Protein AF-A0A538G9D8-F1 (afdb_monomer)

Structure (mmCIF, N/CA/C/O backbone):
data_AF-A0A538G9D8-F1
#
_entry.id   AF-A0A538G9D8-F1
#
loop_
_atom_site.group_PDB
_atom_site.id
_atom_site.type_symbol
_atom_site.label_atom_id
_atom_site.label_alt_id
_atom_site.label_comp_id
_atom_site.label_asym_id
_atom_site.label_entity_id
_atom_site.label_seq_id
_atom_site.pdbx_PDB_ins_code
_atom_site.Cartn_x
_atom_site.Cartn_y
_atom_site.Cartn_z
_atom_site.occupancy
_atom_site.B_iso_or_equiv
_atom_site.auth_seq_id
_atom_site.auth_comp_id
_atom_site.auth_asym_id
_atom_site.auth_atom_id
_atom_site.pdbx_PDB_model_num
ATOM 1 N N . MET A 1 1 ? 51.512 54.554 21.033 1.00 45.31 1 MET A N 1
ATOM 2 C CA . MET A 1 1 ? 50.383 53.719 20.549 1.00 45.31 1 MET A CA 1
ATOM 3 C C . MET A 1 1 ? 49.518 54.555 19.611 1.00 45.31 1 MET A C 1
ATOM 5 O O . MET A 1 1 ? 49.400 55.746 19.863 1.00 45.31 1 MET A O 1
ATOM 9 N N . ARG A 1 2 ? 48.947 53.977 18.544 1.00 36.56 2 ARG A N 1
ATOM 10 C CA . ARG A 1 2 ? 47.953 54.646 17.672 1.00 36.56 2 ARG A CA 1
ATOM 11 C C . ARG A 1 2 ? 46.532 54.143 18.005 1.00 36.56 2 ARG A C 1
ATOM 13 O O . ARG A 1 2 ? 46.420 52.995 18.439 1.00 36.56 2 ARG A O 1
ATOM 20 N N . PRO A 1 3 ? 45.477 54.966 17.848 1.00 50.59 3 PRO A N 1
ATOM 21 C CA . PRO A 1 3 ? 44.103 54.598 18.204 1.00 50.59 3 PRO A CA 1
ATOM 22 C C . PRO A 1 3 ? 43.430 53.689 17.159 1.00 50.59 3 PRO A C 1
ATOM 24 O O . PRO A 1 3 ? 43.929 53.518 16.048 1.00 50.59 3 PRO A O 1
ATOM 27 N N . ARG A 1 4 ? 42.274 53.118 17.527 1.00 42.41 4 ARG A N 1
ATOM 28 C CA . ARG A 1 4 ? 41.370 52.376 16.628 1.00 42.41 4 ARG A CA 1
ATOM 29 C C . ARG A 1 4 ? 40.302 53.313 16.051 1.00 42.41 4 ARG A C 1
ATOM 31 O O . ARG A 1 4 ? 39.685 54.045 16.817 1.00 42.41 4 ARG A O 1
ATOM 38 N N . GLU A 1 5 ? 39.995 53.176 14.763 1.00 41.62 5 GLU A N 1
ATOM 39 C CA . GLU A 1 5 ? 38.746 53.662 14.150 1.00 41.62 5 GLU A CA 1
ATOM 40 C C . GLU A 1 5 ? 37.986 52.499 13.477 1.00 41.62 5 GLU A C 1
ATOM 42 O O . GLU A 1 5 ? 38.627 51.607 12.912 1.00 41.62 5 GLU A O 1
ATOM 47 N N . PRO A 1 6 ? 36.638 52.483 13.504 1.00 47.03 6 PRO A N 1
ATOM 48 C CA . PRO A 1 6 ? 35.815 51.520 12.772 1.00 47.03 6 PRO A CA 1
ATOM 49 C C . PRO A 1 6 ? 35.312 52.081 11.426 1.00 47.03 6 PRO A C 1
ATOM 51 O O . PRO A 1 6 ? 34.783 53.191 11.357 1.00 47.03 6 PRO A O 1
ATOM 54 N N . LEU A 1 7 ? 35.382 51.291 10.348 1.00 34.69 7 LEU A N 1
ATOM 55 C CA . LEU A 1 7 ? 34.918 51.715 9.019 1.00 34.69 7 LEU A CA 1
ATOM 56 C C . LEU A 1 7 ? 33.489 51.248 8.675 1.00 34.69 7 LEU A C 1
ATOM 58 O O . LEU A 1 7 ? 33.262 50.098 8.320 1.00 34.69 7 LEU A O 1
ATOM 62 N N . ARG A 1 8 ? 32.577 52.231 8.683 1.00 33.72 8 ARG A N 1
ATOM 63 C CA . ARG A 1 8 ? 31.441 52.467 7.757 1.00 33.72 8 ARG A CA 1
ATOM 64 C C . ARG A 1 8 ? 30.379 51.374 7.499 1.00 33.72 8 ARG A C 1
ATOM 66 O O . ARG A 1 8 ? 30.629 50.301 6.962 1.00 33.72 8 ARG A O 1
ATOM 73 N N . ARG A 1 9 ? 29.119 51.798 7.658 1.00 33.41 9 ARG A N 1
ATOM 74 C CA . ARG A 1 9 ? 27.916 51.309 6.948 1.00 33.41 9 ARG A CA 1
ATOM 75 C C . ARG A 1 9 ? 27.050 52.515 6.527 1.00 33.41 9 ARG A C 1
ATOM 77 O O . ARG A 1 9 ? 27.312 53.621 6.991 1.00 33.41 9 ARG A O 1
ATOM 84 N N . ALA A 1 10 ? 25.988 52.253 5.748 1.00 35.25 10 ALA A N 1
ATOM 85 C CA . ALA A 1 10 ? 24.960 53.204 5.266 1.00 35.25 10 ALA A CA 1
ATOM 86 C C . ALA A 1 10 ? 25.408 54.125 4.093 1.00 35.25 10 ALA A C 1
ATOM 88 O O . ALA A 1 10 ? 26.612 54.210 3.848 1.00 35.25 10 ALA A O 1
ATOM 89 N N . PRO A 1 11 ? 24.486 54.815 3.367 1.00 46.06 11 PRO A N 1
ATOM 90 C CA . PRO A 1 11 ? 23.027 54.905 3.578 1.00 46.06 11 PRO A CA 1
ATOM 91 C C . PRO A 1 11 ? 22.126 54.759 2.319 1.00 46.06 11 PRO A C 1
ATOM 93 O O . PRO A 1 11 ? 22.599 54.702 1.191 1.00 46.06 11 PRO A O 1
ATOM 96 N N . GLY A 1 12 ? 20.804 54.852 2.538 1.00 31.44 12 GLY A N 1
ATOM 97 C CA . GLY A 1 12 ? 19.857 55.469 1.586 1.00 31.44 12 GLY A CA 1
ATOM 98 C C . GLY A 1 12 ? 18.873 54.525 0.871 1.00 31.44 12 GLY A C 1
ATOM 99 O O . GLY A 1 12 ? 19.231 53.413 0.513 1.00 31.44 12 GLY A O 1
ATOM 100 N N . ALA A 1 13 ? 17.612 54.903 0.620 1.00 31.67 13 ALA A N 1
ATOM 101 C CA . ALA A 1 13 ? 16.832 56.055 1.106 1.00 31.67 13 ALA A CA 1
ATOM 102 C C . ALA A 1 13 ? 15.312 55.740 1.044 1.00 31.67 13 ALA A C 1
ATOM 104 O O . ALA A 1 13 ? 14.911 54.708 0.504 1.00 31.67 13 ALA A O 1
ATOM 105 N N . ARG A 1 14 ? 14.440 56.598 1.603 1.00 32.69 14 ARG A N 1
ATOM 106 C CA . ARG A 1 14 ? 12.975 56.380 1.626 1.00 32.69 14 ARG A CA 1
ATOM 107 C C . ARG A 1 14 ? 12.192 57.703 1.531 1.00 32.69 14 ARG A C 1
ATOM 109 O O . ARG A 1 14 ? 12.566 58.659 2.197 1.00 32.69 14 ARG A O 1
ATOM 116 N N . ARG A 1 15 ? 11.033 57.656 0.851 1.00 33.12 15 ARG A N 1
ATOM 117 C CA . ARG A 1 15 ? 9.948 58.672 0.739 1.00 33.12 15 ARG A CA 1
ATOM 118 C C . ARG A 1 15 ? 10.145 59.870 -0.211 1.00 33.12 15 ARG A C 1
ATOM 120 O O . ARG A 1 15 ? 11.063 60.662 -0.061 1.00 33.12 15 ARG A O 1
ATOM 127 N N . SER A 1 16 ? 9.101 60.102 -1.009 1.00 29.11 16 SER A N 1
ATOM 128 C CA . SER A 1 16 ? 8.501 61.419 -1.290 1.00 29.11 16 SER A CA 1
ATOM 129 C C . SER A 1 16 ? 6.960 61.289 -1.186 1.00 29.11 16 SER A C 1
ATOM 131 O O . SER A 1 16 ? 6.459 60.188 -0.926 1.00 29.11 16 SER A O 1
ATOM 133 N N . ARG A 1 17 ? 6.196 62.391 -1.264 1.00 32.38 17 ARG A N 1
ATOM 134 C CA . ARG A 1 17 ? 4.723 62.430 -1.079 1.00 32.38 17 ARG A CA 1
ATOM 135 C C . ARG A 1 17 ? 4.117 63.673 -1.766 1.00 32.38 17 ARG A C 1
ATOM 137 O O . ARG A 1 17 ? 4.859 64.616 -2.010 1.00 32.38 17 ARG A O 1
ATOM 144 N N . ALA A 1 18 ? 2.783 63.693 -1.939 1.00 33.88 18 ALA A N 1
ATOM 145 C CA . ALA A 1 18 ? 1.978 64.718 -2.649 1.00 33.88 18 ALA A CA 1
ATOM 146 C C . ALA A 1 18 ? 2.191 64.721 -4.188 1.00 33.88 18 ALA A C 1
ATOM 148 O O . ALA A 1 18 ? 3.186 64.174 -4.649 1.00 33.88 18 ALA A O 1
ATOM 149 N N . ALA A 1 19 ? 1.295 65.231 -5.048 1.00 32.25 19 ALA A N 1
ATOM 150 C CA . ALA A 1 19 ? 0.026 65.986 -4.907 1.00 32.25 19 ALA A CA 1
ATOM 151 C C . ALA A 1 19 ? -0.841 65.742 -6.196 1.00 32.25 19 ALA A C 1
ATOM 153 O O . ALA A 1 19 ? -0.331 65.081 -7.096 1.00 32.25 19 ALA A O 1
ATOM 154 N N . ASP A 1 20 ? -2.082 66.196 -6.458 1.00 33.09 20 ASP A N 1
ATOM 155 C CA . ASP A 1 20 ? -3.190 66.909 -5.769 1.00 33.09 20 ASP A CA 1
ATOM 156 C C . ASP A 1 20 ? -4.470 66.785 -6.676 1.00 33.09 20 ASP A C 1
ATOM 158 O O . ASP A 1 20 ? -4.315 66.549 -7.873 1.00 33.09 20 ASP A O 1
ATOM 162 N N . ARG A 1 21 ? -5.696 67.053 -6.165 1.00 31.17 21 ARG A N 1
ATOM 163 C CA . ARG A 1 21 ? -7.001 67.228 -6.902 1.00 31.17 21 ARG A CA 1
ATOM 164 C C . ARG A 1 21 ? -7.583 65.963 -7.579 1.00 31.17 21 ARG A C 1
ATOM 166 O O . ARG A 1 21 ? -6.846 65.085 -7.995 1.00 31.17 21 ARG A O 1
ATOM 173 N N . GLY A 1 22 ? -8.897 65.763 -7.762 1.00 27.97 22 GLY A N 1
ATOM 174 C CA . GLY A 1 22 ? -10.163 66.440 -7.388 1.00 27.97 22 GLY A CA 1
ATOM 175 C C . GLY A 1 22 ? -11.313 65.753 -8.180 1.00 27.97 22 GLY A C 1
ATOM 176 O O . GLY A 1 22 ? -11.023 65.107 -9.179 1.00 27.97 22 GLY A O 1
ATOM 177 N N . GLY A 1 23 ? -12.616 65.768 -7.864 1.00 28.59 23 GLY A N 1
ATOM 178 C CA . GLY A 1 23 ? -13.440 66.365 -6.804 1.00 28.59 23 GLY A CA 1
ATOM 179 C C . GLY A 1 23 ? -14.938 66.023 -7.055 1.00 28.59 23 GLY A C 1
ATOM 180 O O . GLY A 1 23 ? -15.235 65.203 -7.914 1.00 28.59 23 GLY A O 1
ATOM 181 N N . ALA A 1 24 ? -15.872 66.675 -6.345 1.00 30.44 24 ALA A N 1
ATOM 182 C CA . ALA A 1 24 ? -17.337 66.704 -6.587 1.00 30.44 24 ALA A CA 1
ATOM 183 C C . ALA A 1 24 ? -18.148 65.372 -6.623 1.00 30.44 24 ALA A C 1
ATOM 185 O O . ALA A 1 24 ? -18.181 64.627 -7.597 1.00 30.44 24 ALA A O 1
ATOM 186 N N . ALA A 1 25 ? -18.949 65.148 -5.574 1.00 32.97 25 ALA A N 1
ATOM 187 C CA . ALA A 1 25 ? -19.926 64.056 -5.465 1.00 32.97 25 ALA A CA 1
ATOM 188 C C . ALA A 1 25 ? -21.273 64.330 -6.175 1.00 32.97 25 ALA A C 1
ATOM 190 O O . ALA A 1 25 ? -21.631 65.486 -6.398 1.00 32.97 25 ALA A O 1
ATOM 191 N N . ARG A 1 26 ? -22.113 63.287 -6.339 1.00 30.22 26 ARG A N 1
ATOM 192 C CA . ARG A 1 26 ? -23.587 63.382 -6.174 1.00 30.22 26 ARG A CA 1
ATOM 193 C C . ARG A 1 26 ? -24.259 62.022 -5.903 1.00 30.22 26 ARG A C 1
ATOM 195 O O . ARG A 1 26 ? -23.839 60.993 -6.414 1.00 30.22 26 ARG A O 1
ATOM 202 N N . ARG A 1 27 ? -25.324 62.030 -5.086 1.00 33.66 27 ARG A N 1
ATOM 203 C CA . ARG A 1 27 ? -26.215 60.883 -4.784 1.00 33.66 27 ARG A CA 1
ATOM 204 C C . ARG A 1 27 ? -27.518 61.000 -5.591 1.00 33.66 27 ARG A C 1
ATOM 206 O O . ARG A 1 27 ? -28.063 62.099 -5.598 1.00 33.66 27 ARG A O 1
ATOM 213 N N . ALA A 1 28 ? -28.114 59.896 -6.072 1.00 32.19 28 ALA A N 1
ATOM 214 C CA . ALA A 1 28 ? -29.582 59.793 -6.229 1.00 32.19 28 ALA A CA 1
ATOM 215 C C . ALA A 1 28 ? -30.147 58.359 -6.434 1.00 32.19 28 ALA A C 1
ATOM 217 O O . ALA A 1 28 ? -29.960 57.749 -7.473 1.00 32.19 28 ALA A O 1
ATOM 218 N N . ARG A 1 29 ? -30.942 57.915 -5.446 1.00 30.47 29 ARG A N 1
ATOM 219 C CA . ARG A 1 29 ? -32.253 57.210 -5.515 1.00 30.47 29 ARG A CA 1
ATOM 220 C C . ARG A 1 29 ? -32.501 55.963 -6.408 1.00 30.47 29 ARG A C 1
ATOM 222 O O . ARG A 1 29 ? -32.349 55.952 -7.618 1.00 30.47 29 ARG A O 1
ATOM 229 N N . ARG A 1 30 ? -33.130 54.970 -5.755 1.00 35.44 30 ARG A N 1
ATOM 230 C CA . ARG A 1 30 ? -33.840 53.792 -6.307 1.00 35.44 30 ARG A CA 1
ATOM 231 C C . ARG A 1 30 ? -34.981 54.154 -7.281 1.00 35.44 30 ARG A C 1
ATOM 233 O O . ARG A 1 30 ? -35.711 55.106 -7.010 1.00 35.44 30 ARG A O 1
ATOM 240 N N . ARG A 1 31 ? -35.317 53.234 -8.200 1.00 29.59 31 ARG A N 1
ATOM 241 C CA . ARG A 1 31 ? -36.715 52.863 -8.539 1.00 29.59 31 ARG A CA 1
ATOM 242 C C . ARG A 1 31 ? -36.811 51.391 -8.987 1.00 29.59 31 ARG A C 1
ATOM 244 O O . ARG A 1 31 ? -35.816 50.808 -9.397 1.00 29.59 31 ARG A O 1
ATOM 251 N N . ARG A 1 32 ? -37.996 50.782 -8.840 1.00 33.41 32 ARG A N 1
ATOM 252 C CA . ARG A 1 32 ? -38.334 49.415 -9.298 1.00 33.41 32 ARG A CA 1
ATOM 253 C C . ARG A 1 32 ? -39.022 49.479 -10.666 1.00 33.41 32 ARG A C 1
ATOM 255 O O . ARG A 1 32 ? -39.804 50.400 -10.867 1.00 33.41 32 ARG A O 1
ATOM 262 N N . CYS A 1 33 ? -38.880 48.430 -11.479 1.00 26.56 33 CYS A N 1
ATOM 263 C CA . CYS A 1 33 ? -39.901 47.985 -12.440 1.00 26.56 33 CYS A CA 1
ATOM 264 C C . CYS A 1 33 ? -39.893 46.449 -12.560 1.00 26.56 33 CYS A C 1
ATOM 266 O O . CYS A 1 33 ? -38.889 45.807 -12.259 1.00 26.56 33 CYS A O 1
ATOM 268 N N . ARG A 1 34 ? -41.026 45.865 -12.972 1.00 33.22 34 ARG A N 1
ATOM 269 C CA . ARG A 1 34 ? -41.174 44.442 -13.338 1.00 33.22 34 ARG A CA 1
ATOM 270 C C . ARG A 1 34 ? -41.218 44.321 -14.863 1.00 33.22 34 ARG A C 1
ATOM 272 O O . ARG A 1 34 ? -41.832 45.167 -15.502 1.00 33.22 34 ARG A O 1
ATOM 279 N N . ALA A 1 35 ? -40.717 43.216 -15.407 1.00 29.14 35 ALA A N 1
ATOM 280 C CA . ALA A 1 35 ? -41.107 42.712 -16.724 1.00 29.14 35 ALA A CA 1
ATOM 281 C C . ALA A 1 35 ? -41.101 41.172 -16.710 1.00 29.14 35 ALA A C 1
ATOM 283 O O . ALA A 1 35 ? -40.313 40.564 -15.987 1.00 29.14 35 ALA A O 1
ATOM 284 N N . ARG A 1 36 ? -41.994 40.549 -17.488 1.00 30.78 36 ARG A N 1
ATOM 285 C CA . ARG A 1 36 ? -42.003 39.107 -17.784 1.00 30.78 36 ARG A CA 1
ATOM 286 C C . ARG A 1 36 ? -41.691 38.921 -19.267 1.00 30.78 36 ARG A C 1
ATOM 288 O O . ARG A 1 36 ? -42.421 39.463 -20.086 1.00 30.78 36 ARG A O 1
ATOM 295 N N . ALA A 1 37 ? -40.711 38.086 -19.583 1.00 29.19 37 ALA A N 1
ATOM 296 C CA . ALA A 1 37 ? -40.640 37.267 -20.795 1.00 29.19 37 ALA A CA 1
ATOM 297 C C . ALA A 1 37 ? -39.519 36.238 -20.587 1.00 29.19 37 ALA A C 1
ATOM 299 O O . ALA A 1 37 ? -38.619 36.472 -19.780 1.00 29.19 37 ALA A O 1
ATOM 300 N N . GLY A 1 38 ? -39.562 35.109 -21.287 1.00 26.84 38 GLY A N 1
ATOM 301 C CA . GLY A 1 38 ? -38.498 34.111 -21.228 1.00 26.84 38 GLY A CA 1
ATOM 302 C C . GLY A 1 38 ? -38.357 33.369 -22.548 1.00 26.84 38 GLY A C 1
ATOM 303 O O . GLY A 1 38 ? -39.328 33.220 -23.287 1.00 26.84 38 GLY A O 1
ATOM 304 N N . THR A 1 39 ? -37.153 32.875 -22.815 1.00 28.88 39 THR A N 1
ATOM 305 C CA . THR A 1 39 ? -36.842 31.994 -23.946 1.00 28.88 39 THR A CA 1
ATOM 306 C C . THR A 1 39 ? -35.760 30.994 -23.545 1.00 28.88 39 THR A C 1
ATOM 308 O O . THR A 1 39 ? -35.019 31.192 -22.583 1.00 28.88 39 THR A O 1
ATOM 311 N N . ARG A 1 40 ? -35.719 29.866 -24.261 1.00 30.92 40 ARG A N 1
ATOM 312 C CA . ARG A 1 40 ? -34.835 28.728 -23.979 1.00 30.92 40 ARG A CA 1
ATOM 313 C C . ARG A 1 40 ? -33.359 29.100 -24.160 1.00 30.92 40 ARG A C 1
ATOM 315 O O . ARG A 1 40 ? -32.995 29.654 -25.190 1.00 30.92 40 ARG A O 1
ATOM 322 N N . ALA A 1 41 ? -32.512 28.640 -23.243 1.00 30.41 41 ALA A N 1
ATOM 323 C CA . ALA A 1 41 ? -31.083 28.452 -23.481 1.00 30.41 41 ALA A CA 1
ATOM 324 C C . ALA A 1 41 ? -30.691 27.049 -22.991 1.00 30.41 41 ALA A C 1
ATOM 326 O O . ALA A 1 41 ? -30.616 26.796 -21.790 1.00 30.41 41 ALA A O 1
ATOM 327 N N . GLN A 1 42 ? -30.500 26.108 -23.918 1.00 30.89 42 GLN A N 1
ATOM 328 C CA . GLN A 1 42 ? -30.090 24.743 -23.585 1.00 30.89 42 GLN A CA 1
ATOM 329 C C . GLN A 1 42 ? -28.598 24.727 -23.237 1.00 30.89 42 GLN A C 1
ATOM 331 O O . GLN A 1 42 ? -27.765 25.016 -24.092 1.00 30.89 42 GLN A O 1
ATOM 336 N N . ARG A 1 43 ? -28.249 24.321 -22.014 1.00 30.34 43 ARG A N 1
ATOM 337 C CA . ARG A 1 43 ? -26.898 23.836 -21.707 1.00 30.34 43 ARG A CA 1
ATOM 338 C C . ARG A 1 43 ? -26.919 22.313 -21.730 1.00 30.34 43 ARG A C 1
ATOM 340 O O . ARG A 1 43 ? -27.518 21.699 -20.854 1.00 30.34 43 ARG A O 1
ATOM 347 N N . ARG A 1 44 ? -26.269 21.713 -22.732 1.00 28.36 44 ARG A N 1
ATOM 348 C CA . ARG A 1 44 ? -25.854 20.309 -22.649 1.00 28.36 44 ARG A CA 1
ATOM 349 C C . ARG A 1 44 ? -24.674 20.240 -21.680 1.00 28.36 44 ARG A C 1
ATOM 351 O O . ARG A 1 44 ? -23.655 20.876 -21.926 1.00 28.36 44 ARG A O 1
ATOM 358 N N . ALA A 1 45 ? -24.834 19.487 -20.602 1.00 30.39 45 ALA A N 1
ATOM 359 C CA . ALA A 1 45 ? -23.732 18.883 -19.867 1.00 30.39 45 ALA A CA 1
ATOM 360 C C . ALA A 1 45 ? -23.861 17.374 -20.093 1.00 30.39 45 ALA A C 1
ATOM 362 O O . ALA A 1 45 ? -24.975 16.856 -20.018 1.00 30.39 45 ALA A O 1
ATOM 363 N N . ASP A 1 46 ? -22.762 16.707 -20.436 1.00 29.31 46 ASP A N 1
ATOM 364 C CA . ASP A 1 46 ? -22.765 15.317 -20.902 1.00 29.31 46 ASP A CA 1
ATOM 365 C C . ASP A 1 46 ? -22.116 14.410 -19.836 1.00 29.31 46 ASP A C 1
ATOM 367 O O . ASP A 1 46 ? -20.909 14.524 -19.609 1.00 29.31 46 ASP A O 1
ATOM 371 N N . PRO A 1 47 ? -22.881 13.570 -19.110 1.00 33.12 47 PRO A N 1
ATOM 372 C CA . PRO A 1 47 ? -22.358 12.748 -18.023 1.00 33.12 47 PRO A CA 1
ATOM 373 C C . PRO A 1 47 ? -22.050 11.318 -18.499 1.00 33.12 47 PRO A C 1
ATOM 375 O O . PRO A 1 47 ? -22.778 10.368 -18.202 1.00 33.12 47 PRO A O 1
ATOM 378 N N . LEU A 1 48 ? -20.942 11.144 -19.222 1.00 30.94 48 LEU A N 1
ATOM 379 C CA . LEU A 1 48 ? -20.404 9.817 -19.534 1.00 30.94 48 LEU A CA 1
ATOM 380 C C . LEU A 1 48 ? -19.536 9.294 -18.381 1.00 30.94 48 LEU A C 1
ATOM 382 O O . LEU A 1 48 ? -18.328 9.501 -18.394 1.00 30.94 48 LEU A O 1
ATOM 386 N N . LEU A 1 49 ? -20.165 8.613 -17.413 1.00 31.64 49 LEU A N 1
ATOM 387 C CA . LEU A 1 49 ? -19.645 7.437 -16.681 1.00 31.64 49 LEU A CA 1
ATOM 388 C C . LEU A 1 49 ? -20.639 7.019 -15.579 1.00 31.64 49 LEU A C 1
ATOM 390 O O . LEU A 1 49 ? -20.560 7.467 -14.439 1.00 31.64 49 LEU A O 1
ATOM 394 N N . ALA A 1 50 ? -21.587 6.147 -15.929 1.00 30.08 50 ALA A N 1
ATOM 395 C CA . ALA A 1 50 ? -22.446 5.449 -14.971 1.00 30.08 50 ALA A CA 1
ATOM 396 C C . ALA A 1 50 ? -22.888 4.095 -15.566 1.00 30.08 50 ALA A C 1
ATOM 398 O O . ALA A 1 50 ? -23.600 4.091 -16.579 1.00 30.08 50 ALA A O 1
ATOM 399 N N . PRO A 1 51 ? -22.486 2.942 -14.996 1.00 33.19 51 PRO A N 1
ATOM 400 C CA . PRO A 1 51 ? -23.004 1.650 -15.427 1.00 33.19 51 PRO A CA 1
ATOM 401 C C . PRO A 1 51 ? -24.482 1.526 -15.030 1.00 33.19 51 PRO A C 1
ATOM 403 O O . PRO A 1 51 ? -24.879 1.838 -13.909 1.00 33.19 51 PRO A O 1
ATOM 406 N N . ARG A 1 52 ? -25.324 1.086 -15.970 1.00 29.88 52 ARG A N 1
ATOM 407 C CA . ARG A 1 52 ? -26.765 0.922 -15.735 1.00 29.88 52 ARG A CA 1
ATOM 408 C C . ARG A 1 52 ? -27.025 -0.391 -15.003 1.00 29.88 52 ARG A C 1
ATOM 410 O O . ARG A 1 52 ? -26.854 -1.453 -15.600 1.00 29.88 52 ARG A O 1
ATOM 417 N N . SER A 1 53 ? -27.520 -0.320 -13.770 1.00 28.92 53 SER A N 1
ATOM 418 C CA . SER A 1 53 ? -28.154 -1.469 -13.126 1.00 28.92 53 SER A CA 1
ATOM 419 C C . SER A 1 53 ? -29.343 -1.955 -13.969 1.00 28.92 53 SER A C 1
ATOM 421 O O . SER A 1 53 ? -30.091 -1.163 -14.548 1.00 28.92 53 SER A O 1
ATOM 423 N N . ARG A 1 54 ? -29.503 -3.278 -14.076 1.00 32.22 54 ARG A N 1
ATOM 424 C CA . ARG A 1 54 ? -30.655 -3.923 -14.719 1.00 32.22 54 ARG A CA 1
ATOM 425 C C . ARG A 1 54 ? -31.411 -4.736 -13.680 1.00 32.22 54 ARG A C 1
ATOM 427 O O . ARG A 1 54 ? -30.836 -5.628 -13.068 1.00 32.22 54 ARG A O 1
ATOM 434 N N . ASP A 1 55 ? -32.704 -4.460 -13.536 1.00 34.12 55 ASP A N 1
ATOM 435 C CA . ASP A 1 55 ? -33.622 -5.305 -12.774 1.00 34.12 55 ASP A CA 1
ATOM 436 C C . ASP A 1 55 ? -33.615 -6.743 -13.315 1.00 34.12 55 ASP A C 1
ATOM 438 O O . ASP A 1 55 ? -33.989 -6.985 -14.464 1.00 34.12 55 ASP A O 1
ATOM 442 N N . LEU A 1 56 ? -33.250 -7.707 -12.466 1.00 33.72 56 LEU A N 1
ATOM 443 C CA . LEU A 1 56 ? -33.412 -9.140 -12.725 1.00 33.72 56 LEU A CA 1
ATOM 444 C C . LEU A 1 56 ? -34.008 -9.857 -11.508 1.00 33.72 56 LEU A C 1
ATOM 446 O O . LEU A 1 56 ? -33.402 -10.726 -10.884 1.00 33.72 56 LEU A O 1
ATOM 450 N N . ARG A 1 57 ? -35.270 -9.537 -11.201 1.00 33.44 57 ARG A N 1
ATOM 451 C CA . ARG A 1 57 ? -36.093 -10.353 -10.297 1.00 33.44 57 ARG A CA 1
ATOM 452 C C . ARG A 1 57 ? -36.401 -11.720 -10.922 1.00 33.44 57 ARG A C 1
ATOM 454 O O . ARG A 1 57 ? -37.396 -11.853 -11.630 1.00 33.44 57 ARG A O 1
ATOM 461 N N . ARG A 1 58 ? -35.626 -12.759 -10.597 1.00 32.00 58 ARG A N 1
ATOM 462 C CA . ARG A 1 58 ? -36.057 -14.170 -10.683 1.00 32.00 58 ARG A CA 1
ATOM 463 C C . ARG A 1 58 ? -35.470 -14.973 -9.526 1.00 32.00 58 ARG A C 1
ATOM 465 O O . ARG A 1 58 ? -34.260 -15.083 -9.392 1.00 32.00 58 ARG A O 1
ATOM 472 N N . GLY A 1 59 ? -36.343 -15.514 -8.678 1.00 37.59 59 GLY A N 1
ATOM 473 C CA . GLY A 1 59 ? -35.935 -16.261 -7.491 1.00 37.59 59 GLY A CA 1
ATOM 474 C C . GLY A 1 59 ? -35.514 -17.694 -7.810 1.00 37.59 59 GLY A C 1
ATOM 475 O O . GLY A 1 59 ? -36.202 -18.397 -8.548 1.00 37.59 59 GLY A O 1
ATOM 476 N N . ALA A 1 60 ? -34.434 -18.145 -7.176 1.00 31.36 60 ALA A N 1
ATOM 477 C CA . ALA A 1 60 ? -34.066 -19.551 -7.068 1.00 31.36 60 ALA A CA 1
ATOM 478 C C . ALA A 1 60 ? -33.881 -19.889 -5.582 1.00 31.36 60 ALA A C 1
ATOM 480 O O . ALA A 1 60 ? -33.069 -19.267 -4.899 1.00 31.36 60 ALA A O 1
ATOM 481 N N . ARG A 1 61 ? -34.631 -20.870 -5.063 1.00 35.56 61 ARG A N 1
ATOM 482 C CA . ARG A 1 61 ? -34.451 -21.363 -3.688 1.00 35.56 61 ARG A CA 1
ATOM 483 C C . ARG A 1 61 ? -33.127 -22.137 -3.604 1.00 35.56 61 ARG A C 1
ATOM 485 O O . ARG A 1 61 ? -33.094 -23.317 -3.941 1.00 35.56 61 ARG A O 1
ATOM 492 N N . ARG A 1 62 ? -32.040 -21.489 -3.167 1.00 35.44 62 ARG A N 1
ATOM 493 C CA . ARG A 1 62 ? -30.797 -22.178 -2.775 1.00 35.44 62 ARG A CA 1
ATOM 494 C C . ARG A 1 62 ? -30.981 -22.772 -1.371 1.00 35.44 62 ARG A C 1
ATOM 496 O O . ARG A 1 62 ? -31.359 -22.064 -0.444 1.00 35.44 62 ARG A O 1
ATOM 503 N N . THR A 1 63 ? -30.728 -24.070 -1.223 1.00 32.66 63 THR A N 1
ATOM 504 C CA . THR A 1 63 ? -30.641 -24.742 0.083 1.00 32.66 63 THR A CA 1
ATOM 505 C C . THR A 1 63 ? -29.375 -24.303 0.831 1.00 32.66 63 THR A C 1
ATOM 507 O O . THR A 1 63 ? -28.354 -24.049 0.183 1.00 32.66 63 THR A O 1
ATOM 510 N N . PRO A 1 64 ? -29.392 -24.223 2.176 1.00 33.44 64 PRO A N 1
ATOM 511 C CA . PRO A 1 64 ? -28.222 -23.806 2.944 1.00 33.44 64 PRO A CA 1
ATOM 512 C C . PRO A 1 64 ? -27.114 -24.863 2.851 1.00 33.44 64 PRO A C 1
ATOM 514 O O . PRO A 1 64 ? -27.212 -25.951 3.422 1.00 33.44 64 PRO A O 1
ATOM 517 N N . ARG A 1 65 ? -26.029 -24.547 2.135 1.00 35.09 65 ARG A N 1
ATOM 518 C CA . ARG A 1 65 ? -24.810 -25.368 2.110 1.00 35.09 65 ARG A CA 1
ATOM 519 C C . ARG A 1 65 ? -23.995 -25.121 3.379 1.00 35.09 65 ARG A C 1
ATOM 521 O O . ARG A 1 65 ? -22.998 -24.408 3.354 1.00 35.09 65 ARG A O 1
ATOM 528 N N . ARG A 1 66 ? -24.416 -25.744 4.481 1.00 39.88 66 ARG A N 1
ATOM 529 C CA . ARG A 1 66 ? -23.677 -25.746 5.749 1.00 39.88 66 ARG A CA 1
ATOM 530 C C . ARG A 1 66 ? -22.370 -26.533 5.594 1.00 39.88 66 ARG A C 1
ATOM 532 O O . ARG A 1 66 ? -22.357 -27.752 5.737 1.00 39.88 66 ARG A O 1
ATOM 539 N N . ALA A 1 67 ? -21.290 -25.835 5.264 1.00 35.09 67 ALA A N 1
ATOM 540 C CA . ALA A 1 67 ? -19.938 -26.376 5.258 1.00 35.09 67 ALA A CA 1
ATOM 541 C C . ALA A 1 67 ? -18.918 -25.240 5.397 1.00 35.09 67 ALA A C 1
ATOM 543 O O . ALA A 1 67 ? -18.625 -24.562 4.411 1.00 35.09 67 ALA A O 1
ATOM 544 N N . CYS A 1 68 ? -18.324 -25.098 6.584 1.00 38.75 68 CYS A N 1
ATOM 545 C CA . CYS A 1 68 ? -17.061 -24.387 6.749 1.00 38.75 68 CYS A CA 1
ATOM 546 C C . CYS A 1 68 ? -16.016 -25.120 5.899 1.00 38.75 68 CYS A C 1
ATOM 548 O O . CYS A 1 68 ? -15.476 -26.160 6.290 1.00 38.75 68 CYS A O 1
ATOM 550 N N . ARG A 1 69 ? -15.776 -24.631 4.679 1.00 46.31 69 ARG A N 1
ATOM 551 C CA . ARG A 1 69 ? -14.699 -25.121 3.818 1.00 46.31 69 ARG A CA 1
ATOM 552 C C . ARG A 1 69 ? -13.393 -24.555 4.360 1.00 46.31 69 ARG A C 1
ATOM 554 O O . ARG A 1 69 ? -12.870 -23.601 3.796 1.00 46.31 69 ARG A O 1
ATOM 561 N N . GLY A 1 70 ? -12.910 -25.156 5.453 1.00 51.47 70 GLY A N 1
ATOM 562 C CA . GLY A 1 70 ? -11.644 -24.800 6.094 1.00 51.47 70 GLY A CA 1
ATOM 563 C C . GLY A 1 70 ? -10.566 -24.595 5.036 1.00 51.47 70 GLY A C 1
ATOM 564 O O . GLY A 1 70 ? -10.452 -25.413 4.116 1.00 51.47 70 GLY A O 1
ATOM 565 N N . ALA A 1 71 ? -9.883 -23.454 5.117 1.00 58.97 71 ALA A N 1
ATOM 566 C CA . ALA A 1 71 ? -9.168 -22.877 3.990 1.00 58.97 71 ALA A CA 1
ATOM 567 C C . ALA A 1 71 ? -8.105 -23.840 3.430 1.00 58.97 71 ALA A C 1
ATOM 569 O O . ALA A 1 71 ? -7.384 -24.507 4.175 1.00 58.97 71 ALA A O 1
ATOM 570 N N . ARG A 1 72 ? -8.048 -23.955 2.098 1.00 56.03 72 ARG A N 1
ATOM 571 C CA . ARG A 1 72 ? -7.218 -24.931 1.377 1.00 56.03 72 ARG A CA 1
ATOM 572 C C . ARG A 1 72 ? -6.358 -24.259 0.321 1.00 56.03 72 ARG A C 1
ATOM 574 O O . ARG A 1 72 ? -6.795 -23.317 -0.339 1.00 56.03 72 ARG A O 1
ATOM 581 N N . ARG A 1 73 ? -5.165 -24.815 0.118 1.00 59.94 73 ARG A N 1
ATOM 582 C CA . ARG A 1 73 ? -4.262 -24.480 -0.988 1.00 59.94 73 ARG A CA 1
ATOM 583 C C . ARG A 1 73 ? -4.880 -24.860 -2.335 1.00 59.94 73 ARG A C 1
ATOM 585 O O . ARG A 1 73 ? -5.833 -25.637 -2.404 1.00 59.94 73 ARG A O 1
ATOM 592 N N . ARG A 1 74 ? -4.294 -24.359 -3.429 1.00 57.56 74 ARG A N 1
ATOM 593 C CA . ARG A 1 74 ? -4.701 -24.711 -4.808 1.00 57.56 74 ARG A CA 1
ATOM 594 C C . ARG A 1 74 ? -4.570 -26.213 -5.112 1.00 57.56 74 ARG A C 1
ATOM 596 O O . ARG A 1 74 ? -5.311 -26.716 -5.947 1.00 57.56 74 ARG A O 1
ATOM 603 N N . ASP A 1 75 ? -3.675 -26.913 -4.417 1.00 64.19 75 ASP A N 1
ATOM 604 C CA . ASP A 1 75 ? -3.510 -28.378 -4.452 1.00 64.19 75 ASP A CA 1
ATOM 605 C C . ASP A 1 75 ? -4.552 -29.156 -3.610 1.00 64.19 75 ASP A C 1
ATOM 607 O O . ASP A 1 75 ? -4.629 -30.380 -3.688 1.00 64.19 75 ASP A O 1
ATOM 611 N N . GLY A 1 76 ? -5.385 -28.463 -2.824 1.00 63.59 76 GLY A N 1
ATOM 612 C CA . GLY A 1 76 ? -6.430 -29.054 -1.988 1.00 63.59 76 GLY A CA 1
ATOM 613 C C . GLY A 1 76 ? -6.009 -29.434 -0.563 1.00 63.59 76 GLY A C 1
ATOM 614 O O . GLY A 1 76 ? -6.887 -29.812 0.220 1.00 63.59 76 GLY A O 1
ATOM 615 N N . SER A 1 77 ? -4.733 -29.314 -0.187 1.00 69.88 77 SER A N 1
ATOM 616 C CA . SER A 1 77 ? -4.274 -29.474 1.203 1.00 69.88 77 SER A CA 1
ATOM 617 C C . SER A 1 77 ? -4.799 -28.346 2.114 1.00 69.88 77 SER A C 1
ATOM 619 O O . SER A 1 77 ? -5.064 -27.242 1.627 1.00 69.88 77 SER A O 1
ATOM 621 N N . PRO A 1 78 ? -5.012 -28.591 3.424 1.00 75.56 78 PRO A N 1
ATOM 622 C CA . PRO A 1 78 ? -5.407 -27.539 4.362 1.00 75.56 78 PRO A CA 1
ATOM 623 C C . PRO A 1 78 ? -4.288 -26.501 4.526 1.00 75.56 78 PRO A C 1
ATOM 625 O O . PRO A 1 78 ? -3.107 -26.848 4.538 1.00 75.56 78 PRO A O 1
ATOM 628 N N . LEU A 1 79 ? -4.659 -25.230 4.682 1.00 79.19 79 LEU A N 1
ATOM 629 C CA . LEU A 1 79 ? -3.726 -24.198 5.128 1.00 79.19 79 LEU A CA 1
ATOM 630 C C . LEU A 1 79 ? -3.356 -24.419 6.607 1.00 79.19 79 LEU A C 1
ATOM 632 O O . LEU A 1 79 ? -4.202 -24.876 7.381 1.00 79.19 79 LEU A O 1
ATOM 636 N N . PRO A 1 80 ? -2.109 -24.117 7.013 1.00 86.94 80 PRO A N 1
ATOM 637 C CA . PRO A 1 80 ? -1.710 -24.191 8.410 1.00 86.94 80 PRO A CA 1
ATOM 638 C C . PRO A 1 80 ? -2.443 -23.119 9.222 1.00 86.94 80 PRO A C 1
ATOM 640 O O . PRO A 1 80 ? -2.628 -21.994 8.760 1.00 86.94 80 PRO A O 1
ATOM 643 N N . VAL A 1 81 ? -2.842 -23.467 10.444 1.00 92.25 81 VAL A N 1
ATOM 644 C CA . VAL A 1 81 ? -3.465 -22.524 11.377 1.00 92.25 81 VAL A CA 1
ATOM 645 C C . VAL A 1 81 ? -2.377 -21.671 12.028 1.00 92.25 81 VAL A C 1
ATOM 647 O O . VAL A 1 81 ? -1.398 -22.202 12.554 1.00 92.25 81 VAL A O 1
ATOM 650 N N . ILE A 1 82 ? -2.546 -20.351 12.006 1.00 95.00 82 ILE A N 1
ATOM 651 C CA . ILE A 1 82 ? -1.694 -19.404 12.726 1.00 95.00 82 ILE A CA 1
ATOM 652 C C . ILE A 1 82 ? -2.286 -19.199 14.119 1.00 95.00 82 ILE A C 1
ATOM 654 O O . ILE A 1 82 ? -3.329 -18.568 14.285 1.00 95.00 82 ILE A O 1
ATOM 658 N N . ARG A 1 83 ? -1.607 -19.735 15.133 1.00 95.50 83 ARG A N 1
ATOM 659 C CA . ARG A 1 83 ? -1.917 -19.437 16.531 1.00 95.50 83 ARG A CA 1
ATOM 660 C C . ARG A 1 83 ? -1.453 -18.018 16.863 1.00 95.50 83 ARG A C 1
ATOM 662 O O . ARG A 1 83 ? -0.308 -17.676 16.585 1.00 95.50 83 ARG A O 1
ATOM 669 N N . ILE A 1 84 ? -2.327 -17.230 17.481 1.00 95.38 84 ILE A N 1
ATOM 670 C CA . ILE A 1 84 ? -2.015 -15.924 18.063 1.00 95.38 84 ILE A CA 1
ATOM 671 C C . ILE A 1 84 ? -2.115 -16.069 19.585 1.00 95.38 84 ILE A C 1
ATOM 673 O O . ILE A 1 84 ? -3.208 -16.230 20.134 1.00 95.38 84 ILE A O 1
ATOM 677 N N . ASP A 1 85 ? -0.965 -16.064 20.255 1.00 93.88 85 ASP A N 1
ATOM 678 C CA . ASP A 1 85 ? -0.822 -16.203 21.710 1.00 93.88 85 ASP A CA 1
ATOM 679 C C . ASP A 1 85 ? -0.213 -14.976 22.412 1.00 93.88 85 ASP A C 1
ATOM 681 O O . ASP A 1 85 ? -0.303 -14.889 23.636 1.00 93.88 85 ASP A O 1
ATOM 685 N N . SER A 1 86 ? 0.262 -13.981 21.654 1.00 92.69 86 SER A N 1
ATOM 686 C CA . SER A 1 86 ? 0.475 -12.603 22.119 1.00 92.69 86 SER A CA 1
ATOM 687 C C . SER A 1 86 ? -0.074 -11.581 21.116 1.00 92.69 86 SER A C 1
ATOM 689 O O . SER A 1 86 ? -0.204 -11.863 19.924 1.00 92.69 86 SER A O 1
ATOM 691 N N . HIS A 1 87 ? -0.392 -10.380 21.600 1.00 86.88 87 HIS A N 1
ATOM 692 C CA . HIS A 1 87 ? -0.927 -9.265 20.810 1.00 86.88 87 HIS A CA 1
ATOM 693 C C . HIS A 1 87 ? 0.097 -8.649 19.834 1.00 86.88 87 HIS A C 1
ATOM 695 O O . HIS A 1 87 ? -0.268 -8.227 18.738 1.00 86.88 87 HIS A O 1
ATOM 701 N N . ASP A 1 88 ? 1.379 -8.640 20.208 1.00 86.88 88 ASP A N 1
ATOM 702 C CA . ASP A 1 88 ? 2.512 -8.093 19.448 1.00 86.88 88 ASP A CA 1
ATOM 703 C C . ASP A 1 88 ? 3.140 -9.099 18.463 1.00 86.88 88 ASP A C 1
ATOM 705 O O . ASP A 1 88 ? 4.041 -8.749 17.697 1.00 86.88 88 ASP A O 1
ATOM 709 N N . ALA A 1 89 ? 2.635 -10.337 18.440 1.00 87.88 89 ALA A N 1
ATOM 710 C CA . ALA A 1 89 ? 3.164 -11.440 17.639 1.00 87.88 89 ALA A CA 1
ATOM 711 C C . ALA A 1 89 ? 3.058 -11.231 16.114 1.00 87.88 89 ALA A C 1
ATOM 713 O O . ALA A 1 89 ? 3.678 -11.975 15.356 1.00 87.88 89 ALA A O 1
ATOM 714 N N . LEU A 1 90 ? 2.277 -10.252 15.640 1.00 93.94 90 LEU A N 1
ATOM 715 C CA . LEU A 1 90 ? 2.085 -10.001 14.211 1.00 93.94 90 LEU A CA 1
ATOM 716 C C . LEU A 1 90 ? 3.301 -9.288 13.592 1.00 93.94 90 LEU A C 1
ATOM 718 O O . LEU A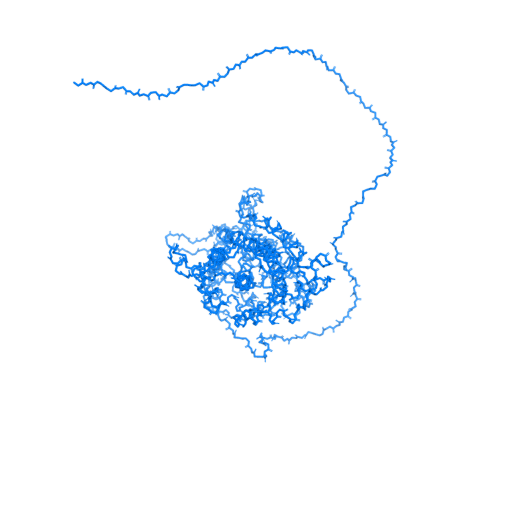 1 90 ? 3.635 -8.168 13.964 1.00 93.94 90 LEU A O 1
ATOM 722 N N . ASP A 1 91 ? 3.924 -9.908 12.593 1.00 95.31 91 ASP A N 1
ATOM 723 C CA . ASP A 1 91 ? 4.900 -9.285 11.691 1.00 95.31 91 ASP A CA 1
ATOM 724 C C . ASP A 1 91 ? 4.325 -9.160 10.265 1.00 95.31 91 ASP A C 1
ATOM 726 O O . ASP A 1 91 ? 3.210 -9.624 9.985 1.00 95.31 91 ASP 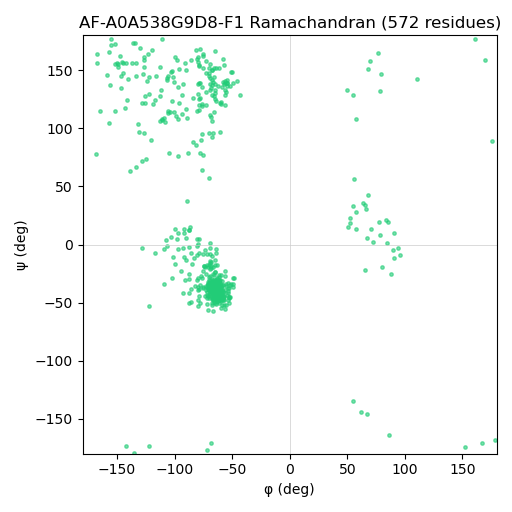A O 1
ATOM 730 N N . LEU A 1 92 ? 5.066 -8.557 9.324 1.00 96.56 92 LEU A N 1
ATOM 731 C CA . LEU A 1 92 ? 4.592 -8.488 7.936 1.00 96.56 92 LEU A CA 1
ATOM 732 C C . LEU A 1 92 ? 4.519 -9.867 7.255 1.00 96.56 92 LEU A C 1
ATOM 734 O O . LEU A 1 92 ? 3.807 -10.012 6.262 1.00 96.56 92 LEU A O 1
ATOM 738 N N . SER A 1 93 ? 5.211 -10.891 7.761 1.00 96.00 93 SER A N 1
ATOM 739 C CA . SER A 1 93 ? 5.164 -12.259 7.227 1.00 96.00 93 SER A CA 1
ATOM 740 C C . SER A 1 93 ? 3.828 -12.939 7.552 1.00 96.00 93 SER A C 1
ATOM 742 O O . SER A 1 93 ? 3.122 -13.412 6.660 1.00 96.00 93 SER A O 1
ATOM 744 N N . LEU A 1 94 ? 3.429 -12.914 8.823 1.00 96.19 94 LEU A N 1
ATOM 745 C CA . LEU A 1 94 ? 2.154 -13.403 9.334 1.00 96.19 94 LEU A CA 1
ATOM 746 C C . LEU A 1 94 ? 0.987 -12.571 8.800 1.00 96.19 94 LEU A C 1
ATOM 748 O O . LEU A 1 94 ? -0.006 -13.154 8.371 1.00 96.19 94 LEU A O 1
ATOM 752 N N . TYR A 1 95 ? 1.122 -11.241 8.716 1.00 97.56 95 TYR A N 1
ATOM 753 C CA . TYR A 1 95 ? 0.126 -10.393 8.056 1.00 97.56 95 TYR A CA 1
ATOM 754 C C . TYR A 1 95 ? -0.118 -10.854 6.609 1.00 97.56 95 TYR A C 1
ATOM 756 O O . TYR A 1 95 ? -1.260 -11.124 6.236 1.00 97.56 95 TYR A O 1
ATOM 764 N N . ARG A 1 96 ? 0.942 -11.022 5.799 1.00 97.12 96 ARG A N 1
ATOM 765 C CA . ARG A 1 96 ? 0.825 -11.504 4.408 1.00 97.12 96 ARG A CA 1
ATOM 766 C C . ARG A 1 96 ? 0.173 -12.893 4.348 1.00 97.12 96 ARG A C 1
ATOM 768 O O . ARG A 1 96 ? -0.748 -13.087 3.555 1.00 97.12 96 ARG A O 1
ATOM 775 N N . ARG A 1 97 ? 0.566 -13.828 5.219 1.00 96.50 97 ARG A N 1
ATOM 776 C CA . ARG A 1 97 ? -0.013 -15.184 5.282 1.00 96.50 97 ARG A CA 1
ATOM 777 C C . ARG A 1 97 ? -1.511 -15.183 5.614 1.00 96.50 97 ARG A C 1
ATOM 779 O O . ARG A 1 97 ? -2.289 -15.848 4.934 1.00 96.50 97 ARG A O 1
ATOM 786 N N . ILE A 1 98 ? -1.942 -14.406 6.609 1.00 96.50 98 ILE A N 1
ATOM 787 C CA . ILE A 1 98 ? -3.357 -14.330 7.013 1.00 96.50 98 ILE A CA 1
ATOM 788 C C . ILE A 1 98 ? -4.189 -13.589 5.957 1.00 96.50 98 ILE A C 1
ATOM 790 O O . ILE A 1 98 ? -5.296 -14.017 5.617 1.00 96.50 98 ILE A O 1
ATOM 794 N N . VAL A 1 99 ? -3.685 -12.463 5.440 1.00 96.88 99 VAL A N 1
ATOM 795 C CA . VAL A 1 99 ? -4.455 -11.525 4.606 1.00 96.88 99 VAL A CA 1
ATOM 796 C C . VAL A 1 99 ? -4.452 -11.910 3.127 1.00 96.88 99 VAL A C 1
ATOM 798 O O . VAL A 1 99 ? -5.525 -11.979 2.531 1.00 96.88 99 VAL A O 1
ATOM 801 N N . ARG A 1 100 ? -3.281 -12.189 2.544 1.00 93.50 100 ARG A N 1
ATOM 802 C CA . ARG A 1 100 ? -3.129 -12.528 1.119 1.00 93.50 100 ARG A CA 1
ATOM 803 C C . ARG A 1 100 ? -3.300 -14.026 0.875 1.00 93.50 100 ARG A C 1
ATOM 805 O O . ARG A 1 100 ? -4.081 -14.423 0.015 1.00 93.50 100 ARG A O 1
ATOM 812 N N . ASP A 1 101 ? -2.594 -14.858 1.642 1.00 93.69 101 ASP A N 1
ATOM 813 C CA . ASP A 1 101 ? -2.589 -16.314 1.413 1.00 93.69 101 ASP A CA 1
ATOM 814 C C . ASP A 1 101 ? -3.798 -17.023 2.056 1.00 93.69 101 ASP A C 1
ATOM 816 O O . ASP A 1 101 ? -4.095 -18.173 1.729 1.00 93.69 101 ASP A O 1
ATOM 820 N N . GLY A 1 102 ? -4.544 -16.314 2.913 1.00 94.12 102 GLY A N 1
ATOM 821 C CA . GLY A 1 102 ? -5.805 -16.771 3.499 1.00 94.12 102 GLY A CA 1
ATOM 822 C C . GLY A 1 102 ? -5.647 -17.777 4.639 1.00 94.12 102 GLY A C 1
ATOM 823 O O . GLY A 1 102 ? -6.598 -18.503 4.929 1.00 94.12 102 GLY A O 1
ATOM 824 N N . GLU A 1 103 ? -4.470 -17.853 5.268 1.00 95.81 103 GLU A N 1
ATOM 825 C CA . GLU A 1 103 ? -4.224 -18.786 6.371 1.00 95.81 103 GLU A CA 1
ATOM 826 C C . GLU A 1 103 ? -5.110 -18.440 7.591 1.00 95.81 103 GLU A C 1
ATOM 828 O O . GLU A 1 103 ? -5.200 -17.265 7.967 1.00 95.81 103 GLU A O 1
ATOM 833 N N . PRO A 1 104 ? -5.819 -19.424 8.182 1.00 96.00 104 PRO A N 1
ATOM 834 C CA . PRO A 1 104 ? -6.759 -19.181 9.272 1.00 96.00 104 PRO A CA 1
ATOM 835 C C . PRO A 1 104 ? -6.043 -18.921 10.602 1.00 96.00 104 PRO A C 1
ATOM 837 O O . PRO A 1 104 ? -4.956 -19.446 10.845 1.00 96.00 104 PRO A O 1
ATOM 840 N N . VAL A 1 105 ? -6.682 -18.155 11.485 1.00 96.56 105 VAL A N 1
ATOM 841 C CA . VAL A 1 105 ? -6.166 -17.787 12.811 1.00 96.56 105 VAL A CA 1
ATOM 842 C C . VAL A 1 105 ? -6.877 -18.532 13.945 1.00 96.56 105 VAL A C 1
ATOM 844 O O . VAL A 1 105 ? -8.091 -18.734 13.902 1.00 96.56 105 VAL A O 1
ATOM 847 N N . GLU A 1 106 ? -6.131 -18.898 14.987 1.00 97.12 106 GLU A N 1
ATOM 848 C CA . GLU A 1 106 ? -6.649 -19.408 16.265 1.00 97.12 106 GLU A CA 1
ATOM 849 C C . GLU A 1 106 ? -6.147 -18.516 17.406 1.00 97.12 106 GLU A C 1
ATOM 851 O O . GLU A 1 106 ? -4.948 -18.262 17.517 1.00 97.12 106 GLU A O 1
ATOM 856 N N . LEU A 1 107 ? -7.050 -18.054 18.270 1.00 97.69 107 LEU A N 1
ATOM 857 C CA . LEU A 1 107 ? -6.716 -17.190 19.402 1.00 97.69 107 LEU A CA 1
ATOM 858 C C . LEU A 1 107 ? -6.477 -18.028 20.662 1.00 97.69 107 LEU A C 1
ATOM 860 O O . LEU A 1 107 ? -7.320 -18.844 21.038 1.00 97.69 107 LEU A O 1
ATOM 864 N N . ALA A 1 108 ? -5.351 -17.818 21.345 1.00 97.25 108 ALA A N 1
ATOM 865 C CA . ALA A 1 108 ? -5.050 -18.547 22.571 1.00 97.25 108 ALA A CA 1
ATOM 866 C C . ALA A 1 108 ? -6.047 -18.214 23.694 1.00 97.25 108 ALA A C 1
ATOM 868 O O . ALA A 1 108 ? -6.299 -17.050 24.004 1.00 97.25 108 ALA A O 1
ATOM 869 N N . SER A 1 109 ? -6.563 -19.242 24.371 1.00 97.06 109 SER A N 1
ATOM 870 C CA . SER A 1 109 ? -7.500 -19.089 25.494 1.00 97.06 109 SER A CA 1
ATOM 871 C C . SER A 1 109 ? -6.938 -18.256 26.653 1.00 97.06 109 SER A C 1
ATOM 873 O O . SER A 1 109 ? -7.693 -17.544 27.307 1.00 97.06 109 SER A O 1
ATOM 875 N N . THR A 1 110 ? -5.622 -18.294 26.874 1.00 96.56 110 THR A N 1
ATOM 876 C CA . THR A 1 110 ? -4.908 -17.452 27.848 1.00 96.56 110 THR A CA 1
ATOM 877 C C . THR A 1 110 ? -4.967 -15.966 27.491 1.00 96.56 110 THR A C 1
ATOM 879 O O . THR A 1 110 ? -5.266 -15.146 28.354 1.00 96.56 110 THR A O 1
ATOM 882 N N . LEU A 1 111 ? -4.746 -15.626 26.218 1.00 96.88 111 LEU A N 1
ATOM 883 C CA . LEU A 1 111 ? -4.802 -14.255 25.702 1.00 96.88 111 LEU A CA 1
ATOM 884 C C . LEU A 1 111 ? -6.241 -13.714 25.738 1.00 96.88 111 LEU A C 1
ATOM 886 O O . LEU A 1 111 ? -6.481 -12.585 26.154 1.00 96.88 111 LEU A O 1
ATOM 890 N N . LEU A 1 112 ? -7.225 -14.552 25.393 1.00 98.38 112 LEU A N 1
ATOM 891 C CA . LEU A 1 112 ? -8.644 -14.209 25.523 1.00 98.38 112 LEU A CA 1
ATOM 892 C C . LEU A 1 112 ? -9.067 -13.969 26.985 1.00 98.38 112 LEU A C 1
ATOM 894 O O . LEU A 1 112 ? -9.860 -13.067 27.238 1.00 98.38 112 LEU A O 1
ATOM 898 N N . GLY A 1 113 ? -8.512 -14.721 27.943 1.00 98.00 113 GLY A N 1
ATOM 899 C CA . GLY A 1 113 ? -8.724 -14.474 29.374 1.00 98.00 113 GLY A CA 1
ATOM 900 C C . GLY A 1 113 ? -8.196 -13.107 29.822 1.00 98.00 113 GLY A C 1
ATOM 901 O O . GLY A 1 113 ? -8.906 -12.372 30.500 1.00 98.00 113 GLY A O 1
ATOM 902 N N . GLN A 1 114 ? -7.000 -12.719 29.367 1.00 97.06 114 GLN A N 1
ATOM 903 C CA . GLN A 1 114 ? -6.415 -11.400 29.655 1.00 97.06 114 GLN A CA 1
ATOM 904 C C . GLN A 1 114 ? -7.267 -10.246 29.096 1.00 97.06 114 GLN A C 1
ATOM 906 O O . GLN A 1 114 ? -7.440 -9.228 29.768 1.00 97.06 114 GLN A O 1
ATOM 911 N N . VAL A 1 115 ? -7.850 -10.410 27.901 1.00 98.38 115 VAL A N 1
ATOM 912 C CA . VAL A 1 115 ? -8.797 -9.439 27.320 1.00 98.38 115 VAL A CA 1
ATOM 913 C C . VAL A 1 115 ? -10.033 -9.267 28.212 1.00 98.38 115 VAL A C 1
ATOM 915 O O . VAL A 1 115 ? -10.414 -8.135 28.518 1.00 98.38 115 VAL A O 1
ATOM 918 N N . ASP A 1 116 ? -10.627 -10.362 28.697 1.00 98.50 116 ASP A N 1
ATOM 919 C CA . ASP A 1 116 ? -11.799 -10.289 29.580 1.00 98.50 116 ASP A CA 1
ATOM 920 C C . ASP A 1 116 ? -11.465 -9.735 30.977 1.00 98.50 116 ASP A C 1
ATOM 922 O O . ASP A 1 116 ? -12.261 -8.980 31.536 1.00 98.50 116 ASP A O 1
ATOM 926 N N . GLU A 1 117 ? -10.281 -10.022 31.529 1.00 97.81 117 GLU A N 1
ATOM 927 C CA . GLU A 1 117 ? -9.794 -9.416 32.779 1.00 97.81 117 GLU A CA 1
ATOM 928 C C . GLU A 1 117 ? -9.658 -7.887 32.656 1.00 97.81 117 GLU A C 1
ATOM 930 O O . GLU A 1 117 ? -10.136 -7.143 33.523 1.00 97.81 117 GLU A O 1
ATOM 935 N N . ARG A 1 118 ? -9.068 -7.406 31.550 1.00 97.31 118 ARG A N 1
ATOM 936 C CA . ARG A 1 118 ? -8.929 -5.971 31.236 1.00 97.31 118 ARG A CA 1
ATOM 937 C C . ARG A 1 118 ? -10.293 -5.308 31.046 1.00 97.31 118 ARG A C 1
ATOM 939 O O . ARG A 1 118 ? -10.554 -4.258 31.636 1.00 97.31 118 ARG A O 1
ATOM 946 N N . ARG A 1 119 ? -11.205 -5.948 30.306 1.00 98.19 119 ARG A N 1
ATOM 947 C CA . ARG A 1 119 ? -12.595 -5.487 30.160 1.00 98.19 119 ARG A CA 1
ATOM 948 C C . ARG A 1 119 ? -13.335 -5.450 31.494 1.00 98.19 119 ARG A C 1
ATOM 950 O O . ARG A 1 119 ? -14.065 -4.496 31.743 1.00 98.19 119 ARG A O 1
ATOM 957 N N . ALA A 1 120 ? -13.144 -6.434 32.369 1.00 98.31 120 ALA A N 1
ATOM 958 C CA . ALA A 1 120 ? -13.791 -6.460 33.677 1.00 98.31 120 ALA A CA 1
ATOM 959 C C . ALA A 1 120 ? -13.324 -5.305 34.582 1.00 98.31 120 ALA A C 1
ATOM 961 O O . ALA A 1 120 ? -14.136 -4.762 35.328 1.00 98.31 120 ALA A O 1
ATOM 962 N N . ALA A 1 121 ? -12.054 -4.891 34.507 1.00 97.81 121 ALA A N 1
ATOM 963 C CA . ALA A 1 121 ? -11.579 -3.670 35.170 1.00 97.81 121 ALA A CA 1
ATOM 964 C C . ALA A 1 121 ? -12.219 -2.407 34.566 1.00 97.81 121 ALA A C 1
ATOM 966 O O . ALA A 1 121 ? -12.842 -1.622 35.284 1.00 97.81 121 ALA A O 1
ATOM 967 N N . MET A 1 122 ? -12.186 -2.288 33.235 1.00 98.06 122 MET A N 1
ATOM 968 C CA . MET A 1 122 ? -12.785 -1.184 32.478 1.00 98.06 122 MET A CA 1
ATOM 969 C C . MET A 1 122 ? -14.276 -0.979 32.805 1.00 98.06 122 MET A C 1
ATOM 971 O O . MET A 1 122 ? -14.714 0.147 33.047 1.00 98.06 122 MET A O 1
ATOM 975 N N . LEU A 1 123 ? -15.047 -2.067 32.901 1.00 97.94 123 LEU A N 1
ATOM 976 C CA . LEU A 1 123 ? -16.461 -2.034 33.283 1.00 97.94 123 LEU A CA 1
ATOM 977 C C . LEU A 1 123 ? -16.668 -1.584 34.739 1.00 97.94 123 LEU A C 1
ATOM 979 O O . LEU A 1 123 ? -17.494 -0.703 34.971 1.00 97.94 123 LEU A O 1
ATOM 983 N N . ARG A 1 124 ? -15.876 -2.083 35.703 1.00 97.69 124 ARG A N 1
ATOM 984 C CA . ARG A 1 124 ? -15.947 -1.625 37.108 1.00 97.69 124 ARG A CA 1
ATOM 985 C C . ARG A 1 124 ? -15.670 -0.125 37.246 1.00 97.69 124 ARG A C 1
ATOM 987 O O . ARG A 1 124 ? -16.321 0.543 38.045 1.00 97.69 124 ARG A O 1
ATOM 994 N N . ALA A 1 125 ? -14.748 0.429 36.456 1.00 96.69 125 ALA A N 1
ATOM 995 C CA . ALA A 1 125 ? -14.498 1.870 36.438 1.00 96.69 125 ALA A CA 1
ATOM 996 C C . ALA A 1 125 ? -15.691 2.668 35.872 1.00 96.69 125 ALA A C 1
ATOM 998 O O . ALA A 1 125 ? -16.048 3.708 36.424 1.00 96.69 125 ALA A O 1
ATOM 999 N N . LEU A 1 126 ? -16.350 2.177 34.815 1.00 96.25 126 LEU A N 1
ATOM 1000 C CA . LEU A 1 126 ? -17.571 2.797 34.277 1.00 96.25 126 LEU A CA 1
ATOM 1001 C C . LEU A 1 126 ? -18.749 2.740 35.267 1.00 96.25 126 LEU A C 1
ATOM 1003 O O . LEU A 1 126 ? -19.533 3.688 35.334 1.00 96.25 126 LEU A O 1
ATOM 1007 N N . GLU A 1 127 ? -18.865 1.656 36.039 1.00 95.75 127 GLU A N 1
ATOM 1008 C CA . GLU A 1 127 ? -19.851 1.494 37.120 1.00 95.75 127 GLU A CA 1
ATOM 1009 C C . GLU A 1 127 ? -19.560 2.424 38.308 1.00 95.75 127 GLU A C 1
ATOM 1011 O O . GLU A 1 127 ? -20.479 3.044 38.841 1.00 95.75 127 GLU A O 1
ATOM 1016 N N . ALA A 1 128 ? -18.283 2.607 38.661 1.00 95.25 128 ALA A N 1
ATOM 1017 C CA . ALA A 1 128 ? -17.824 3.588 39.649 1.00 95.25 128 ALA A CA 1
ATOM 1018 C C . ALA A 1 128 ? -17.967 5.057 39.187 1.00 95.25 128 ALA A C 1
ATOM 1020 O O . ALA A 1 128 ? -17.690 5.976 39.957 1.00 95.25 128 ALA A O 1
ATOM 1021 N N . GLY A 1 129 ? -18.419 5.294 37.950 1.00 93.44 129 GLY A N 1
ATOM 1022 C CA . GLY A 1 129 ? -18.702 6.624 37.411 1.00 93.44 129 GLY A CA 1
ATOM 1023 C C . GLY A 1 129 ? -17.529 7.311 36.708 1.00 93.44 129 GLY A C 1
ATOM 1024 O O . GLY A 1 129 ? -17.655 8.487 36.366 1.00 93.44 129 GLY A O 1
ATOM 1025 N N . THR A 1 130 ? -16.416 6.615 36.453 1.00 94.69 130 THR A N 1
ATOM 1026 C CA . THR A 1 130 ? -15.269 7.171 35.718 1.00 94.69 130 THR A CA 1
ATOM 1027 C C . THR A 1 130 ? -15.693 7.601 34.304 1.00 94.69 130 THR A C 1
ATOM 1029 O O . THR A 1 130 ? -16.186 6.766 33.539 1.00 94.69 130 THR A O 1
ATOM 1032 N N . PRO A 1 131 ? -15.507 8.879 33.911 1.00 93.81 131 PRO A N 1
ATOM 1033 C CA . PRO A 1 131 ? -15.893 9.349 32.582 1.00 93.81 131 PRO A CA 1
ATOM 1034 C C . PRO A 1 131 ? -15.062 8.713 31.460 1.00 93.81 131 PRO A C 1
ATOM 1036 O O . PRO A 1 131 ? -13.842 8.606 31.566 1.00 93.81 131 PRO A O 1
ATOM 1039 N N . ALA A 1 132 ? -15.715 8.366 30.350 1.00 94.50 132 ALA A N 1
ATOM 1040 C CA . ALA A 1 132 ? -15.076 7.784 29.172 1.00 94.50 132 ALA A CA 1
ATOM 1041 C C . ALA A 1 132 ? -15.682 8.326 27.867 1.00 94.50 132 ALA A C 1
ATOM 1043 O O . ALA A 1 132 ? -16.889 8.214 27.619 1.00 94.50 132 ALA A O 1
ATOM 1044 N N . TYR A 1 133 ? -14.821 8.886 27.013 1.00 93.94 133 TYR A N 1
ATOM 1045 C CA . TYR A 1 133 ? -15.183 9.421 25.697 1.00 93.94 133 TYR A CA 1
ATOM 1046 C C . TYR A 1 133 ? -15.890 8.369 24.832 1.00 93.94 133 TYR A C 1
ATOM 1048 O O . TYR A 1 133 ? -15.420 7.239 24.728 1.00 93.94 133 TYR A O 1
ATOM 1056 N N . GLY A 1 134 ? -17.031 8.726 24.232 1.00 92.75 134 GLY A N 1
ATOM 1057 C CA . GLY A 1 134 ? -17.836 7.826 23.395 1.00 92.75 134 GLY A CA 1
ATOM 1058 C C . GLY A 1 134 ? -18.502 6.646 24.123 1.00 92.75 134 GLY A C 1
ATOM 1059 O O . GLY A 1 134 ? -19.116 5.802 23.466 1.00 92.75 134 GLY A O 1
ATOM 1060 N N . VAL A 1 135 ? -18.407 6.576 25.458 1.00 94.50 135 VAL A N 1
ATOM 1061 C CA . VAL A 1 135 ? -19.045 5.533 26.286 1.00 94.50 135 VAL A CA 1
ATOM 1062 C C . VAL A 1 135 ? -19.972 6.148 27.331 1.00 94.50 135 VAL A C 1
ATOM 1064 O O . VAL A 1 135 ? -21.148 5.799 27.382 1.00 94.50 135 VAL A O 1
ATOM 1067 N N . THR A 1 136 ? -19.475 7.093 28.136 1.00 95.69 136 THR A N 1
ATOM 1068 C CA . THR A 1 136 ? -20.293 7.909 29.053 1.00 95.69 136 THR A CA 1
ATOM 1069 C C . THR A 1 136 ? -20.565 9.307 28.505 1.00 95.69 136 THR A C 1
ATOM 1071 O O . THR A 1 136 ? -21.391 10.021 29.073 1.00 95.69 136 THR A O 1
ATOM 1074 N N . THR A 1 137 ? -19.887 9.709 27.426 1.00 95.12 137 THR A N 1
ATOM 1075 C CA . THR A 1 137 ? -20.092 10.988 26.734 1.00 95.12 137 THR A CA 1
ATOM 1076 C C . THR A 1 137 ? -20.255 10.808 25.221 1.00 95.12 137 THR A C 1
ATOM 1078 O O . THR A 1 137 ? -20.049 9.721 24.679 1.00 95.12 137 THR A O 1
ATOM 1081 N N . GLY A 1 138 ? -20.661 11.878 24.533 1.00 91.94 138 GLY A N 1
ATOM 1082 C CA . GLY A 1 138 ? -20.730 11.942 23.074 1.00 91.94 138 GLY A CA 1
ATOM 1083 C C . GLY A 1 138 ? -19.357 11.924 22.386 1.00 91.94 138 GLY A C 1
ATOM 1084 O O . GLY A 1 138 ? -18.320 11.692 23.002 1.00 91.94 138 GLY A O 1
ATOM 1085 N N . LEU A 1 139 ? -19.355 12.174 21.072 1.00 89.31 139 LEU A N 1
ATOM 1086 C CA . LEU A 1 139 ? -18.167 12.078 20.212 1.00 89.31 139 LEU A CA 1
ATOM 1087 C C . LEU A 1 139 ? -17.933 13.363 19.407 1.00 89.31 139 LEU A C 1
ATOM 1089 O O . LEU A 1 139 ? -18.864 14.147 19.195 1.00 89.31 139 LEU A O 1
ATOM 1093 N N . GLY A 1 140 ? -16.695 13.568 18.944 1.00 87.31 140 GLY A N 1
ATOM 1094 C CA . GLY A 1 140 ? -16.278 14.793 18.256 1.00 87.31 140 GLY A CA 1
ATOM 1095 C C . GLY A 1 140 ? -16.586 16.021 19.115 1.00 87.31 140 GLY A C 1
ATOM 1096 O O . GLY A 1 140 ? -16.382 15.996 20.327 1.00 87.31 140 GLY A O 1
ATOM 1097 N N . TYR A 1 141 ? -17.160 17.068 18.519 1.00 86.25 141 TYR A N 1
ATOM 1098 C CA . TYR A 1 141 ? -17.625 18.271 19.230 1.00 86.25 141 TYR A CA 1
ATOM 1099 C C . TYR A 1 141 ? -18.500 17.986 20.473 1.00 86.25 141 TYR A C 1
ATOM 1101 O O . TYR A 1 141 ? -18.512 18.762 21.428 1.00 86.25 141 TYR A O 1
ATOM 1109 N N . MET A 1 142 ? -19.233 16.864 20.491 1.00 90.50 142 MET A N 1
ATOM 1110 C CA . MET A 1 142 ? -20.096 16.469 21.612 1.00 90.50 142 MET A CA 1
ATOM 1111 C C . MET A 1 142 ? -19.364 15.650 22.695 1.00 90.50 142 MET A C 1
ATOM 1113 O O . MET A 1 142 ? -20.021 15.123 23.590 1.00 90.50 142 MET A O 1
ATOM 1117 N N . SER A 1 143 ? -18.027 15.585 22.663 1.00 86.69 143 SER A N 1
ATOM 1118 C CA . SER A 1 143 ? -17.150 14.924 23.653 1.00 86.69 143 SER A CA 1
ATOM 1119 C C . SER A 1 143 ? -17.456 15.277 25.114 1.00 86.69 143 SER A C 1
ATOM 1121 O O . SER A 1 143 ? -17.240 14.460 26.007 1.00 86.69 143 SER A O 1
ATOM 1123 N N . LYS A 1 144 ? -17.983 16.486 25.351 1.00 89.50 144 LYS A N 1
ATOM 1124 C CA . LYS A 1 144 ? -18.324 17.050 26.669 1.00 89.50 144 LYS A CA 1
ATOM 1125 C C . LYS A 1 144 ? -19.807 16.922 27.049 1.00 89.50 144 LYS A C 1
ATOM 1127 O O . LYS A 1 144 ? -20.213 17.478 28.065 1.00 89.50 144 LYS A O 1
ATOM 1132 N N . ARG A 1 145 ? -20.640 16.251 26.243 1.00 93.31 145 ARG A N 1
ATOM 1133 C CA . ARG A 1 145 ? -22.037 15.951 26.604 1.00 93.31 145 ARG A CA 1
ATOM 1134 C C . ARG A 1 145 ? -22.133 14.551 27.184 1.00 93.31 145 ARG A C 1
ATOM 1136 O O . ARG A 1 145 ? -21.786 13.594 26.502 1.00 93.31 145 ARG A O 1
ATOM 1143 N N . GLU A 1 146 ? -22.625 14.445 28.410 1.00 95.94 146 GLU A N 1
ATOM 1144 C CA . GLU A 1 146 ? -22.898 13.168 29.069 1.00 95.94 146 GLU A CA 1
ATOM 1145 C C . GLU A 1 146 ? -24.018 12.382 28.373 1.00 95.94 146 GLU A C 1
ATOM 1147 O O . GLU A 1 146 ? -24.916 12.956 27.751 1.00 95.94 146 GLU A O 1
ATOM 1152 N N . ILE A 1 147 ? -23.954 11.057 28.501 1.00 96.38 147 ILE A N 1
ATOM 1153 C CA . ILE A 1 147 ? -24.914 10.096 27.957 1.00 96.38 147 ILE A CA 1
ATOM 1154 C C . ILE A 1 147 ? -25.532 9.318 29.135 1.00 96.38 147 ILE A C 1
ATOM 1156 O O . ILE A 1 147 ? -24.786 8.665 29.888 1.00 96.38 147 ILE A O 1
ATOM 1160 N N . PRO A 1 148 ? -26.870 9.370 29.319 1.00 94.75 148 PRO A N 1
ATOM 1161 C CA . PRO A 1 148 ? -27.567 8.641 30.378 1.00 94.75 148 PRO A CA 1
ATOM 1162 C C . PRO A 1 148 ? -27.245 7.140 30.342 1.00 94.75 148 PRO A C 1
ATOM 1164 O O . PRO A 1 148 ? -27.154 6.585 29.248 1.00 94.75 148 PRO A O 1
ATOM 1167 N N . PRO A 1 149 ? -27.093 6.448 31.491 1.00 93.69 149 PRO A N 1
ATOM 1168 C CA . PRO A 1 149 ? -26.744 5.023 31.527 1.00 93.69 149 PRO A CA 1
ATOM 1169 C C . PRO A 1 149 ? -27.632 4.116 30.660 1.00 93.69 149 PRO A C 1
ATOM 1171 O O . PRO A 1 149 ? -27.123 3.179 30.051 1.00 93.69 149 PRO A O 1
ATOM 1174 N N . THR A 1 150 ? -28.925 4.436 30.549 1.00 95.25 150 THR A N 1
ATOM 1175 C CA . THR A 1 150 ? -29.914 3.758 29.689 1.00 95.25 150 THR A CA 1
ATOM 1176 C C . THR A 1 150 ? -29.572 3.801 28.200 1.00 95.25 150 THR A C 1
ATOM 1178 O O . THR A 1 150 ? -29.907 2.879 27.461 1.00 95.25 150 THR A O 1
ATOM 1181 N N . ASP A 1 151 ? -28.887 4.855 27.763 1.00 96.06 151 ASP A N 1
ATOM 1182 C CA . ASP A 1 151 ? -28.703 5.192 26.352 1.00 96.06 151 ASP A CA 1
ATOM 1183 C C . ASP A 1 151 ? -27.325 4.727 25.846 1.00 96.06 151 ASP A C 1
ATOM 1185 O O . ASP A 1 151 ? -27.099 4.613 24.639 1.00 96.06 151 ASP A O 1
ATOM 1189 N N . ARG A 1 152 ? -26.395 4.421 26.766 1.00 94.62 152 ARG A N 1
ATOM 1190 C CA . ARG A 1 152 ? -25.013 4.010 26.460 1.00 94.62 152 ARG A CA 1
ATOM 1191 C C . ARG A 1 152 ? -24.917 2.752 25.584 1.00 94.62 152 ARG A C 1
ATOM 1193 O O . ARG A 1 152 ? -24.061 2.768 24.702 1.00 94.62 152 ARG A O 1
ATOM 1200 N N . PRO A 1 153 ? -25.759 1.703 25.733 1.00 93.19 153 PRO A N 1
ATOM 1201 C CA . PRO A 1 153 ? -25.749 0.561 24.813 1.00 93.19 153 PRO A CA 1
ATOM 1202 C C . PRO A 1 153 ? -26.217 0.951 23.403 1.00 93.19 153 PRO A C 1
ATOM 1204 O O . PRO A 1 153 ? -25.537 0.675 22.418 1.00 93.19 153 PRO A O 1
ATOM 1207 N N . ALA A 1 154 ? -27.328 1.691 23.300 1.00 95.00 154 ALA A N 1
ATOM 1208 C CA . ALA A 1 154 ? -27.863 2.161 22.020 1.00 95.00 154 ALA A CA 1
ATOM 1209 C C . ALA A 1 154 ? -26.882 3.096 21.284 1.00 95.00 154 ALA A C 1
ATOM 1211 O O . ALA A 1 154 ? -26.799 3.068 20.053 1.00 95.00 154 ALA A O 1
ATOM 1212 N N . LEU A 1 155 ? -26.087 3.876 22.027 1.00 95.94 155 LEU A N 1
ATOM 1213 C CA . LEU A 1 155 ? -24.982 4.659 21.480 1.00 95.94 155 LEU A CA 1
ATOM 1214 C C . LEU A 1 155 ? -23.948 3.776 20.765 1.00 95.94 155 LEU A C 1
ATOM 1216 O O . LEU A 1 155 ? -23.492 4.173 19.699 1.00 95.94 155 LEU A O 1
ATOM 1220 N N . GLN A 1 156 ? -23.599 2.591 21.279 1.00 96.62 156 GLN A N 1
ATOM 1221 C CA . GLN A 1 156 ? -22.573 1.743 20.654 1.00 96.62 156 GLN A CA 1
ATOM 1222 C C . GLN A 1 156 ? -23.014 1.230 19.276 1.00 96.62 156 GLN A C 1
ATOM 1224 O O . GLN A 1 156 ? -22.260 1.376 18.314 1.00 96.62 156 GLN A O 1
ATOM 1229 N N . ARG A 1 157 ? -24.263 0.758 19.128 1.00 96.38 157 ARG A N 1
ATOM 1230 C CA . ARG A 1 157 ? -24.839 0.449 17.802 1.00 96.38 157 ARG A CA 1
ATOM 1231 C C . ARG A 1 157 ? -24.911 1.707 16.923 1.00 96.38 157 ARG A C 1
ATOM 1233 O O . ARG A 1 157 ? -24.495 1.681 15.768 1.00 96.38 157 ARG A O 1
ATOM 1240 N N . SER A 1 158 ? -25.374 2.832 17.472 1.00 95.88 158 SER A N 1
ATOM 1241 C CA . SER A 1 158 ? -25.487 4.114 16.754 1.00 95.88 158 SER A CA 1
ATOM 1242 C C . SER A 1 158 ? -24.140 4.662 16.253 1.00 95.88 158 SER A C 1
ATOM 1244 O O . SER A 1 158 ? -24.090 5.297 15.196 1.00 95.88 158 SER A O 1
ATOM 1246 N N . ILE A 1 159 ? -23.029 4.381 16.949 1.00 95.88 159 ILE A N 1
ATOM 1247 C CA . ILE A 1 159 ? -21.689 4.812 16.534 1.00 95.88 159 ILE A CA 1
ATOM 1248 C C . ILE A 1 159 ? -21.327 4.249 15.155 1.00 95.88 159 ILE A C 1
ATOM 1250 O O . ILE A 1 159 ? -20.856 5.021 14.312 1.00 95.88 159 ILE A O 1
ATOM 1254 N N . LEU A 1 160 ? -21.610 2.959 14.932 1.00 95.81 160 LEU A N 1
ATOM 1255 C CA . LEU A 1 160 ? -21.338 2.238 13.684 1.00 95.81 160 LEU A CA 1
ATOM 1256 C C . LEU A 1 160 ? -22.225 2.710 12.526 1.00 95.81 160 LEU A C 1
ATOM 1258 O O . LEU A 1 160 ? -21.790 2.728 11.382 1.00 95.81 160 LEU A O 1
ATOM 1262 N N . LEU A 1 161 ? -23.477 3.086 12.803 1.00 96.56 161 LEU A N 1
ATOM 1263 C CA . LEU A 1 161 ? -24.449 3.424 11.755 1.00 96.56 161 LEU A CA 1
ATOM 1264 C C . LEU A 1 161 ? -24.382 4.900 11.350 1.00 96.56 161 LEU A C 1
ATOM 1266 O O . LEU A 1 161 ? -24.409 5.223 10.164 1.00 96.56 161 LEU A O 1
ATOM 1270 N N . GLY A 1 162 ? -24.234 5.810 12.317 1.00 93.44 162 GLY A N 1
ATOM 1271 C CA . GLY A 1 162 ? -24.259 7.261 12.089 1.00 93.44 162 GLY A CA 1
ATOM 1272 C C . GLY A 1 162 ? -23.062 7.836 11.316 1.00 93.44 162 GLY A C 1
ATOM 1273 O O . GLY A 1 162 ? -22.988 9.050 11.139 1.00 93.44 162 GLY A O 1
ATOM 1274 N N . ARG A 1 163 ? -22.112 6.992 10.891 1.00 93.00 163 ARG A N 1
ATOM 1275 C CA . ARG A 1 163 ? -20.858 7.373 10.209 1.00 93.00 163 ARG A CA 1
ATOM 1276 C C . ARG A 1 163 ? -20.606 6.630 8.896 1.00 93.00 163 ARG A C 1
ATOM 1278 O O . ARG A 1 163 ? -19.648 6.957 8.197 1.00 93.00 163 ARG A O 1
ATOM 1285 N N . SER A 1 164 ? -21.478 5.696 8.519 1.00 94.56 164 SER A N 1
ATOM 1286 C CA . SER A 1 164 ? -21.421 4.956 7.251 1.00 94.56 164 SER A CA 1
ATOM 1287 C C . SER A 1 164 ? -21.892 5.811 6.065 1.00 94.56 164 SER A C 1
ATOM 1289 O O . SER A 1 164 ? -22.922 5.544 5.447 1.00 94.56 164 SER A O 1
ATOM 1291 N N . VAL A 1 165 ? -21.142 6.881 5.781 1.00 95.06 165 VAL A N 1
ATOM 1292 C CA . VAL A 1 165 ? -21.450 7.908 4.763 1.00 95.06 165 VAL A CA 1
ATOM 1293 C C . VAL A 1 165 ? -20.555 7.845 3.515 1.00 95.06 165 VAL A C 1
ATOM 1295 O O . VAL A 1 165 ? -20.658 8.698 2.634 1.00 95.06 165 VAL A O 1
ATOM 1298 N N . GLY A 1 166 ? -19.665 6.855 3.437 1.00 94.75 166 GLY A N 1
ATOM 1299 C CA . GLY A 1 166 ? -18.828 6.585 2.270 1.00 94.75 166 GLY A CA 1
ATOM 1300 C C . GLY A 1 166 ? -19.633 6.066 1.071 1.00 94.75 166 GLY A C 1
ATOM 1301 O O . GLY A 1 166 ? -20.710 5.484 1.200 1.00 94.75 166 GLY A O 1
ATOM 1302 N N . VAL A 1 167 ? -19.091 6.281 -0.125 1.00 95.25 167 VAL A N 1
ATOM 1303 C CA . VAL A 1 167 ? -19.675 5.940 -1.428 1.00 95.25 167 VAL A CA 1
ATOM 1304 C C . VAL A 1 167 ? -18.588 5.439 -2.400 1.00 95.25 167 VAL A C 1
ATOM 1306 O O . VAL A 1 167 ? -17.436 5.233 -2.024 1.00 95.25 167 VAL A O 1
ATOM 1309 N N . GLY A 1 168 ? -18.949 5.217 -3.665 1.00 94.38 168 GLY A N 1
ATOM 1310 C CA . GLY A 1 168 ? -18.031 4.689 -4.678 1.00 94.38 168 GLY A CA 1
ATOM 1311 C C . GLY A 1 168 ? -17.962 3.162 -4.689 1.00 94.38 168 GLY A C 1
ATOM 1312 O O . GLY A 1 168 ? -18.855 2.490 -4.174 1.00 94.38 168 GLY A O 1
ATOM 1313 N N . GLU A 1 169 ? -16.920 2.643 -5.335 1.00 94.88 169 GLU A N 1
ATOM 1314 C CA . GLU A 1 169 ? -16.657 1.210 -5.516 1.00 94.88 169 GLU A CA 1
ATOM 1315 C C . GLU A 1 169 ? -16.127 0.557 -4.226 1.00 94.88 169 GLU A C 1
ATOM 1317 O O . GLU A 1 169 ? -15.680 1.273 -3.327 1.00 94.88 169 GLU A O 1
ATOM 1322 N N . PRO A 1 170 ? -16.173 -0.783 -4.078 1.00 96.31 170 PRO A N 1
ATOM 1323 C CA . PRO A 1 170 ? -15.613 -1.428 -2.896 1.00 96.31 170 PRO A CA 1
ATOM 1324 C C . PRO A 1 170 ? -14.081 -1.341 -2.869 1.00 96.31 170 PRO A C 1
ATOM 1326 O O . PRO A 1 170 ? -13.417 -1.496 -3.897 1.00 96.31 170 PRO A O 1
ATOM 1329 N N . LEU A 1 171 ? -13.515 -1.175 -1.673 1.00 96.25 171 LEU A N 1
ATOM 1330 C CA . LEU A 1 171 ? -12.090 -1.390 -1.433 1.00 96.25 171 LEU A CA 1
ATOM 1331 C C . LEU A 1 171 ? -11.692 -2.852 -1.730 1.00 96.25 171 LEU A C 1
ATOM 1333 O O . LEU A 1 171 ? -12.517 -3.759 -1.571 1.00 96.25 171 LEU A O 1
ATOM 1337 N N . PRO A 1 172 ? -10.429 -3.117 -2.123 1.00 95.44 172 PRO A N 1
ATOM 1338 C CA . PRO A 1 172 ? -9.949 -4.480 -2.327 1.00 95.44 172 PRO A CA 1
ATOM 1339 C C . PRO A 1 172 ? -10.125 -5.332 -1.066 1.00 95.44 172 PRO A C 1
ATOM 1341 O O . PRO A 1 172 ? -9.845 -4.880 0.045 1.00 95.44 172 PRO A O 1
ATOM 1344 N N . HIS A 1 173 ? -10.541 -6.588 -1.241 1.00 95.44 173 HIS A N 1
ATOM 1345 C CA . HIS A 1 173 ? -10.807 -7.514 -0.134 1.00 95.44 173 HIS A CA 1
ATOM 1346 C C . HIS A 1 173 ? -9.622 -7.649 0.837 1.00 95.44 173 HIS A C 1
ATOM 1348 O O . HIS A 1 173 ? -9.835 -7.704 2.042 1.00 95.44 173 HIS A O 1
ATOM 1354 N N . GLU A 1 174 ? -8.384 -7.634 0.337 1.00 96.50 174 GLU A N 1
ATOM 1355 C CA . GLU A 1 174 ? -7.169 -7.685 1.164 1.00 96.50 174 GLU A CA 1
ATOM 1356 C C . GLU A 1 174 ? -6.997 -6.439 2.053 1.00 96.50 174 GLU A C 1
ATOM 1358 O O . GLU A 1 174 ? -6.545 -6.565 3.185 1.00 96.50 174 GLU A O 1
ATOM 1363 N N . VAL A 1 175 ? -7.431 -5.248 1.614 1.00 97.56 175 VAL A N 1
ATOM 1364 C CA . VAL A 1 175 ? -7.429 -4.028 2.451 1.00 97.56 175 VAL A CA 1
ATOM 1365 C C . VAL A 1 175 ? -8.444 -4.162 3.590 1.00 97.56 175 VAL A C 1
ATOM 1367 O O . VAL A 1 175 ? -8.129 -3.882 4.744 1.00 97.56 175 VAL A O 1
ATOM 1370 N N . VAL A 1 176 ? -9.654 -4.638 3.280 1.00 97.88 176 VAL A N 1
ATOM 1371 C CA . VAL A 1 176 ? -10.740 -4.827 4.260 1.00 97.88 176 VAL A CA 1
ATOM 1372 C C . VAL A 1 176 ? -10.385 -5.920 5.276 1.00 97.88 176 VAL A C 1
ATOM 1374 O O . VAL A 1 176 ? -10.513 -5.717 6.483 1.00 97.88 176 VAL A O 1
ATOM 1377 N N . ARG A 1 177 ? -9.874 -7.058 4.795 1.00 98.19 177 ARG A N 1
ATOM 1378 C CA . ARG A 1 177 ? -9.393 -8.185 5.606 1.00 98.19 177 ARG A CA 1
ATOM 1379 C C . ARG A 1 177 ? -8.188 -7.801 6.465 1.00 98.19 177 ARG A C 1
ATOM 1381 O O . ARG A 1 177 ? -8.132 -8.178 7.632 1.00 98.19 177 ARG A O 1
ATOM 1388 N N . GLY A 1 178 ? -7.258 -7.024 5.912 1.00 98.12 178 GLY A N 1
ATOM 1389 C CA . GLY A 1 178 ? -6.133 -6.460 6.649 1.00 98.12 178 GLY A CA 1
ATOM 1390 C C . GLY A 1 178 ? -6.591 -5.558 7.790 1.00 98.12 178 GLY A C 1
ATOM 1391 O O . GLY A 1 178 ? -6.154 -5.739 8.921 1.00 98.12 178 GLY A O 1
ATOM 1392 N N . ALA A 1 179 ? -7.549 -4.662 7.541 1.00 97.88 179 ALA A N 1
ATOM 1393 C CA . ALA A 1 179 ? -8.098 -3.810 8.591 1.00 97.88 179 ALA A CA 1
ATOM 1394 C C . ALA A 1 179 ? -8.858 -4.587 9.683 1.00 97.88 179 ALA A C 1
ATOM 1396 O O . ALA A 1 179 ? -8.741 -4.242 10.859 1.00 97.88 179 ALA A O 1
ATOM 1397 N N . MET A 1 180 ? -9.576 -5.661 9.326 1.00 98.19 180 MET A N 1
ATOM 1398 C CA . MET A 1 180 ? -10.158 -6.589 10.308 1.00 98.19 180 MET A CA 1
ATOM 1399 C C . MET A 1 180 ? -9.082 -7.232 11.192 1.00 98.19 180 MET A C 1
ATOM 1401 O O . MET A 1 180 ? -9.232 -7.243 12.413 1.00 98.19 180 MET A O 1
ATOM 1405 N N . LEU A 1 181 ? -7.991 -7.725 10.594 1.00 98.12 181 LEU A N 1
ATOM 1406 C CA . LEU A 1 181 ? -6.878 -8.330 11.331 1.00 98.12 181 LEU A CA 1
ATOM 1407 C C . LEU A 1 181 ? -6.189 -7.325 12.263 1.00 98.12 181 LEU A C 1
ATOM 1409 O O . LEU A 1 181 ? -5.968 -7.646 13.424 1.00 98.12 181 LEU A O 1
ATOM 1413 N N . LEU A 1 182 ? -5.891 -6.113 11.789 1.00 97.75 182 LEU A N 1
ATOM 1414 C CA . LEU A 1 182 ? -5.182 -5.102 12.583 1.00 97.75 182 LEU A CA 1
ATOM 1415 C C . LEU A 1 182 ? -6.028 -4.524 13.728 1.00 97.75 182 LEU A C 1
ATOM 1417 O O . LEU A 1 182 ? -5.480 -4.148 14.763 1.00 97.75 182 LEU A O 1
ATOM 1421 N N . ARG A 1 183 ? -7.365 -4.488 13.602 1.00 97.44 183 ARG A N 1
ATOM 1422 C CA . ARG A 1 183 ? -8.225 -4.223 14.769 1.00 97.44 183 ARG A CA 1
ATOM 1423 C C . ARG A 1 183 ? -8.263 -5.408 15.724 1.00 97.44 183 ARG A C 1
ATOM 1425 O O . ARG A 1 183 ? -8.161 -5.183 16.922 1.00 97.44 183 ARG A O 1
ATOM 1432 N N . LEU A 1 184 ? -8.332 -6.644 15.224 1.00 97.81 184 LEU A N 1
ATOM 1433 C CA . LEU A 1 184 ? -8.277 -7.836 16.073 1.00 97.81 184 LEU A CA 1
ATOM 1434 C C . LEU A 1 184 ? -6.971 -7.909 16.886 1.00 97.81 184 LEU A C 1
ATOM 1436 O O . LEU A 1 184 ? -7.040 -8.085 18.096 1.00 97.81 184 LEU A O 1
ATOM 1440 N N . THR A 1 185 ? -5.794 -7.718 16.284 1.00 96.25 185 THR A N 1
ATOM 1441 C CA . THR A 1 185 ? -4.526 -7.736 17.040 1.00 96.25 185 THR A CA 1
ATOM 1442 C C . THR A 1 185 ? -4.415 -6.568 18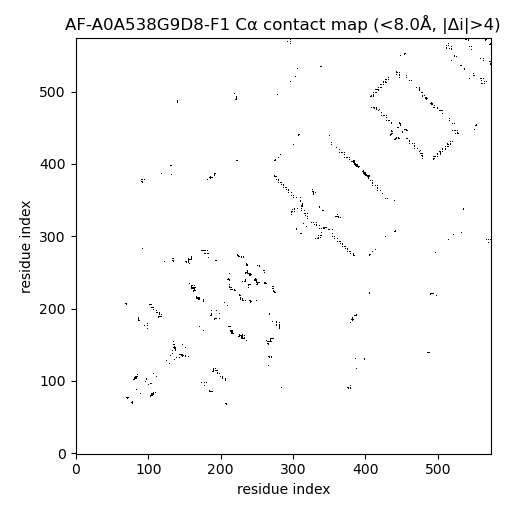.017 1.00 96.25 185 THR A C 1
ATOM 1444 O O . THR A 1 185 ? -4.049 -6.785 19.170 1.00 96.25 185 THR A O 1
ATOM 1447 N N . GLY A 1 186 ? -4.845 -5.363 17.624 1.00 96.00 186 GLY A N 1
ATOM 1448 C CA . GLY A 1 186 ? -4.942 -4.217 18.535 1.00 96.00 186 GLY A CA 1
ATOM 1449 C C . GLY A 1 186 ? -5.918 -4.422 19.705 1.00 96.00 186 GLY A C 1
ATOM 1450 O O . GLY A 1 186 ? -5.715 -3.862 20.777 1.00 96.00 186 GLY A O 1
ATOM 1451 N N . PHE A 1 187 ? -6.958 -5.244 19.538 1.00 97.81 187 PHE A N 1
ATOM 1452 C CA . PHE A 1 187 ? -7.878 -5.627 20.613 1.00 97.81 187 PHE A CA 1
ATOM 1453 C C . PHE A 1 187 ? -7.294 -6.667 21.574 1.00 97.81 187 PHE A C 1
ATOM 1455 O O . PHE A 1 187 ? -7.657 -6.675 22.750 1.00 97.81 187 PHE A O 1
ATOM 1462 N N . LEU A 1 188 ? -6.378 -7.520 21.106 1.00 97.81 188 LEU A N 1
ATOM 1463 C CA . LEU A 1 188 ? -5.787 -8.592 21.911 1.00 97.81 188 LEU A CA 1
ATOM 1464 C C . LEU A 1 188 ? -4.804 -8.104 22.989 1.00 97.81 188 LEU A C 1
ATOM 1466 O O . LEU A 1 188 ? -4.436 -8.904 23.842 1.00 97.81 188 LEU A O 1
ATOM 1470 N N . SER A 1 189 ? -4.427 -6.817 23.024 1.00 95.94 189 SER A N 1
ATOM 1471 C CA . SER A 1 189 ? -3.742 -6.247 24.202 1.00 95.94 189 SER A CA 1
ATOM 1472 C C . SER A 1 189 ? -4.683 -6.105 25.412 1.00 95.94 189 SER A C 1
ATOM 1474 O O . SER A 1 189 ? -4.235 -5.982 26.549 1.00 95.94 189 SER A O 1
ATOM 1476 N N . GLY A 1 190 ? -6.002 -6.113 25.180 1.00 97.06 190 GLY A N 1
ATOM 1477 C CA . GLY A 1 190 ? -7.039 -5.904 26.191 1.00 97.06 190 GLY A CA 1
ATOM 1478 C C . GLY A 1 190 ? -7.284 -4.436 26.560 1.00 97.06 190 GLY A C 1
ATOM 1479 O O . GLY A 1 190 ? -8.374 -4.108 27.024 1.00 97.06 190 GLY A O 1
ATOM 1480 N N . ASP A 1 191 ? -6.349 -3.522 26.284 1.00 96.88 191 ASP A N 1
ATOM 1481 C CA . ASP A 1 191 ? -6.458 -2.096 26.653 1.00 96.88 191 ASP A CA 1
ATOM 1482 C C . ASP A 1 191 ? -7.528 -1.344 25.836 1.00 96.88 191 ASP A C 1
ATOM 1484 O O . ASP A 1 191 ? -8.027 -0.293 26.241 1.00 96.88 191 ASP A O 1
ATOM 1488 N N . ALA A 1 192 ? -7.962 -1.910 24.705 1.00 96.69 192 ALA A N 1
ATOM 1489 C CA . ALA A 1 192 ? -9.151 -1.452 23.989 1.00 96.69 192 ALA A CA 1
ATOM 1490 C C . ALA A 1 192 ? -10.467 -1.738 24.754 1.00 96.69 192 ALA A C 1
ATOM 1492 O O . ALA A 1 192 ? -11.497 -1.145 24.430 1.00 96.69 192 ALA A O 1
ATOM 1493 N N . GLY A 1 193 ? -10.460 -2.612 25.769 1.00 96.62 193 GLY A N 1
ATOM 1494 C CA . GLY A 1 193 ? -11.607 -2.922 26.635 1.00 96.62 193 GLY A CA 1
ATOM 1495 C C . GLY A 1 193 ? -12.747 -3.713 25.975 1.00 96.62 193 GLY A C 1
ATOM 1496 O O . GLY A 1 193 ? -13.852 -3.777 26.524 1.00 96.62 193 GLY A O 1
ATOM 1497 N N . VAL A 1 194 ? -12.518 -4.290 24.794 1.00 98.19 194 VAL A N 1
ATOM 1498 C CA . VAL A 1 194 ? -13.500 -5.135 24.091 1.00 98.19 194 VAL A CA 1
ATOM 1499 C C . VAL A 1 194 ? -13.607 -6.527 24.721 1.00 98.19 194 VAL A C 1
ATOM 1501 O O . VAL A 1 194 ? -12.764 -6.908 25.527 1.00 98.19 194 VAL A O 1
ATOM 1504 N N . SER A 1 195 ? -14.663 -7.276 24.407 1.00 98.38 195 SER A N 1
ATOM 1505 C CA . SER A 1 195 ? -14.854 -8.648 24.894 1.00 98.38 195 SER A CA 1
ATOM 1506 C C . SER A 1 195 ? -14.016 -9.664 24.123 1.00 98.38 195 SER A C 1
ATOM 1508 O O . SER A 1 195 ? -13.752 -9.501 22.927 1.00 98.38 195 SER A O 1
ATOM 1510 N N . SER A 1 196 ? -13.676 -10.778 24.775 1.00 98.44 196 SER A N 1
ATOM 1511 C CA . SER A 1 196 ? -13.105 -11.928 24.075 1.00 98.44 196 SER A CA 1
ATOM 1512 C C . SER A 1 196 ? -14.060 -12.517 23.027 1.00 98.44 196 SER A C 1
ATOM 1514 O O . SER A 1 196 ? -13.590 -13.058 22.029 1.00 98.44 196 SER A O 1
ATOM 1516 N N . ASP A 1 197 ? -15.380 -12.360 23.189 1.00 98.25 197 ASP A N 1
ATOM 1517 C CA . ASP A 1 197 ? -16.386 -12.772 22.200 1.00 98.25 197 ASP A CA 1
ATOM 1518 C C . ASP A 1 197 ? -16.330 -11.944 20.910 1.00 98.25 197 ASP A C 1
ATOM 1520 O O . ASP A 1 197 ? -16.421 -12.516 19.823 1.00 98.25 197 ASP A O 1
ATOM 1524 N N . LEU A 1 198 ? -16.094 -10.627 20.989 1.00 98.44 198 LEU A N 1
ATOM 1525 C CA . LEU A 1 198 ? -15.840 -9.821 19.790 1.00 98.44 198 LEU A CA 1
ATOM 1526 C C . LEU A 1 198 ? -14.562 -10.288 19.078 1.00 98.44 198 LEU A C 1
ATOM 1528 O O . LEU A 1 198 ? -14.543 -10.407 17.853 1.00 98.44 198 LEU A O 1
ATOM 1532 N N . CYS A 1 199 ? -13.507 -10.605 19.835 1.00 98.56 199 CYS A N 1
ATOM 1533 C CA . CYS A 1 199 ? -12.266 -11.139 19.275 1.00 98.56 199 CYS A CA 1
ATOM 1534 C C . CYS A 1 199 ? -12.474 -12.511 18.602 1.00 98.56 199 CYS A C 1
ATOM 1536 O O . CYS A 1 199 ? -11.980 -12.717 17.491 1.00 98.56 199 CYS A O 1
ATOM 1538 N N . ARG A 1 200 ? -13.249 -13.421 19.217 1.00 98.12 200 ARG A N 1
ATOM 1539 C CA . ARG A 1 200 ? -13.657 -14.707 18.614 1.00 98.12 200 ARG A CA 1
ATOM 1540 C C . ARG A 1 200 ? -14.423 -14.489 17.311 1.00 98.12 200 ARG A C 1
ATOM 1542 O O . ARG A 1 200 ? -14.009 -15.016 16.284 1.00 98.12 200 ARG A O 1
ATOM 1549 N N . LEU A 1 201 ? -15.464 -13.652 17.323 1.00 97.88 201 LEU A N 1
ATOM 1550 C CA . LEU A 1 201 ? -16.279 -13.354 16.142 1.00 97.88 201 LEU A CA 1
ATOM 1551 C C . LEU A 1 201 ? -15.440 -12.777 14.990 1.00 97.88 201 LEU A C 1
ATOM 1553 O O . LEU A 1 201 ? -15.623 -13.160 13.837 1.00 97.88 201 LEU A O 1
ATOM 1557 N N . LEU A 1 202 ? -14.492 -11.881 15.278 1.00 98.00 202 LEU A N 1
ATOM 1558 C CA . LEU A 1 202 ? -13.600 -11.334 14.254 1.00 98.00 202 LEU A CA 1
ATOM 1559 C C . LEU A 1 202 ? -12.639 -12.390 13.688 1.00 98.00 202 LEU A C 1
ATOM 1561 O O . LEU A 1 202 ? -12.421 -12.403 12.476 1.00 98.00 202 LEU A O 1
ATOM 1565 N N . ALA A 1 203 ? -12.113 -13.298 14.514 1.00 97.69 203 ALA A N 1
ATOM 1566 C CA . ALA A 1 203 ? -11.314 -14.432 14.046 1.00 97.69 203 ALA A CA 1
ATOM 1567 C C . ALA A 1 203 ? -12.141 -15.417 13.198 1.00 97.69 203 ALA A C 1
ATOM 1569 O O . ALA A 1 203 ? -11.691 -15.841 12.136 1.00 97.69 203 ALA A O 1
ATOM 1570 N N . GLU A 1 204 ? -13.370 -15.733 13.607 1.00 96.50 204 GLU A N 1
ATOM 1571 C CA . GLU A 1 204 ? -14.293 -16.592 12.856 1.00 96.50 204 GLU A CA 1
ATOM 1572 C C . GLU A 1 204 ? -14.656 -15.982 11.495 1.00 96.50 204 GLU A C 1
ATOM 1574 O O . GLU A 1 204 ? -14.526 -16.648 10.469 1.00 96.50 204 GLU A O 1
ATOM 1579 N N . LEU A 1 205 ? -15.010 -14.694 11.448 1.00 96.06 205 LEU A N 1
ATOM 1580 C CA . LEU A 1 205 ? -15.313 -13.988 10.198 1.00 96.06 205 LEU A CA 1
ATOM 1581 C C . LEU A 1 205 ? -14.077 -13.820 9.294 1.00 96.06 205 LEU A C 1
ATOM 1583 O O . LEU A 1 205 ? -14.207 -13.859 8.068 1.00 96.06 205 LEU A O 1
ATOM 1587 N N . LEU A 1 206 ? -12.871 -13.688 9.861 1.00 95.81 206 LEU A N 1
ATOM 1588 C CA . LEU A 1 206 ? -11.621 -13.789 9.099 1.00 95.81 206 LEU A CA 1
ATOM 1589 C C . LEU A 1 206 ? -11.433 -15.204 8.523 1.00 95.81 206 LEU A C 1
ATOM 1591 O O . LEU A 1 206 ? -11.067 -15.338 7.355 1.00 95.81 206 LEU A O 1
ATOM 1595 N N . ASN A 1 207 ? -11.710 -16.257 9.286 1.00 95.81 207 ASN A N 1
ATOM 1596 C CA . ASN A 1 207 ? -11.529 -17.643 8.843 1.00 95.81 207 ASN A CA 1
ATOM 1597 C C . ASN A 1 207 ? -12.546 -18.065 7.766 1.00 95.81 207 ASN A C 1
ATOM 1599 O O . ASN A 1 207 ? -12.165 -18.705 6.786 1.00 95.81 207 ASN A O 1
ATOM 1603 N N . ASP A 1 208 ? -13.805 -17.636 7.886 1.00 91.69 208 ASP A N 1
ATOM 1604 C CA . ASP A 1 208 ? -14.875 -17.868 6.901 1.00 91.69 208 ASP A CA 1
ATOM 1605 C C . ASP A 1 208 ? -14.823 -16.907 5.690 1.00 91.69 208 ASP A C 1
ATOM 1607 O O . ASP A 1 208 ? -15.650 -16.993 4.775 1.00 91.69 208 ASP A O 1
ATOM 1611 N N . GLY A 1 209 ? -13.844 -15.994 5.647 1.00 90.88 209 GLY A N 1
ATOM 1612 C CA . GLY A 1 209 ? -13.606 -15.105 4.506 1.00 90.88 209 GLY A CA 1
ATOM 1613 C C . GLY A 1 209 ? -14.708 -14.064 4.288 1.00 90.88 209 GLY A C 1
ATOM 1614 O O . GLY A 1 209 ? -15.117 -13.843 3.147 1.00 90.88 209 GLY A O 1
ATOM 1615 N N . TRP A 1 210 ? -15.197 -13.451 5.371 1.00 95.31 210 TRP A N 1
ATOM 1616 C CA . TRP A 1 210 ? -16.190 -12.370 5.374 1.00 95.31 210 TRP A CA 1
ATOM 1617 C C . TRP A 1 210 ? -15.730 -11.161 4.546 1.00 95.31 210 TRP A C 1
ATOM 1619 O O . TRP A 1 210 ? -14.571 -10.753 4.619 1.00 95.31 210 TRP A O 1
ATOM 1629 N N . LYS A 1 211 ? -16.641 -10.568 3.758 1.00 96.94 211 LYS A N 1
ATOM 1630 C CA . LYS A 1 211 ? -16.305 -9.522 2.768 1.00 96.94 211 LYS A CA 1
ATOM 1631 C C . LYS A 1 211 ? -17.173 -8.266 2.912 1.00 96.94 211 LYS A C 1
ATOM 1633 O O . LYS A 1 211 ? -18.031 -8.043 2.057 1.00 96.94 211 LYS A O 1
ATOM 1638 N N . PRO A 1 212 ? -16.994 -7.445 3.963 1.00 98.06 212 PRO A N 1
ATOM 1639 C CA . PRO A 1 212 ? -17.715 -6.182 4.110 1.00 98.06 212 PRO A CA 1
ATOM 1640 C C . PRO A 1 212 ? -17.616 -5.292 2.867 1.00 98.06 212 PRO A C 1
ATOM 1642 O O . PRO A 1 212 ? -16.538 -5.115 2.297 1.00 98.06 212 PRO A O 1
ATOM 1645 N N . TYR A 1 213 ? -18.736 -4.690 2.462 1.00 98.19 213 TYR A N 1
ATOM 1646 C CA . TYR A 1 213 ? -18.742 -3.656 1.432 1.00 98.19 213 TYR A CA 1
ATOM 1647 C C . TYR A 1 213 ? -18.250 -2.336 2.037 1.00 98.19 213 TYR A C 1
ATOM 1649 O O . TYR A 1 213 ? -19.042 -1.539 2.545 1.00 98.19 213 TYR A O 1
ATOM 1657 N N . VAL A 1 214 ? -16.937 -2.110 1.989 1.00 97.88 214 VAL A N 1
ATOM 1658 C CA . VAL A 1 214 ? -16.320 -0.841 2.398 1.00 97.88 214 VAL A CA 1
ATOM 1659 C C . VAL A 1 214 ? -16.162 0.053 1.162 1.00 97.88 214 VAL A C 1
ATOM 1661 O O . VAL A 1 214 ? -15.378 -0.306 0.285 1.00 97.88 214 VAL A O 1
ATOM 1664 N N . PRO A 1 215 ? -16.892 1.178 1.041 1.00 96.38 215 PRO A N 1
ATOM 1665 C CA . PRO A 1 215 ? -16.803 2.057 -0.126 1.00 96.38 215 PRO A CA 1
ATOM 1666 C C . PRO A 1 215 ? -15.492 2.857 -0.145 1.00 96.38 215 PRO A C 1
ATOM 1668 O O . PRO A 1 215 ? -14.994 3.241 0.911 1.00 96.38 215 PRO A O 1
ATOM 1671 N N . SER A 1 216 ? -14.963 3.156 -1.333 1.00 92.25 216 SER A N 1
ATOM 1672 C CA . SER A 1 216 ? -13.623 3.732 -1.529 1.00 92.25 216 SER A CA 1
ATOM 1673 C C . SER A 1 216 ? -13.476 5.244 -1.287 1.00 92.25 216 SER A C 1
ATOM 1675 O O . SER A 1 216 ? -12.417 5.799 -1.584 1.00 92.25 216 SER A O 1
ATOM 1677 N N . GLY A 1 217 ? -14.514 5.954 -0.833 1.00 88.44 217 GLY A N 1
ATOM 1678 C CA . GLY A 1 217 ? -14.383 7.358 -0.422 1.00 88.44 217 GLY A CA 1
ATOM 1679 C C . GLY A 1 217 ? -15.695 8.150 -0.357 1.00 88.44 217 GLY A C 1
ATOM 1680 O O . GLY A 1 217 ? -16.748 7.640 -0.717 1.00 88.44 217 GLY A O 1
ATOM 1681 N N . PRO A 1 218 ? -15.672 9.423 0.071 1.00 85.75 218 PRO A N 1
ATOM 1682 C CA . PRO A 1 218 ? -14.518 10.130 0.611 1.00 85.75 218 PRO A CA 1
ATOM 1683 C C . PRO A 1 218 ? -14.155 9.647 2.023 1.00 85.75 218 PRO A C 1
ATOM 1685 O O . PRO A 1 218 ? -14.987 9.123 2.765 1.00 85.75 218 PRO A O 1
ATOM 1688 N N . HIS A 1 219 ? -12.900 9.870 2.402 1.00 80.69 219 HIS A N 1
ATOM 1689 C CA . HIS A 1 219 ? -12.383 9.630 3.746 1.00 80.69 219 HIS A CA 1
ATOM 1690 C C . HIS A 1 219 ? -11.683 10.915 4.205 1.00 80.69 219 HIS A C 1
ATOM 1692 O O . HIS A 1 219 ? -10.802 11.416 3.507 1.00 80.69 219 HIS A O 1
ATOM 1698 N N . GLY A 1 220 ? -12.124 11.486 5.326 1.00 71.38 220 GLY A N 1
ATOM 1699 C CA . GLY A 1 220 ? -11.705 12.815 5.779 1.00 71.38 220 GLY A CA 1
ATOM 1700 C C . GLY A 1 220 ? -12.142 13.071 7.217 1.00 71.38 220 GLY A C 1
ATOM 1701 O O . GLY A 1 220 ? -13.155 13.723 7.449 1.00 71.38 220 GLY A O 1
ATOM 1702 N N . ALA A 1 221 ? -11.396 12.486 8.148 1.00 76.31 221 ALA A N 1
ATOM 1703 C CA . ALA A 1 221 ? -11.514 12.605 9.600 1.00 76.31 221 ALA A CA 1
ATOM 1704 C C . ALA A 1 221 ? -10.113 12.368 10.204 1.00 76.31 221 ALA A C 1
ATOM 1706 O O . ALA A 1 221 ? -9.192 11.998 9.466 1.00 76.31 221 ALA A O 1
ATOM 1707 N N . ALA A 1 222 ? -9.925 12.580 11.510 1.00 79.44 222 ALA A N 1
ATOM 1708 C CA . ALA A 1 222 ? -8.613 12.394 12.150 1.00 79.44 222 ALA A CA 1
ATOM 1709 C C . ALA A 1 222 ? -8.137 10.925 12.147 1.00 79.44 222 ALA A C 1
ATOM 1711 O O . ALA A 1 222 ? -6.945 10.664 11.994 1.00 79.44 222 ALA A O 1
ATOM 1712 N N . GLY A 1 223 ? -9.078 9.981 12.249 1.00 86.81 223 GLY A N 1
ATOM 1713 C CA . GLY A 1 223 ? -8.880 8.547 12.012 1.00 86.81 223 GLY A CA 1
ATOM 1714 C C . GLY A 1 223 ? -9.811 8.017 10.914 1.00 86.81 223 GLY A C 1
ATOM 1715 O O . GLY A 1 223 ? -10.566 8.760 10.286 1.00 86.81 223 GLY A O 1
ATOM 1716 N N . GLU A 1 224 ? -9.822 6.707 10.690 1.00 93.62 224 GLU A N 1
ATOM 1717 C CA . GLU A 1 224 ? -10.514 6.075 9.553 1.00 93.62 224 GLU A CA 1
ATOM 1718 C C . GLU A 1 224 ? -11.982 5.708 9.846 1.00 93.62 224 GLU A C 1
ATOM 1720 O O . GLU A 1 224 ? -12.517 4.696 9.390 1.00 93.62 224 GLU A O 1
ATOM 1725 N N . VAL A 1 225 ? -12.671 6.563 10.601 1.00 94.19 225 VAL A N 1
ATOM 1726 C CA . VAL A 1 225 ? -13.967 6.242 11.217 1.00 94.19 225 VAL A CA 1
ATOM 1727 C C . VAL A 1 225 ? -15.077 5.918 10.204 1.00 94.19 225 VAL A C 1
ATOM 1729 O O . VAL A 1 225 ? -15.911 5.056 10.466 1.00 94.19 225 VAL A O 1
ATOM 1732 N N . ILE A 1 226 ? -15.084 6.565 9.030 1.00 95.25 226 ILE A N 1
ATOM 1733 C CA . ILE A 1 226 ? -16.092 6.373 7.967 1.00 95.25 226 ILE A CA 1
ATOM 1734 C C . ILE A 1 226 ? -16.007 4.963 7.341 1.00 95.25 226 ILE A C 1
ATOM 1736 O O . ILE A 1 226 ? -17.011 4.245 7.368 1.00 95.25 226 ILE A O 1
ATOM 1740 N N . PRO A 1 227 ? -14.863 4.518 6.780 1.00 96.25 227 PRO A N 1
ATOM 1741 C CA . PRO A 1 227 ? -14.761 3.172 6.223 1.00 96.25 227 PRO A CA 1
ATOM 1742 C C . PRO A 1 227 ? -14.821 2.078 7.300 1.00 96.25 227 PRO A C 1
ATOM 1744 O O . PRO A 1 227 ? -15.424 1.039 7.039 1.00 96.25 227 PRO A O 1
ATOM 1747 N N . LEU A 1 228 ? -14.309 2.304 8.519 1.00 97.31 228 LEU A N 1
ATOM 1748 C CA . LEU A 1 228 ? -14.463 1.337 9.617 1.00 97.31 228 LEU A CA 1
ATOM 1749 C C . LEU A 1 228 ? -15.924 1.171 10.056 1.00 97.31 228 LEU A C 1
ATOM 1751 O O . LEU A 1 228 ? -16.349 0.060 10.362 1.00 97.31 228 LEU A O 1
ATOM 1755 N N . SER A 1 229 ? -16.719 2.241 10.009 1.00 97.31 229 SER A N 1
ATOM 1756 C CA . SER A 1 229 ? -18.168 2.176 10.238 1.00 97.31 229 SER A CA 1
ATOM 1757 C C . SER A 1 229 ? -18.860 1.328 9.165 1.00 97.31 229 SER A C 1
ATOM 1759 O O . SER A 1 229 ? -19.605 0.407 9.498 1.00 97.31 229 SER A O 1
ATOM 1761 N N . HIS A 1 230 ? -18.520 1.526 7.883 1.00 98.00 230 HIS A N 1
ATOM 1762 C CA . HIS A 1 230 ? -19.014 0.668 6.797 1.00 98.00 230 HIS A CA 1
ATOM 1763 C C . HIS A 1 230 ? -18.610 -0.801 6.931 1.00 98.00 230 HIS A C 1
ATOM 1765 O O . HIS A 1 230 ? -19.380 -1.680 6.539 1.00 98.00 230 HIS A O 1
ATOM 1771 N N . LEU A 1 231 ? -17.416 -1.054 7.464 1.00 98.12 231 LEU A N 1
ATOM 1772 C CA . LEU A 1 231 ? -16.872 -2.384 7.694 1.00 98.12 231 LEU A CA 1
ATOM 1773 C C . LEU A 1 231 ? -17.626 -3.081 8.839 1.00 98.12 231 LEU A C 1
ATOM 1775 O O . LEU A 1 231 ? -18.202 -4.152 8.638 1.00 98.12 231 LEU A O 1
ATOM 1779 N N . PHE A 1 232 ? -17.678 -2.470 10.024 1.00 98.38 232 PHE A N 1
ATOM 1780 C CA . PHE A 1 232 ? -18.160 -3.129 11.241 1.00 98.38 232 PHE A CA 1
ATOM 1781 C C . PHE A 1 232 ? -19.664 -3.001 11.509 1.00 98.38 232 PHE A C 1
ATOM 1783 O O . PHE A 1 232 ? -20.198 -3.815 12.260 1.00 98.38 232 PHE A O 1
ATOM 1790 N N . GLN A 1 233 ? -20.398 -2.113 10.825 1.00 98.19 233 GLN A N 1
ATOM 1791 C CA . GLN A 1 233 ? -21.871 -2.190 10.808 1.00 98.19 233 GLN A CA 1
ATOM 1792 C C . GLN A 1 233 ? -22.382 -3.556 10.303 1.00 98.19 233 GLN A C 1
ATOM 1794 O O . GLN A 1 233 ? -23.488 -3.971 10.646 1.00 98.19 233 GLN A O 1
ATOM 1799 N N . THR A 1 234 ? -21.564 -4.284 9.528 1.00 98.38 234 THR A N 1
ATOM 1800 C CA . THR A 1 234 ? -21.915 -5.624 9.041 1.00 98.38 234 THR A CA 1
ATOM 1801 C C . THR A 1 234 ? -22.037 -6.653 10.166 1.00 98.38 234 THR A C 1
ATOM 1803 O O . THR A 1 234 ? -22.828 -7.584 10.028 1.00 98.38 234 THR A O 1
ATOM 1806 N N . LEU A 1 235 ? -21.350 -6.453 11.302 1.00 97.94 235 LEU A N 1
ATOM 1807 C CA . LEU A 1 235 ? -21.496 -7.290 12.501 1.00 97.94 235 LEU A CA 1
ATOM 1808 C C . LEU A 1 235 ? -22.896 -7.155 13.112 1.00 97.94 235 LEU A C 1
ATOM 1810 O O . LEU A 1 235 ? -23.485 -8.143 13.540 1.00 97.94 235 LEU A O 1
ATOM 1814 N N . VAL A 1 236 ? -23.454 -5.940 13.095 1.00 97.81 236 VAL A N 1
ATOM 1815 C CA . VAL A 1 236 ? -24.774 -5.624 13.674 1.00 97.81 236 VAL A CA 1
ATOM 1816 C C . VAL A 1 236 ? -25.927 -5.855 12.680 1.00 97.81 236 VAL A C 1
ATOM 1818 O O . VAL A 1 236 ? -27.068 -5.441 12.908 1.00 97.81 236 VAL A O 1
ATOM 1821 N N . GLY A 1 237 ? -25.630 -6.540 11.567 1.00 97.62 237 GLY A N 1
ATOM 1822 C CA . GLY A 1 237 ? -26.568 -6.923 10.511 1.00 97.62 237 GLY A CA 1
ATOM 1823 C C . GLY A 1 237 ? -26.827 -5.855 9.440 1.00 97.62 237 GLY A C 1
ATOM 1824 O O . GLY A 1 237 ? -27.606 -6.103 8.519 1.00 97.62 237 GLY A O 1
ATOM 1825 N N . GLU A 1 238 ? -26.184 -4.691 9.519 1.00 98.19 238 GLU A N 1
ATOM 1826 C CA . GLU A 1 238 ? -26.476 -3.531 8.667 1.00 98.19 238 GLU A CA 1
ATOM 1827 C C . GLU A 1 238 ? -25.494 -3.383 7.497 1.00 98.19 238 GLU A C 1
ATOM 1829 O O . GLU A 1 238 ? -24.393 -3.933 7.481 1.00 98.19 238 GLU A O 1
ATOM 1834 N N . GLY A 1 239 ? -25.893 -2.615 6.483 1.00 97.62 239 GLY A N 1
ATOM 1835 C CA . GLY A 1 239 ? -25.100 -2.454 5.266 1.00 97.62 239 GLY A CA 1
ATOM 1836 C C . GLY A 1 239 ? -25.010 -3.744 4.442 1.00 97.62 239 GLY A C 1
ATOM 1837 O O . GLY A 1 239 ? -25.969 -4.516 4.354 1.00 97.62 239 GLY A O 1
ATOM 1838 N N . PHE A 1 240 ? -2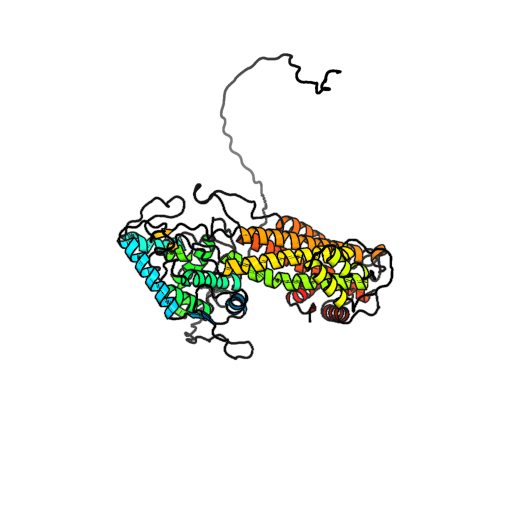3.865 -3.953 3.786 1.00 98.38 240 PHE A N 1
ATOM 1839 C CA . PHE A 1 240 ? -23.697 -4.997 2.773 1.00 98.38 240 PHE A CA 1
ATOM 1840 C C . PHE A 1 240 ? -22.374 -5.755 2.909 1.00 98.38 240 PHE A C 1
ATOM 1842 O O . PHE A 1 240 ? -21.377 -5.214 3.384 1.00 98.38 240 PHE A O 1
ATOM 1849 N N . VAL A 1 241 ? -22.360 -6.978 2.385 1.00 98.25 241 VAL A N 1
ATOM 1850 C CA . VAL A 1 241 ? -21.163 -7.762 2.055 1.00 98.25 241 VAL A CA 1
ATOM 1851 C C . VAL A 1 241 ? -21.132 -8.085 0.557 1.00 98.25 241 VAL A C 1
ATOM 1853 O O . VAL A 1 241 ? -22.135 -7.912 -0.138 1.00 98.25 241 VAL A O 1
ATOM 1856 N N . LEU A 1 242 ? -19.990 -8.559 0.059 1.00 97.19 242 LEU A N 1
ATOM 1857 C CA . LEU A 1 242 ? -19.809 -9.034 -1.315 1.00 97.19 242 LEU A CA 1
ATOM 1858 C C . LEU A 1 242 ? -19.846 -10.567 -1.388 1.00 97.19 242 LEU A C 1
ATOM 1860 O O . LEU A 1 242 ? -18.931 -11.236 -0.910 1.00 97.19 242 LEU A O 1
ATOM 1864 N N . GLU A 1 243 ? -20.868 -11.114 -2.045 1.00 91.50 243 GLU A N 1
ATOM 1865 C CA . GLU A 1 243 ? -21.081 -12.556 -2.245 1.00 91.50 243 GLU A CA 1
ATOM 1866 C C . GLU A 1 243 ? -21.252 -12.817 -3.754 1.00 91.50 243 GLU A C 1
ATOM 1868 O O . GLU A 1 243 ? -21.999 -12.106 -4.424 1.00 91.50 243 GLU A O 1
ATOM 1873 N N . ASP A 1 244 ? -20.484 -13.751 -4.330 1.00 87.12 244 ASP A N 1
ATOM 1874 C CA . ASP A 1 244 ? -20.310 -13.927 -5.794 1.00 87.12 244 ASP A CA 1
ATOM 1875 C C . ASP A 1 244 ? -19.940 -12.622 -6.576 1.00 87.12 244 ASP A C 1
ATOM 1877 O O . ASP A 1 244 ? -19.993 -12.585 -7.804 1.00 87.12 244 ASP A O 1
ATOM 1881 N N . GLY A 1 245 ? -19.509 -11.558 -5.878 1.00 88.56 245 GLY A N 1
ATOM 1882 C CA . GLY A 1 245 ? -19.183 -10.230 -6.432 1.00 88.56 245 GLY A CA 1
ATOM 1883 C C . GLY A 1 245 ? -20.320 -9.198 -6.355 1.00 88.56 245 GLY A C 1
ATOM 1884 O O . GLY A 1 245 ? -20.081 -8.015 -6.583 1.00 88.56 245 GLY A O 1
ATOM 1885 N N . GLU A 1 246 ? -21.526 -9.621 -5.980 1.00 93.00 246 GLU A N 1
ATOM 1886 C CA . GLU A 1 246 ? -22.714 -8.774 -5.832 1.00 93.00 246 GLU A CA 1
ATOM 1887 C C . GLU A 1 246 ? -22.942 -8.357 -4.371 1.00 93.00 246 GLU A C 1
ATOM 1889 O O . GLU A 1 246 ? -22.468 -9.006 -3.434 1.00 93.00 246 GLU A O 1
ATOM 1894 N N . ARG A 1 247 ? -23.691 -7.266 -4.151 1.00 96.25 247 ARG A N 1
ATOM 1895 C CA . ARG A 1 247 ? -24.016 -6.793 -2.792 1.00 96.25 247 ARG A CA 1
ATOM 1896 C C . ARG A 1 247 ? -25.142 -7.621 -2.165 1.00 96.25 247 ARG A C 1
ATOM 1898 O O . ARG A 1 247 ? -26.291 -7.539 -2.597 1.00 96.25 247 ARG A O 1
ATOM 1905 N N . MET A 1 248 ? -24.836 -8.326 -1.080 1.00 97.50 248 MET A N 1
ATOM 1906 C CA . MET A 1 248 ? -25.801 -9.004 -0.206 1.00 97.50 248 MET A CA 1
ATOM 1907 C C . MET A 1 248 ? -25.962 -8.219 1.103 1.00 97.50 248 MET A C 1
ATOM 1909 O O . MET A 1 248 ? -24.997 -7.630 1.582 1.00 97.50 248 MET A O 1
ATOM 1913 N N . LEU A 1 249 ? -27.161 -8.180 1.695 1.00 98.44 249 LEU A N 1
ATOM 1914 C CA . LEU A 1 249 ? -27.375 -7.524 2.995 1.00 98.44 249 LEU A CA 1
ATOM 1915 C C . LEU A 1 249 ? -26.645 -8.286 4.108 1.00 98.44 249 LEU A C 1
ATOM 1917 O O . LEU A 1 249 ? -26.709 -9.515 4.154 1.00 98.44 249 LEU A O 1
ATOM 1921 N N . ALA A 1 250 ? -25.981 -7.568 5.018 1.00 98.00 250 ALA A N 1
ATOM 1922 C CA . ALA A 1 250 ? -25.116 -8.198 6.017 1.00 98.00 250 ALA A CA 1
ATOM 1923 C C . ALA A 1 250 ? -25.874 -9.174 6.937 1.00 98.00 250 ALA A C 1
ATOM 1925 O O . ALA A 1 250 ? -25.450 -10.318 7.075 1.00 98.00 250 ALA A O 1
ATOM 1926 N N . ARG A 1 251 ? -27.043 -8.789 7.473 1.00 97.88 251 ARG A N 1
ATOM 1927 C CA . ARG A 1 251 ? -27.918 -9.688 8.256 1.00 97.88 251 ARG A CA 1
ATOM 1928 C C . ARG A 1 251 ? -28.287 -10.987 7.528 1.00 97.88 251 ARG A C 1
ATOM 1930 O O . ARG A 1 251 ? -28.277 -12.052 8.135 1.00 97.88 251 ARG A O 1
ATOM 1937 N N . ASP A 1 252 ? -28.565 -10.918 6.227 1.00 97.62 252 ASP A N 1
ATOM 1938 C CA . ASP A 1 252 ? -28.964 -12.079 5.432 1.00 97.62 252 ASP A CA 1
ATOM 1939 C C . ASP A 1 252 ? -27.746 -13.010 5.233 1.00 97.62 252 ASP A C 1
ATOM 1941 O O . ASP A 1 252 ? -27.884 -14.233 5.184 1.00 97.62 252 ASP A O 1
ATOM 1945 N N . ALA A 1 253 ? -26.540 -12.434 5.150 1.00 96.62 253 ALA A N 1
ATOM 1946 C CA . ALA A 1 253 ? -25.272 -13.148 5.011 1.00 96.62 253 ALA A CA 1
ATOM 1947 C C . ALA A 1 253 ? -24.735 -13.736 6.333 1.00 96.62 253 ALA A C 1
ATOM 1949 O O . ALA A 1 253 ? -24.066 -14.774 6.287 1.00 96.62 253 ALA A O 1
ATOM 1950 N N . LEU A 1 254 ? -25.047 -13.120 7.483 1.00 95.75 254 LEU A N 1
ATOM 1951 C CA . LEU A 1 254 ? -24.850 -13.689 8.825 1.00 95.75 254 LEU A CA 1
ATOM 1952 C C . LEU A 1 254 ? -25.789 -14.887 9.033 1.00 95.75 254 LEU A C 1
ATOM 1954 O O . LEU A 1 254 ? -25.323 -15.999 9.286 1.00 95.75 254 LEU A O 1
ATOM 1958 N N . ALA A 1 255 ? -27.091 -14.706 8.787 1.00 95.94 255 ALA A N 1
ATOM 1959 C CA . ALA A 1 255 ? -28.087 -15.771 8.911 1.00 95.94 255 ALA A CA 1
ATOM 1960 C C . ALA A 1 255 ? -27.786 -16.969 7.986 1.00 95.94 255 ALA A C 1
ATOM 1962 O O . ALA A 1 255 ? -27.953 -18.123 8.381 1.00 95.94 255 ALA A O 1
ATOM 1963 N N . ALA A 1 256 ? -27.259 -16.726 6.778 1.00 93.44 256 ALA A N 1
ATOM 1964 C CA . ALA A 1 256 ? -26.803 -17.781 5.867 1.00 93.44 256 ALA A CA 1
ATOM 1965 C C . ALA A 1 256 ? -25.603 -18.599 6.396 1.00 93.44 256 ALA A C 1
ATOM 1967 O O . ALA A 1 256 ? -25.419 -19.745 5.977 1.00 93.44 256 ALA A O 1
ATOM 1968 N N . ARG A 1 257 ? -24.807 -18.032 7.313 1.00 91.12 257 ARG A N 1
ATOM 1969 C CA . ARG A 1 257 ? -23.697 -18.694 8.025 1.00 91.12 257 ARG A CA 1
ATOM 1970 C C . ARG A 1 257 ? -24.143 -19.313 9.361 1.00 91.12 257 ARG A C 1
ATOM 1972 O O . ARG A 1 257 ? -23.424 -20.134 9.920 1.00 91.12 257 ARG A O 1
ATOM 1979 N N . GLY A 1 258 ? -25.360 -19.009 9.820 1.00 94.25 258 GLY A N 1
ATOM 1980 C CA . GLY A 1 258 ? -25.889 -19.440 11.118 1.00 94.25 258 GLY A CA 1
ATOM 1981 C C . GLY A 1 258 ? -25.456 -18.547 12.282 1.00 94.25 258 GLY A C 1
ATOM 1982 O O . GLY A 1 258 ? -25.473 -19.004 13.421 1.00 94.25 258 GLY A O 1
ATOM 1983 N N . LEU A 1 259 ? -25.057 -17.307 11.986 1.00 93.62 259 LEU A N 1
ATOM 1984 C CA . LEU A 1 259 ? -24.728 -16.271 12.960 1.00 93.62 259 LEU A CA 1
ATOM 1985 C C . LEU A 1 259 ? -25.909 -15.303 13.102 1.00 93.62 259 LEU A C 1
ATOM 1987 O O . LEU A 1 259 ? -26.515 -14.911 12.102 1.00 93.62 259 LEU A O 1
ATOM 1991 N N . GLU A 1 260 ? -26.196 -14.887 14.331 1.00 95.38 260 GLU A N 1
ATOM 1992 C CA . GLU A 1 260 ? -27.094 -13.761 14.606 1.00 95.38 260 GLU A CA 1
ATOM 1993 C C . GLU A 1 260 ? -26.317 -12.429 14.557 1.00 95.38 260 GLU A C 1
ATOM 1995 O O . GLU A 1 260 ? -25.091 -12.429 14.716 1.00 95.38 260 GLU A O 1
ATOM 2000 N N . PRO A 1 261 ? -26.988 -11.280 14.351 1.00 97.12 261 PRO A N 1
ATOM 2001 C CA . PRO A 1 261 ? -26.371 -9.966 14.507 1.00 97.12 261 PRO A CA 1
ATOM 2002 C C . PRO A 1 261 ? -25.762 -9.778 15.902 1.00 97.12 261 PRO A C 1
ATOM 2004 O O . PRO A 1 261 ? -26.431 -9.973 16.916 1.00 97.12 261 PRO A O 1
ATOM 2007 N N . TYR A 1 262 ? -24.499 -9.359 15.952 1.00 97.38 262 TYR A N 1
ATOM 2008 C CA . TYR A 1 262 ? -23.813 -9.021 17.197 1.00 97.38 262 TYR A CA 1
ATOM 2009 C C . TYR A 1 262 ? -24.286 -7.653 17.704 1.00 97.38 262 TYR A C 1
ATOM 2011 O O . TYR A 1 262 ? -24.366 -6.704 16.924 1.00 97.38 262 TYR A O 1
ATOM 2019 N N . GLU A 1 263 ? -24.562 -7.522 19.002 1.00 96.25 263 GLU A N 1
ATOM 2020 C CA . GLU A 1 263 ? -24.870 -6.233 19.638 1.00 96.25 263 GLU A CA 1
ATOM 2021 C C . GLU A 1 263 ? -23.665 -5.763 20.471 1.00 96.25 263 GLU A C 1
ATOM 2023 O O . GLU A 1 263 ? -23.339 -6.407 21.471 1.00 96.25 263 GLU A O 1
ATOM 2028 N N . PRO A 1 264 ? -22.981 -4.663 20.090 1.00 97.31 264 PRO A N 1
ATOM 2029 C CA . PRO A 1 264 ? -21.792 -4.198 20.797 1.00 97.31 264 PRO A CA 1
ATOM 2030 C C . PRO A 1 264 ? -22.101 -3.752 22.230 1.00 97.31 264 PRO A C 1
ATOM 2032 O O . PRO A 1 264 ? -22.918 -2.854 22.456 1.00 97.31 264 PRO A O 1
ATOM 2035 N N . GLY A 1 265 ? -21.392 -4.329 23.199 1.00 96.44 265 GLY A N 1
ATOM 2036 C CA . GLY A 1 265 ? -21.397 -3.866 24.579 1.00 96.44 265 GLY A CA 1
ATOM 2037 C C . GLY A 1 265 ? -20.640 -2.547 24.750 1.00 96.44 265 GLY A C 1
ATOM 2038 O O . GLY A 1 265 ? -20.153 -1.935 23.795 1.00 96.44 265 GLY A O 1
ATOM 2039 N N . LEU A 1 266 ? -20.533 -2.080 25.999 1.00 96.38 266 LEU A N 1
ATOM 2040 C CA . LEU A 1 266 ? -19.883 -0.803 26.305 1.00 96.38 266 LEU A CA 1
ATOM 2041 C C . LEU A 1 266 ? -18.453 -0.744 25.733 1.00 96.38 266 LEU A C 1
ATOM 2043 O O . LEU A 1 266 ? -17.708 -1.726 25.769 1.00 96.38 266 LEU A O 1
ATOM 2047 N N . LYS A 1 267 ? -18.112 0.432 25.192 1.00 96.38 267 LYS A N 1
ATOM 2048 C CA . LYS A 1 267 ? -16.891 0.766 24.437 1.00 96.38 267 LYS A CA 1
ATOM 2049 C C . LYS A 1 267 ? -16.704 0.063 23.085 1.00 96.38 267 LYS A C 1
ATOM 2051 O O . LYS A 1 267 ? -16.000 0.613 22.245 1.00 96.38 267 LYS A O 1
ATOM 2056 N N . GLU A 1 268 ? -17.333 -1.077 22.813 1.00 98.12 268 GLU A N 1
ATOM 2057 C CA . GLU A 1 268 ? -17.055 -1.860 21.595 1.00 98.12 268 GLU A CA 1
ATOM 2058 C C . GLU A 1 268 ? -17.495 -1.156 20.307 1.00 98.12 268 GLU A C 1
ATOM 2060 O O . GLU A 1 268 ? -16.780 -1.211 19.310 1.00 98.12 268 GLU A O 1
ATOM 2065 N N . GLY A 1 269 ? -18.609 -0.417 20.334 1.00 97.25 269 GLY A N 1
ATOM 2066 C CA . GLY A 1 269 ? -19.047 0.389 19.190 1.00 97.25 269 GLY A CA 1
ATOM 2067 C C . GLY A 1 269 ? -18.045 1.486 18.818 1.00 97.25 269 GLY A C 1
ATOM 2068 O O . GLY A 1 269 ? -17.779 1.696 17.637 1.00 97.25 269 GLY A O 1
ATOM 2069 N N . LEU A 1 270 ? -17.439 2.145 19.814 1.00 96.44 270 LEU A N 1
ATOM 2070 C CA . LEU A 1 270 ? -16.321 3.073 19.601 1.00 96.44 270 LEU A CA 1
ATOM 2071 C C . LEU A 1 270 ? -15.058 2.343 19.126 1.00 96.44 270 LEU A C 1
ATOM 2073 O O . LEU A 1 270 ? -14.458 2.748 18.132 1.00 96.44 270 LEU A O 1
ATOM 2077 N N . ALA A 1 271 ? -14.662 1.277 19.823 1.00 97.19 271 ALA A N 1
ATOM 2078 C CA . ALA A 1 271 ? -13.414 0.564 19.574 1.00 97.19 271 ALA A CA 1
ATOM 2079 C C . ALA A 1 271 ? -13.373 -0.084 18.179 1.00 97.19 271 ALA A C 1
ATOM 2081 O O . ALA A 1 271 ? -12.311 -0.199 17.576 1.00 97.19 271 ALA A O 1
ATOM 2082 N N . LEU A 1 272 ? -14.515 -0.463 17.606 1.00 97.75 272 LEU A N 1
ATOM 2083 C CA . LEU A 1 272 ? -14.577 -0.933 16.221 1.00 97.75 272 LEU A CA 1
ATOM 2084 C C . LEU A 1 272 ? -14.210 0.166 15.207 1.00 97.75 272 LEU A C 1
ATOM 2086 O O . LEU A 1 272 ? -13.603 -0.136 14.184 1.00 97.75 272 LEU A O 1
ATOM 2090 N N . VAL A 1 273 ? -14.514 1.440 15.479 1.00 95.31 273 VAL A N 1
ATOM 2091 C CA . VAL A 1 273 ? -14.362 2.528 14.491 1.00 95.31 273 VAL A CA 1
ATOM 2092 C C . VAL A 1 273 ? -13.230 3.516 14.772 1.00 95.31 273 VAL A C 1
ATOM 2094 O O . VAL A 1 273 ? -13.010 4.402 13.948 1.00 95.31 273 VAL A O 1
ATOM 2097 N N . ASN A 1 274 ? -12.508 3.396 15.891 1.00 91.56 274 ASN A N 1
ATOM 2098 C CA . ASN A 1 274 ? -11.433 4.330 16.238 1.00 91.56 274 ASN A CA 1
ATOM 2099 C C . ASN A 1 274 ? -10.030 3.744 16.008 1.00 91.56 274 ASN A C 1
ATOM 2101 O O . ASN A 1 274 ? -9.626 2.796 16.675 1.00 91.56 274 ASN A O 1
ATOM 2105 N N . GLY A 1 275 ? -9.285 4.314 15.062 1.00 92.31 275 GLY A N 1
ATOM 2106 C CA . GLY A 1 275 ? -7.967 3.843 14.629 1.00 92.31 275 GLY A CA 1
ATOM 2107 C C . GLY A 1 275 ? -7.685 4.218 13.173 1.00 92.31 275 GLY A C 1
ATOM 2108 O O . GLY A 1 275 ? -8.496 4.897 12.537 1.00 92.31 275 GLY A O 1
ATOM 2109 N N . ALA A 1 276 ? -6.559 3.743 12.636 1.00 92.31 276 ALA A N 1
ATOM 2110 C CA . ALA A 1 276 ? -6.222 3.871 11.213 1.00 92.31 276 ALA A CA 1
ATOM 2111 C C . ALA A 1 276 ? -5.580 2.593 10.615 1.00 92.31 276 ALA A C 1
ATOM 2113 O O . ALA A 1 276 ? -4.415 2.615 10.227 1.00 92.31 276 ALA A O 1
ATOM 2114 N N . PRO A 1 277 ? -6.289 1.446 10.572 1.00 96.19 277 PRO A N 1
ATOM 2115 C CA . PRO A 1 277 ? -5.740 0.175 10.095 1.00 96.19 277 PRO A CA 1
ATOM 2116 C C . PRO A 1 277 ? -5.797 -0.033 8.563 1.00 96.19 277 PRO A C 1
ATOM 2118 O O . PRO A 1 277 ? -5.111 -0.912 8.047 1.00 96.19 277 PRO A O 1
ATOM 2121 N N . LEU A 1 278 ? -6.599 0.722 7.806 1.00 96.25 278 LEU A N 1
ATOM 2122 C CA . LEU A 1 278 ? -6.719 0.596 6.346 1.00 96.25 278 LEU A CA 1
ATOM 2123 C C . LEU A 1 278 ? -5.508 1.208 5.633 1.00 96.25 278 LEU A C 1
ATOM 2125 O O . LEU A 1 278 ? -5.064 0.652 4.629 1.00 96.25 278 LEU A O 1
ATOM 2129 N N . ALA A 1 279 ? -4.950 2.314 6.140 1.00 95.56 279 ALA A N 1
ATOM 2130 C CA . ALA A 1 279 ? -3.725 2.917 5.617 1.00 95.56 279 ALA A CA 1
ATOM 2131 C C . ALA A 1 279 ? -2.537 1.932 5.600 1.00 95.56 279 ALA A C 1
ATOM 2133 O O . ALA A 1 279 ? -2.007 1.707 4.507 1.00 95.56 279 ALA A O 1
ATOM 2134 N N . PRO A 1 280 ? -2.140 1.283 6.717 1.00 97.38 280 PRO A N 1
ATOM 2135 C CA . PRO A 1 280 ? -1.128 0.232 6.686 1.00 97.38 280 PRO A CA 1
ATOM 2136 C C . PRO A 1 280 ? -1.591 -0.991 5.885 1.00 97.38 280 PRO A C 1
ATOM 2138 O O . PRO A 1 280 ? -0.809 -1.506 5.087 1.00 97.38 280 PRO A O 1
ATOM 2141 N N . ALA A 1 281 ? -2.856 -1.422 5.992 1.00 97.88 281 ALA A N 1
ATOM 2142 C CA . ALA A 1 281 ? -3.333 -2.605 5.269 1.00 97.88 281 ALA A CA 1
ATOM 2143 C C . ALA A 1 281 ? -3.247 -2.477 3.735 1.00 97.88 281 ALA A C 1
ATOM 2145 O O . ALA A 1 281 ? -2.905 -3.445 3.045 1.00 97.88 281 ALA A O 1
ATOM 2146 N N . LEU A 1 282 ? -3.525 -1.284 3.198 1.00 97.88 282 LEU A N 1
ATOM 2147 C CA . LEU A 1 282 ? -3.306 -0.936 1.794 1.00 97.88 282 LEU A CA 1
ATOM 2148 C C . LEU A 1 282 ? -1.814 -0.737 1.498 1.00 97.88 282 LEU A C 1
ATOM 2150 O O . LEU A 1 282 ? -1.319 -1.255 0.500 1.00 97.88 282 LEU A O 1
ATOM 2154 N N . ALA A 1 283 ? -1.075 -0.037 2.358 1.00 98.25 283 ALA A N 1
ATOM 2155 C CA . ALA A 1 283 ? 0.346 0.225 2.153 1.00 98.25 283 ALA A CA 1
ATOM 2156 C C . ALA A 1 283 ? 1.197 -1.055 2.043 1.00 98.25 283 ALA A C 1
ATOM 2158 O O . ALA A 1 283 ? 2.090 -1.087 1.198 1.00 98.25 283 ALA A O 1
ATOM 2159 N N . VAL A 1 284 ? 0.887 -2.131 2.782 1.00 98.31 284 VAL A N 1
ATOM 2160 C CA . VAL A 1 284 ? 1.561 -3.437 2.610 1.00 98.31 284 VAL A CA 1
ATOM 2161 C C . VAL A 1 284 ? 1.379 -3.976 1.186 1.00 98.31 284 VAL A C 1
ATOM 2163 O O . VAL A 1 284 ? 2.363 -4.319 0.538 1.00 98.31 284 VAL A O 1
ATOM 2166 N N . GLN A 1 285 ? 0.157 -3.962 0.638 1.00 97.25 285 GLN A N 1
ATOM 2167 C CA . GLN A 1 285 ? -0.098 -4.374 -0.756 1.00 97.25 285 GLN A CA 1
ATOM 2168 C C . GLN A 1 285 ? 0.643 -3.484 -1.772 1.00 97.25 285 GLN A C 1
ATOM 2170 O O . GLN A 1 285 ? 1.045 -3.944 -2.844 1.00 97.25 285 GLN A O 1
ATOM 2175 N N . LEU A 1 286 ? 0.839 -2.200 -1.455 1.00 98.31 286 LEU A N 1
ATOM 2176 C CA . LEU A 1 286 ? 1.579 -1.273 -2.311 1.00 98.31 286 LEU A CA 1
ATOM 2177 C C . LEU A 1 286 ? 3.091 -1.507 -2.257 1.00 98.31 286 LEU A C 1
ATOM 2179 O O . LEU A 1 286 ? 3.723 -1.429 -3.307 1.00 98.31 286 LEU A O 1
ATOM 2183 N N . VAL A 1 287 ? 3.657 -1.846 -1.096 1.00 97.88 287 VAL A N 1
ATOM 2184 C CA . VAL A 1 287 ? 5.069 -2.243 -0.940 1.00 97.88 287 VAL A CA 1
ATOM 2185 C C . VAL A 1 287 ? 5.340 -3.585 -1.631 1.00 97.88 287 VAL A C 1
ATOM 2187 O O . VAL A 1 287 ? 6.268 -3.669 -2.440 1.00 97.88 287 VAL A O 1
ATOM 2190 N N . ASP A 1 288 ? 4.477 -4.585 -1.419 1.00 95.31 288 ASP A N 1
ATOM 2191 C CA . ASP A 1 288 ? 4.547 -5.905 -2.068 1.00 95.31 288 ASP A CA 1
ATOM 2192 C C . ASP A 1 288 ? 4.501 -5.800 -3.600 1.00 95.31 288 ASP A C 1
ATOM 2194 O O . ASP A 1 288 ? 5.185 -6.555 -4.292 1.00 95.31 288 ASP A O 1
ATOM 2198 N N . ARG A 1 289 ? 3.749 -4.833 -4.147 1.00 95.81 289 ARG A N 1
ATOM 2199 C CA . ARG A 1 289 ? 3.735 -4.529 -5.588 1.00 95.81 289 ARG A CA 1
ATOM 2200 C C . ARG A 1 289 ? 4.925 -3.675 -6.038 1.00 95.81 289 ARG A C 1
ATOM 2202 O O . ARG A 1 289 ? 5.431 -3.866 -7.143 1.00 95.81 289 ARG A O 1
ATOM 2209 N N . ALA A 1 290 ? 5.376 -2.727 -5.220 1.00 98.12 290 ALA A N 1
ATOM 2210 C CA . ALA A 1 290 ? 6.450 -1.798 -5.567 1.00 98.12 290 ALA A CA 1
ATOM 2211 C C . ALA A 1 290 ? 7.815 -2.491 -5.710 1.00 98.12 290 ALA A C 1
ATOM 2213 O O . ALA A 1 290 ? 8.562 -2.163 -6.633 1.00 98.12 290 ALA A O 1
ATOM 2214 N N . ARG A 1 291 ? 8.135 -3.473 -4.855 1.00 97.00 291 ARG A N 1
ATOM 2215 C CA . ARG A 1 291 ? 9.429 -4.183 -4.890 1.00 97.00 291 ARG A CA 1
ATOM 2216 C C . ARG A 1 291 ? 9.702 -4.914 -6.225 1.00 97.00 291 ARG A C 1
ATOM 2218 O O . ARG A 1 291 ? 10.711 -4.596 -6.856 1.00 97.00 291 ARG A O 1
ATOM 2225 N N . PRO A 1 292 ? 8.826 -5.804 -6.741 1.00 97.25 292 PRO A N 1
ATOM 2226 C CA . PRO A 1 292 ? 9.024 -6.427 -8.055 1.00 97.25 292 PRO A CA 1
ATOM 2227 C C . PRO A 1 292 ? 8.866 -5.443 -9.227 1.00 97.25 292 PRO A C 1
ATOM 2229 O O . PRO A 1 292 ? 9.389 -5.694 -10.313 1.00 97.25 292 PRO A O 1
ATOM 2232 N N . LEU A 1 293 ? 8.177 -4.309 -9.045 1.00 98.31 293 LEU A N 1
ATOM 2233 C CA . LEU A 1 293 ? 8.084 -3.263 -10.070 1.00 98.31 293 LEU A CA 1
ATOM 2234 C C . LEU A 1 293 ? 9.405 -2.482 -10.215 1.00 98.31 293 LEU A C 1
ATOM 2236 O O . LEU A 1 293 ? 9.792 -2.131 -11.330 1.00 98.31 293 LEU A O 1
ATOM 2240 N N . LEU A 1 294 ? 10.128 -2.260 -9.111 1.00 98.75 294 LEU A N 1
ATOM 2241 C CA . LEU A 1 294 ? 11.473 -1.673 -9.107 1.00 98.75 294 LEU A CA 1
ATOM 2242 C C . LEU A 1 294 ? 12.508 -2.604 -9.759 1.00 98.75 294 LEU A C 1
ATOM 2244 O O . LEU A 1 294 ? 13.321 -2.146 -10.565 1.00 98.75 294 LEU A O 1
ATOM 2248 N N . GLU A 1 295 ? 12.445 -3.907 -9.481 1.00 98.38 295 GLU A N 1
ATOM 2249 C CA . GLU A 1 295 ? 13.287 -4.906 -10.154 1.00 98.38 295 GLU A CA 1
ATOM 2250 C C . GLU A 1 295 ? 13.042 -4.934 -11.670 1.00 98.38 295 GLU A C 1
ATOM 2252 O O . GLU A 1 295 ? 13.988 -4.875 -12.455 1.00 98.38 295 GLU A O 1
ATOM 2257 N N . GLN A 1 296 ? 11.781 -4.914 -12.111 1.00 98.12 296 GLN A N 1
ATOM 2258 C CA . GLN A 1 296 ? 11.455 -4.876 -13.542 1.00 98.12 296 GLN A CA 1
ATOM 2259 C C . GLN A 1 296 ? 11.848 -3.556 -14.213 1.00 98.12 296 GLN A C 1
ATOM 2261 O O . GLN A 1 296 ? 12.267 -3.557 -15.371 1.00 98.12 296 GLN A O 1
ATOM 2266 N N . ALA A 1 297 ? 11.802 -2.430 -13.496 1.00 98.69 297 ALA A N 1
ATOM 2267 C CA . ALA A 1 297 ? 12.365 -1.176 -13.988 1.00 98.69 297 ALA A CA 1
ATOM 2268 C C . ALA A 1 297 ? 13.888 -1.275 -14.184 1.00 98.69 297 ALA A C 1
ATOM 2270 O O . ALA A 1 297 ? 14.420 -0.731 -15.154 1.00 98.69 297 ALA A O 1
ATOM 2271 N N . THR A 1 298 ? 14.591 -1.959 -13.277 1.00 98.75 298 THR A N 1
ATOM 2272 C CA . THR A 1 298 ? 16.039 -2.215 -13.356 1.00 98.75 298 THR A CA 1
ATOM 2273 C C . THR A 1 298 ? 16.377 -3.160 -14.514 1.00 98.75 298 THR A C 1
ATOM 2275 O O . THR A 1 298 ? 17.309 -2.878 -15.266 1.00 98.75 298 THR A O 1
ATOM 2278 N N . LEU A 1 299 ? 15.571 -4.199 -14.749 1.00 98.50 299 LEU A N 1
ATO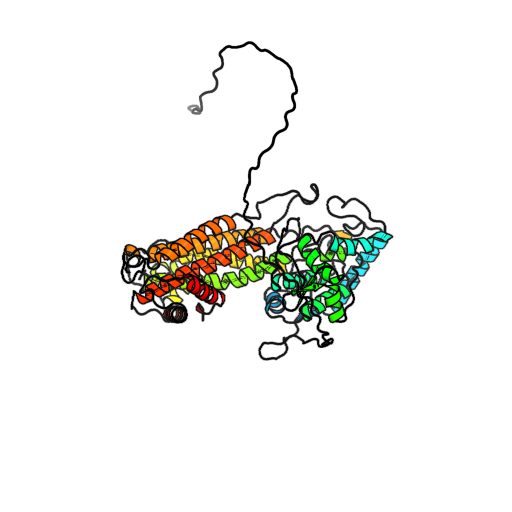M 2279 C CA . LEU A 1 299 ? 15.685 -5.077 -15.919 1.00 98.50 299 LEU A CA 1
ATOM 2280 C C . LEU A 1 299 ? 15.428 -4.336 -17.239 1.00 98.50 299 LEU A C 1
ATOM 2282 O O . LEU A 1 299 ? 16.227 -4.453 -18.167 1.00 98.50 299 LEU A O 1
ATOM 2286 N N . SER A 1 300 ? 14.389 -3.497 -17.304 1.00 98.50 300 SER A N 1
ATOM 2287 C CA . SER A 1 300 ? 14.130 -2.613 -18.451 1.00 98.50 300 SER A CA 1
ATOM 2288 C C . SER A 1 300 ? 15.327 -1.689 -18.731 1.00 98.50 300 SER A C 1
ATOM 2290 O O . SER A 1 300 ? 15.753 -1.523 -19.874 1.00 98.50 300 SER A O 1
ATOM 2292 N N . ALA A 1 301 ? 15.953 -1.146 -17.681 1.00 98.31 301 ALA A N 1
ATOM 2293 C CA . ALA A 1 301 ? 17.139 -0.301 -17.797 1.00 98.31 301 ALA A CA 1
ATOM 2294 C C . ALA A 1 301 ? 18.408 -1.061 -18.240 1.00 98.31 301 ALA A C 1
ATOM 2296 O O . ALA A 1 301 ? 19.208 -0.516 -19.008 1.00 98.31 301 ALA A O 1
ATOM 2297 N N . ALA A 1 302 ? 18.595 -2.307 -17.796 1.00 97.44 302 ALA A N 1
ATOM 2298 C CA . ALA A 1 302 ? 19.666 -3.183 -18.271 1.00 97.44 302 ALA A CA 1
ATOM 2299 C C . ALA A 1 302 ? 19.473 -3.529 -19.757 1.00 97.44 302 ALA A C 1
ATOM 2301 O O . ALA A 1 302 ? 20.396 -3.345 -20.553 1.00 97.44 302 ALA A O 1
ATOM 2302 N N . LEU A 1 303 ? 18.254 -3.910 -20.155 1.00 97.06 303 LEU A N 1
ATOM 2303 C CA . LEU A 1 303 ? 17.901 -4.177 -21.550 1.00 97.06 303 LEU A CA 1
ATOM 2304 C C . LEU A 1 303 ? 18.107 -2.938 -22.439 1.00 97.06 303 LEU A C 1
ATOM 2306 O O . LEU A 1 303 ? 18.712 -3.039 -23.504 1.00 97.06 303 LEU A O 1
ATOM 2310 N N . ALA A 1 304 ? 17.698 -1.754 -21.974 1.00 96.62 304 ALA A N 1
ATOM 2311 C CA . ALA A 1 304 ? 17.955 -0.485 -22.655 1.00 96.62 304 ALA A CA 1
ATOM 2312 C C . ALA A 1 304 ? 19.454 -0.167 -22.779 1.00 96.62 304 ALA A C 1
ATOM 2314 O O . ALA A 1 304 ? 19.885 0.358 -23.802 1.00 96.62 304 ALA A O 1
ATOM 2315 N N . THR A 1 305 ? 20.264 -0.502 -21.769 1.00 95.00 305 THR A N 1
ATOM 2316 C CA . THR A 1 305 ? 21.725 -0.326 -21.821 1.00 95.00 305 THR A CA 1
ATOM 2317 C C . THR A 1 305 ? 22.339 -1.224 -22.897 1.00 95.00 305 THR A C 1
ATOM 2319 O O . THR A 1 305 ? 23.075 -0.727 -23.751 1.00 95.00 305 THR A O 1
ATOM 2322 N N . ALA A 1 306 ? 22.002 -2.519 -22.890 1.00 93.94 306 ALA A N 1
ATOM 2323 C CA . ALA A 1 306 ? 22.520 -3.501 -23.841 1.00 93.94 306 ALA A CA 1
ATOM 2324 C C . ALA A 1 306 ? 22.095 -3.187 -25.286 1.00 93.94 306 ALA A C 1
ATOM 2326 O O . ALA A 1 306 ? 22.940 -3.092 -26.173 1.00 93.94 306 ALA A O 1
ATOM 2327 N N . LEU A 1 307 ? 20.804 -2.920 -25.520 1.00 93.94 307 LEU A N 1
ATOM 2328 C CA . LEU A 1 307 ? 20.280 -2.611 -26.857 1.00 93.94 307 LEU A CA 1
ATOM 2329 C C . LEU A 1 307 ? 20.755 -1.265 -27.417 1.00 93.94 307 LEU A C 1
ATOM 2331 O O . LEU A 1 307 ? 20.714 -1.080 -28.630 1.00 93.94 307 LEU A O 1
ATOM 2335 N N . VAL A 1 308 ? 21.247 -0.350 -26.577 1.00 91.88 308 VAL A N 1
ATOM 2336 C CA . VAL A 1 308 ? 21.945 0.873 -27.011 1.00 91.88 308 VAL A CA 1
ATOM 2337 C C . VAL A 1 308 ? 23.455 0.636 -27.202 1.00 91.88 308 VAL A C 1
ATOM 2339 O O . VAL A 1 308 ? 24.069 1.302 -28.032 1.00 91.88 308 VAL A O 1
ATOM 2342 N N . GLY A 1 309 ? 24.055 -0.344 -26.517 1.00 89.44 309 GLY A N 1
ATOM 2343 C CA . GLY A 1 309 ? 25.502 -0.620 -26.529 1.00 89.44 309 GLY A CA 1
ATOM 2344 C C . GLY A 1 309 ? 26.308 0.212 -25.517 1.00 89.44 309 GLY A C 1
ATOM 2345 O O . GLY A 1 309 ? 27.524 0.380 -25.657 1.00 89.44 309 GLY A O 1
ATOM 2346 N N . ALA A 1 310 ? 25.637 0.771 -24.506 1.00 89.81 310 ALA A N 1
ATOM 2347 C CA . ALA A 1 310 ? 26.243 1.650 -23.507 1.00 89.81 310 ALA A CA 1
ATOM 2348 C C . ALA A 1 310 ? 27.203 0.892 -22.563 1.00 89.81 310 ALA A C 1
ATOM 2350 O O . ALA A 1 310 ? 26.897 -0.203 -22.101 1.00 89.81 310 ALA A O 1
ATOM 2351 N N . SER A 1 311 ? 28.360 1.489 -22.242 1.00 88.62 311 SER A N 1
ATOM 2352 C CA . SER A 1 311 ? 29.389 0.834 -21.413 1.00 88.62 311 SER A CA 1
ATOM 2353 C C . SER A 1 311 ? 28.916 0.578 -19.976 1.00 88.62 311 SER A C 1
ATOM 2355 O O . SER A 1 311 ? 28.526 1.503 -19.254 1.00 88.62 311 SER A O 1
ATOM 2357 N N . ALA A 1 312 ? 29.054 -0.674 -19.529 1.00 89.38 312 ALA A N 1
ATOM 2358 C CA . ALA A 1 312 ? 28.702 -1.116 -18.181 1.00 89.38 312 ALA A CA 1
ATOM 2359 C C . ALA A 1 312 ? 29.607 -0.519 -17.083 1.00 89.38 312 ALA A C 1
ATOM 2361 O O . ALA A 1 312 ? 29.271 -0.588 -15.900 1.00 89.38 312 ALA A O 1
ATOM 2362 N N . ARG A 1 313 ? 30.718 0.149 -17.445 1.00 91.06 313 ARG A N 1
ATOM 2363 C CA . ARG A 1 313 ? 31.636 0.831 -16.508 1.00 91.06 313 ARG A CA 1
ATOM 2364 C C . ARG A 1 313 ? 30.925 1.751 -15.509 1.00 91.06 313 ARG A C 1
ATOM 2366 O O . ARG A 1 313 ? 31.330 1.819 -14.348 1.00 91.06 313 ARG A O 1
ATOM 2373 N N . THR A 1 314 ? 29.854 2.435 -15.926 1.00 90.62 314 THR A N 1
ATOM 2374 C CA . THR A 1 314 ? 29.075 3.339 -15.052 1.00 90.62 314 THR A CA 1
ATOM 2375 C C . THR A 1 314 ? 28.296 2.605 -13.949 1.00 90.62 314 THR A C 1
ATOM 2377 O O . THR A 1 314 ? 27.887 3.222 -12.963 1.00 90.62 314 THR A O 1
ATOM 2380 N N . PHE A 1 315 ? 28.134 1.286 -14.068 1.00 94.88 315 PHE A N 1
ATOM 2381 C CA . PHE A 1 315 ? 27.520 0.416 -13.067 1.00 94.88 315 PHE A CA 1
ATOM 2382 C C . PHE A 1 315 ? 28.552 -0.278 -12.169 1.00 94.88 315 PHE A C 1
ATOM 2384 O O . PHE A 1 315 ? 28.180 -1.126 -11.372 1.00 94.88 315 PHE A O 1
ATOM 2391 N N . SER A 1 316 ? 29.839 0.097 -12.219 1.00 94.88 316 SER A N 1
ATOM 2392 C CA . SER A 1 316 ? 30.840 -0.467 -11.305 1.00 94.88 316 SER A CA 1
ATOM 2393 C C . SER A 1 316 ? 30.480 -0.192 -9.832 1.00 94.88 316 SER A C 1
ATOM 2395 O O . SER A 1 316 ? 30.456 0.980 -9.437 1.00 94.88 316 SER A O 1
ATOM 2397 N N . PRO A 1 317 ? 30.306 -1.221 -8.976 1.00 96.06 317 PRO A N 1
ATOM 2398 C CA . PRO A 1 317 ? 29.923 -1.061 -7.567 1.00 96.06 317 PRO A CA 1
ATOM 2399 C C . PRO A 1 317 ? 30.960 -0.296 -6.733 1.00 96.06 317 PRO A C 1
ATOM 2401 O O . PRO A 1 317 ? 30.663 0.253 -5.672 1.00 96.06 317 PRO A O 1
ATOM 2404 N N . ARG A 1 318 ? 32.194 -0.186 -7.247 1.00 96.00 318 ARG A N 1
ATOM 2405 C CA . ARG A 1 318 ? 33.242 0.702 -6.722 1.00 96.00 318 ARG A CA 1
ATOM 2406 C C . ARG A 1 318 ? 32.774 2.164 -6.654 1.00 96.00 318 ARG A C 1
ATOM 2408 O O . ARG A 1 318 ? 33.161 2.870 -5.731 1.00 96.00 318 ARG A O 1
ATOM 2415 N N . ILE A 1 319 ? 31.931 2.608 -7.589 1.00 94.44 319 ILE A N 1
ATOM 2416 C CA . ILE A 1 319 ? 31.401 3.980 -7.651 1.00 94.44 319 ILE A CA 1
ATOM 2417 C C . ILE A 1 319 ? 30.377 4.215 -6.525 1.00 94.44 319 ILE A C 1
ATOM 2419 O O . ILE A 1 319 ? 30.451 5.233 -5.838 1.00 94.44 319 ILE A O 1
ATOM 2423 N N . GLY A 1 320 ? 29.466 3.269 -6.271 1.00 95.00 320 GLY A N 1
ATOM 2424 C CA . GLY A 1 320 ? 28.544 3.323 -5.131 1.00 95.00 320 GLY A CA 1
ATOM 2425 C C . GLY A 1 320 ? 29.263 3.257 -3.786 1.00 95.00 320 GLY A C 1
ATOM 2426 O O . GLY A 1 320 ? 28.970 4.053 -2.894 1.00 95.00 320 GLY A O 1
ATOM 2427 N N . ARG A 1 321 ? 30.298 2.413 -3.670 1.00 97.75 321 ARG A N 1
ATOM 2428 C CA . ARG A 1 321 ? 31.148 2.349 -2.469 1.00 97.75 321 ARG A CA 1
ATOM 2429 C C . ARG A 1 321 ? 31.899 3.659 -2.186 1.00 97.75 321 ARG A C 1
ATOM 2431 O O . ARG A 1 321 ? 32.037 4.017 -1.021 1.00 97.75 321 ARG A O 1
ATOM 2438 N N . LEU A 1 322 ? 32.302 4.423 -3.209 1.00 97.81 322 LEU A N 1
ATOM 2439 C CA . LEU A 1 322 ? 32.866 5.773 -3.027 1.00 97.81 322 LEU A CA 1
ATOM 2440 C C . LEU A 1 322 ? 31.833 6.786 -2.497 1.00 97.81 322 LEU A C 1
ATOM 2442 O O . LEU A 1 322 ? 32.183 7.629 -1.673 1.00 97.81 322 LEU A O 1
ATOM 2446 N N . LYS A 1 323 ? 30.566 6.683 -2.922 1.00 96.25 323 LYS A N 1
ATOM 2447 C CA . LYS A 1 323 ? 29.443 7.486 -2.394 1.00 96.25 323 LYS A CA 1
ATOM 2448 C C . LYS A 1 323 ? 28.983 7.027 -0.997 1.00 96.25 323 LYS A C 1
ATOM 2450 O O . LYS A 1 323 ? 28.358 7.807 -0.288 1.00 96.25 323 LYS A O 1
ATOM 2455 N N . ARG A 1 324 ? 29.330 5.795 -0.594 1.00 96.94 324 ARG A N 1
ATOM 2456 C CA . ARG A 1 324 ? 28.887 5.101 0.637 1.00 96.94 324 ARG A CA 1
ATOM 2457 C C . ARG A 1 324 ? 27.379 4.825 0.676 1.00 96.94 324 ARG A C 1
ATOM 2459 O O . ARG A 1 324 ? 26.760 4.875 1.732 1.00 96.94 324 ARG A O 1
ATOM 2466 N N . ASP A 1 325 ? 26.806 4.531 -0.486 1.00 97.31 325 ASP A N 1
ATOM 2467 C CA . ASP A 1 325 ? 25.372 4.303 -0.675 1.00 97.31 325 ASP A CA 1
ATOM 2468 C C . ASP A 1 325 ? 25.108 2.806 -0.946 1.00 97.31 325 ASP A C 1
ATOM 2470 O O . ASP A 1 325 ? 25.440 2.330 -2.038 1.00 97.31 325 ASP A O 1
ATOM 2474 N N . PRO A 1 326 ? 24.578 2.038 0.029 1.00 98.12 326 PRO A N 1
ATOM 2475 C CA . PRO A 1 326 ? 24.409 0.592 -0.110 1.00 98.12 326 PRO A CA 1
ATOM 2476 C C . PRO A 1 326 ? 23.296 0.222 -1.097 1.00 98.12 326 PRO A C 1
ATOM 2478 O O . PRO A 1 326 ? 23.448 -0.740 -1.845 1.00 98.12 326 PRO A O 1
ATOM 2481 N N . HIS A 1 327 ? 22.219 1.006 -1.168 1.00 98.62 327 HIS A N 1
ATOM 2482 C CA . HIS A 1 327 ? 21.102 0.749 -2.077 1.00 98.62 327 HIS A CA 1
ATOM 2483 C C . HIS A 1 327 ? 21.498 1.037 -3.536 1.00 98.62 327 HIS A C 1
ATOM 2485 O O . HIS A 1 327 ? 21.156 0.274 -4.440 1.00 98.62 327 HIS A O 1
ATOM 2491 N N . GLN A 1 328 ? 22.318 2.068 -3.778 1.00 98.31 328 GLN A N 1
ATOM 2492 C CA . GLN A 1 328 ? 22.966 2.267 -5.078 1.00 98.31 328 GLN A CA 1
ATOM 2493 C C . GLN A 1 328 ? 23.913 1.105 -5.423 1.00 98.31 328 GLN A C 1
ATOM 2495 O O . GLN A 1 328 ? 23.940 0.684 -6.577 1.00 98.31 328 GLN A O 1
ATOM 2500 N N . VAL A 1 329 ? 24.693 0.589 -4.461 1.00 98.62 329 VAL A N 1
ATOM 2501 C CA . VAL A 1 329 ? 25.581 -0.571 -4.681 1.00 98.62 329 VAL A CA 1
ATOM 2502 C C . VAL A 1 329 ? 24.780 -1.815 -5.072 1.00 98.62 329 VAL A C 1
ATOM 2504 O O . VAL A 1 329 ? 25.135 -2.445 -6.064 1.00 98.62 329 VAL A O 1
ATOM 2507 N N . ALA A 1 330 ? 23.671 -2.109 -4.387 1.00 98.62 330 ALA A N 1
ATOM 2508 C CA . ALA A 1 330 ? 22.799 -3.236 -4.719 1.00 98.62 330 ALA A CA 1
ATOM 2509 C C . ALA A 1 330 ? 22.274 -3.155 -6.165 1.00 98.62 330 ALA A C 1
ATOM 2511 O O . ALA A 1 330 ? 22.392 -4.119 -6.920 1.00 98.62 330 ALA A O 1
ATOM 2512 N N . VAL A 1 331 ? 21.786 -1.986 -6.604 1.00 98.62 331 VAL A N 1
ATOM 2513 C CA . VAL A 1 331 ? 21.339 -1.809 -7.999 1.00 98.62 331 VAL A CA 1
ATOM 2514 C C . VAL A 1 331 ? 22.508 -1.867 -8.993 1.00 98.62 331 VAL A C 1
ATOM 2516 O O . VAL A 1 331 ? 22.344 -2.381 -10.096 1.00 98.62 331 VAL A O 1
ATOM 2519 N N . GLN A 1 332 ? 23.700 -1.381 -8.633 1.00 98.19 332 GLN A N 1
ATOM 2520 C CA . GLN A 1 332 ? 24.897 -1.530 -9.471 1.00 98.19 332 GLN A CA 1
ATOM 2521 C C . GLN A 1 332 ? 25.283 -3.002 -9.673 1.00 98.19 332 GLN A C 1
ATOM 2523 O O . GLN A 1 332 ? 25.598 -3.405 -10.791 1.00 98.19 332 GLN A O 1
ATOM 2528 N N . GLU A 1 333 ? 25.218 -3.808 -8.615 1.00 97.75 333 GLU A N 1
ATOM 2529 C CA . GLU A 1 333 ? 25.529 -5.240 -8.654 1.00 97.75 333 GLU A CA 1
ATOM 2530 C C . GLU A 1 333 ? 24.451 -6.007 -9.447 1.00 97.75 333 GLU A C 1
ATOM 2532 O O . GLU A 1 333 ? 24.796 -6.766 -10.355 1.00 97.75 333 GLU A O 1
ATOM 2537 N N . ARG A 1 334 ? 23.164 -5.688 -9.247 1.00 97.94 334 ARG A N 1
ATOM 2538 C CA . ARG A 1 334 ? 22.031 -6.242 -10.014 1.00 97.94 334 ARG A CA 1
ATOM 2539 C C . ARG A 1 334 ? 22.070 -5.901 -11.509 1.00 97.94 334 ARG A C 1
ATOM 2541 O O . ARG A 1 334 ? 21.807 -6.758 -12.348 1.00 97.94 334 ARG A O 1
ATOM 2548 N N . LEU A 1 335 ? 22.431 -4.667 -11.875 1.00 97.81 335 LEU A N 1
ATOM 2549 C CA . LEU A 1 335 ? 22.589 -4.275 -13.282 1.00 97.81 335 LEU A CA 1
ATOM 2550 C C . LEU A 1 335 ? 23.739 -5.026 -13.962 1.00 97.81 335 LEU A C 1
ATOM 2552 O O . LEU A 1 335 ? 23.604 -5.399 -15.124 1.00 97.81 335 LEU A O 1
ATOM 2556 N N . LEU A 1 336 ? 24.855 -5.263 -13.264 1.00 96.81 336 LEU A N 1
ATOM 2557 C CA . LEU A 1 336 ? 25.967 -6.043 -13.817 1.00 96.81 336 LEU A CA 1
ATOM 2558 C C . LEU A 1 336 ? 25.633 -7.529 -13.952 1.00 96.81 336 LEU A C 1
ATOM 2560 O O . LEU A 1 336 ? 26.027 -8.128 -14.946 1.00 96.81 336 LEU A O 1
ATOM 2564 N N . GLU A 1 337 ? 24.891 -8.111 -13.008 1.00 96.38 337 GLU A N 1
ATOM 2565 C CA . GLU A 1 337 ? 24.375 -9.483 -13.106 1.00 96.38 337 GLU A CA 1
ATOM 2566 C C . GLU A 1 337 ? 23.522 -9.660 -14.376 1.00 96.38 337 GLU A C 1
ATOM 2568 O O . GLU A 1 337 ? 23.811 -10.515 -15.214 1.00 96.38 337 GLU A O 1
ATOM 2573 N N . LEU A 1 338 ? 22.535 -8.777 -14.572 1.00 96.75 338 LEU A N 1
ATOM 2574 C CA . LEU A 1 338 ? 21.679 -8.749 -15.763 1.00 96.75 338 LEU A CA 1
ATOM 2575 C C . LEU A 1 338 ? 22.479 -8.516 -17.057 1.00 96.75 338 LEU A C 1
ATOM 2577 O O . LEU A 1 338 ? 22.139 -9.069 -18.098 1.00 96.75 338 LEU A O 1
ATOM 2581 N N . LEU A 1 339 ? 23.564 -7.738 -16.993 1.00 94.81 339 LEU A N 1
ATOM 2582 C CA . LEU A 1 339 ? 24.488 -7.489 -18.106 1.00 94.81 339 LEU A CA 1
ATOM 2583 C C . LEU A 1 339 ? 25.606 -8.548 -18.238 1.00 94.81 339 LEU A C 1
ATOM 2585 O O . LEU A 1 339 ? 26.594 -8.304 -18.930 1.00 94.81 339 LEU A O 1
ATOM 2589 N N . GLY A 1 340 ? 25.488 -9.715 -17.592 1.00 91.94 340 GLY A N 1
ATOM 2590 C CA . GLY A 1 340 ? 26.429 -10.833 -17.751 1.00 91.94 340 GLY A CA 1
ATOM 2591 C C . GLY A 1 340 ? 27.844 -10.558 -17.222 1.00 91.94 340 GLY A C 1
ATOM 2592 O O . GLY A 1 340 ? 28.820 -11.047 -17.782 1.00 91.94 340 GLY A O 1
ATOM 2593 N N . GLY A 1 341 ? 27.972 -9.727 -16.186 1.00 83.19 341 GLY A N 1
ATOM 2594 C CA . GLY A 1 341 ? 29.244 -9.208 -15.668 1.00 83.19 341 GLY A CA 1
ATOM 2595 C C . GLY A 1 341 ? 29.692 -7.888 -16.311 1.00 83.19 341 GLY A C 1
ATOM 2596 O O . GLY A 1 341 ? 30.571 -7.217 -15.764 1.00 83.19 341 GLY A O 1
ATOM 2597 N N . GLY A 1 342 ? 29.048 -7.480 -17.410 1.00 73.75 342 GLY A N 1
ATOM 2598 C CA . GLY A 1 342 ? 29.238 -6.202 -18.092 1.00 73.75 342 GLY A CA 1
ATOM 2599 C C . GLY A 1 342 ? 30.471 -6.127 -19.000 1.00 73.75 342 GLY A C 1
ATOM 2600 O O . GLY A 1 342 ? 31.532 -6.675 -18.709 1.00 73.75 342 GLY A O 1
ATOM 2601 N N . GLU A 1 343 ? 30.352 -5.378 -20.098 1.00 73.31 343 GLU A N 1
ATOM 2602 C CA . GLU A 1 343 ? 31.489 -5.045 -20.960 1.00 73.31 343 GLU A CA 1
ATOM 2603 C C . GLU A 1 343 ? 32.319 -3.904 -20.348 1.00 73.31 343 GLU A C 1
ATOM 2605 O O . GLU A 1 343 ? 31.833 -2.786 -20.146 1.00 73.31 343 GLU A O 1
ATOM 2610 N N . TRP A 1 344 ? 33.599 -4.178 -20.078 1.00 82.19 344 TRP A N 1
ATOM 2611 C CA . TRP A 1 344 ? 34.535 -3.240 -19.439 1.00 82.19 344 TRP A CA 1
ATOM 2612 C C . TRP A 1 344 ? 35.337 -2.388 -20.436 1.00 82.19 344 TRP A C 1
ATOM 2614 O O . TRP A 1 344 ? 36.298 -1.713 -20.053 1.00 82.19 344 TRP A O 1
ATOM 2624 N N . GLU A 1 345 ? 34.930 -2.367 -21.704 1.00 80.44 345 GLU A N 1
ATOM 2625 C CA . GLU A 1 345 ? 35.499 -1.498 -22.736 1.00 80.44 345 GLU A CA 1
ATOM 2626 C C . GLU A 1 345 ? 35.271 -0.009 -22.448 1.00 80.44 345 GLU A C 1
ATOM 2628 O O . GLU A 1 345 ? 34.293 0.387 -21.800 1.00 80.44 345 GLU A O 1
ATOM 2633 N N . ASP A 1 346 ? 36.183 0.826 -22.953 1.00 78.25 346 ASP A N 1
ATOM 2634 C CA . ASP A 1 346 ? 36.019 2.277 -22.932 1.00 78.25 346 ASP A CA 1
ATOM 2635 C C . ASP A 1 346 ? 35.176 2.724 -24.126 1.00 78.25 346 ASP A C 1
ATOM 2637 O O . ASP A 1 346 ? 35.481 2.393 -25.270 1.00 78.25 346 ASP A O 1
ATOM 2641 N N . ARG A 1 347 ? 34.104 3.472 -23.862 1.00 81.44 347 ARG A N 1
ATOM 2642 C CA . ARG A 1 347 ? 33.179 3.976 -24.886 1.00 81.44 347 ARG A CA 1
ATOM 2643 C C . ARG A 1 347 ? 32.726 5.394 -24.511 1.00 81.44 347 ARG A C 1
ATOM 2645 O O . ARG A 1 347 ? 32.749 5.738 -23.325 1.00 81.44 347 ARG A O 1
ATOM 2652 N N . PRO A 1 348 ? 32.295 6.228 -25.479 1.00 82.75 348 PRO A N 1
ATOM 2653 C CA . PRO A 1 348 ? 31.741 7.551 -25.199 1.00 82.75 348 PRO A CA 1
ATOM 2654 C C . PRO A 1 348 ? 30.637 7.523 -24.134 1.00 82.75 348 PRO A C 1
ATOM 2656 O O . PRO A 1 348 ? 29.891 6.552 -23.999 1.00 82.75 348 PRO A O 1
ATOM 2659 N N . GLN A 1 349 ? 30.526 8.605 -23.360 1.00 85.50 349 GLN A N 1
ATOM 2660 C CA . GLN A 1 349 ? 29.607 8.656 -22.225 1.00 85.50 349 GLN A CA 1
ATOM 2661 C C . GLN A 1 349 ? 28.145 8.582 -22.695 1.00 85.50 349 GLN A C 1
ATOM 2663 O O . GLN A 1 349 ? 27.639 9.508 -23.325 1.00 85.50 349 GLN A O 1
ATOM 2668 N N . ALA A 1 350 ? 27.464 7.490 -22.339 1.00 89.56 350 ALA A N 1
ATOM 2669 C CA . ALA A 1 350 ? 26.045 7.286 -22.618 1.00 89.56 350 ALA A CA 1
ATOM 2670 C C . ALA A 1 350 ? 25.161 8.405 -22.017 1.00 89.56 350 ALA A C 1
ATOM 2672 O O . ALA A 1 350 ? 25.579 9.074 -21.065 1.00 89.56 350 ALA A O 1
ATOM 2673 N N . PRO A 1 351 ? 23.921 8.603 -22.508 1.00 93.81 351 PRO A N 1
ATOM 2674 C CA . PRO A 1 351 ? 22.987 9.571 -21.942 1.00 93.81 351 PRO A CA 1
ATOM 2675 C C . PRO A 1 351 ? 22.795 9.440 -20.427 1.00 93.81 351 PRO A C 1
ATOM 2677 O O . PRO A 1 351 ? 22.818 8.345 -19.858 1.00 93.81 351 PRO A O 1
ATOM 2680 N N . VAL A 1 352 ? 22.529 10.576 -19.775 1.00 96.31 352 VAL A N 1
ATOM 2681 C CA . VAL A 1 352 ? 22.307 10.653 -18.321 1.00 96.31 352 VAL A CA 1
ATOM 2682 C C . VAL A 1 352 ? 21.232 9.660 -17.863 1.00 96.31 352 VAL A C 1
ATOM 2684 O O . VAL A 1 352 ? 21.426 9.018 -16.837 1.00 96.31 352 VAL A O 1
ATOM 2687 N N . SER A 1 353 ? 20.168 9.453 -18.649 1.00 96.69 353 SER A N 1
ATOM 2688 C CA . SER A 1 353 ? 19.065 8.533 -18.329 1.00 96.69 353 SER A CA 1
ATOM 2689 C C . SER A 1 353 ? 19.440 7.046 -18.251 1.00 96.69 353 SER A C 1
ATOM 2691 O O . SER A 1 353 ? 18.701 6.287 -17.632 1.00 96.69 353 SER A O 1
ATOM 2693 N N . LEU A 1 354 ? 20.583 6.631 -18.811 1.00 95.94 354 LEU A N 1
ATOM 2694 C CA . LEU A 1 354 ? 21.160 5.296 -18.591 1.00 95.94 354 LEU A CA 1
ATOM 2695 C C . LEU A 1 354 ? 22.160 5.308 -17.424 1.00 95.94 354 LEU A C 1
ATOM 2697 O O . LEU A 1 354 ? 22.144 4.428 -16.570 1.00 95.94 354 LEU A O 1
ATOM 2701 N N . ARG A 1 355 ? 22.999 6.347 -17.335 1.00 96.12 355 ARG A N 1
ATOM 2702 C CA . ARG A 1 355 ? 24.045 6.466 -16.301 1.00 96.12 355 ARG A CA 1
ATOM 2703 C C . ARG A 1 355 ? 23.518 6.559 -14.872 1.00 96.12 355 ARG A C 1
ATOM 2705 O O . ARG A 1 355 ? 24.167 6.029 -13.978 1.00 96.12 355 ARG A O 1
ATOM 2712 N N . VAL A 1 356 ? 22.410 7.275 -14.652 1.00 97.56 356 VAL A N 1
ATOM 2713 C CA . VAL A 1 356 ? 21.892 7.563 -13.296 1.00 97.56 356 VAL A CA 1
ATOM 2714 C C . VAL A 1 356 ? 20.915 6.511 -12.770 1.00 97.56 356 VAL A C 1
ATOM 2716 O O . VAL A 1 356 ? 20.339 6.698 -11.700 1.00 97.56 356 VAL A O 1
ATOM 2719 N N . VAL A 1 357 ? 20.721 5.407 -13.501 1.00 98.50 357 VAL A N 1
ATOM 2720 C CA . VAL A 1 357 ? 19.825 4.311 -13.102 1.00 98.50 357 VAL A CA 1
ATOM 2721 C C . VAL A 1 357 ? 20.131 3.811 -11.684 1.00 98.50 357 VAL A C 1
ATOM 2723 O O . VAL A 1 357 ? 19.198 3.823 -10.884 1.00 98.50 357 VAL A O 1
ATOM 2726 N N . PRO A 1 358 ? 21.382 3.485 -11.290 1.00 98.44 358 PRO A N 1
ATOM 2727 C CA . PRO A 1 358 ? 21.644 3.037 -9.924 1.00 98.44 358 PRO A CA 1
ATOM 2728 C C . PRO A 1 358 ? 21.373 4.112 -8.867 1.00 98.44 358 PRO A C 1
ATOM 2730 O O . PRO A 1 358 ? 20.898 3.798 -7.782 1.00 98.44 358 PRO A O 1
ATOM 2733 N N . GLN A 1 359 ? 21.662 5.382 -9.167 1.00 98.38 359 GLN A N 1
ATOM 2734 C CA . GLN A 1 359 ? 21.453 6.506 -8.250 1.00 98.38 359 GLN A CA 1
ATOM 2735 C C . GLN A 1 359 ? 19.962 6.748 -7.988 1.00 98.38 359 GLN A C 1
ATOM 2737 O O . GLN A 1 359 ? 19.588 7.053 -6.860 1.00 98.38 359 GLN A O 1
ATOM 2742 N N . VAL A 1 360 ? 19.123 6.635 -9.022 1.00 98.69 360 VAL A N 1
ATOM 2743 C CA . VAL A 1 360 ? 17.673 6.838 -8.911 1.00 98.69 360 VAL A CA 1
ATOM 2744 C C . VAL A 1 360 ? 17.003 5.596 -8.336 1.00 98.69 360 VAL A C 1
ATOM 2746 O O . VAL A 1 360 ? 16.308 5.704 -7.336 1.00 98.69 360 VAL A O 1
ATOM 2749 N N . HIS A 1 361 ? 17.233 4.415 -8.911 1.00 98.81 361 HIS A N 1
ATOM 2750 C CA . HIS A 1 361 ? 16.594 3.177 -8.456 1.00 98.81 361 HIS A CA 1
ATOM 2751 C C . HIS A 1 361 ? 17.062 2.791 -7.040 1.00 98.81 361 HIS A C 1
ATOM 2753 O O . HIS A 1 361 ? 16.247 2.340 -6.243 1.00 98.81 361 HIS A O 1
ATOM 2759 N N . GLY A 1 362 ? 18.327 3.050 -6.681 1.00 98.69 362 GLY A N 1
ATOM 2760 C CA . GLY A 1 362 ? 18.826 2.879 -5.312 1.00 98.69 362 GLY A CA 1
ATOM 2761 C C . GLY A 1 362 ? 18.161 3.830 -4.310 1.00 98.69 362 GLY A C 1
ATOM 2762 O O . GLY A 1 362 ? 17.842 3.420 -3.201 1.00 98.69 362 GLY A O 1
ATOM 2763 N N . ALA A 1 363 ? 17.854 5.070 -4.709 1.00 98.69 363 ALA A N 1
ATOM 2764 C CA . ALA A 1 363 ? 17.070 5.984 -3.875 1.00 98.69 363 ALA A CA 1
ATOM 2765 C C . ALA A 1 363 ? 15.589 5.564 -3.758 1.00 98.69 363 ALA A C 1
ATOM 2767 O O . ALA A 1 363 ? 14.974 5.793 -2.722 1.00 98.69 363 ALA A O 1
ATOM 2768 N N . VAL A 1 364 ? 15.012 4.919 -4.783 1.00 98.88 364 VAL A N 1
ATOM 2769 C CA . VAL A 1 364 ? 13.675 4.299 -4.674 1.00 98.88 364 VAL A CA 1
ATOM 2770 C C . VAL A 1 364 ? 13.709 3.112 -3.706 1.00 98.88 364 VAL A C 1
ATOM 2772 O O . VAL A 1 364 ? 12.794 2.980 -2.899 1.00 98.88 364 VAL A O 1
ATOM 2775 N N . LEU A 1 365 ? 14.764 2.290 -3.748 1.00 98.81 365 LEU A N 1
ATOM 2776 C CA . LEU A 1 365 ? 14.962 1.158 -2.838 1.00 98.81 365 LEU A CA 1
ATOM 2777 C C . LEU A 1 365 ? 15.094 1.614 -1.374 1.00 98.81 365 LEU A C 1
ATOM 2779 O O . LEU A 1 365 ? 14.394 1.086 -0.522 1.00 98.81 365 LEU A O 1
ATOM 2783 N N . ASP A 1 366 ? 15.903 2.641 -1.093 1.00 98.69 366 ASP A N 1
ATOM 2784 C CA . ASP A 1 366 ? 16.067 3.211 0.258 1.00 98.69 366 ASP A CA 1
ATOM 2785 C C . ASP A 1 366 ? 14.733 3.691 0.862 1.00 98.69 366 ASP A C 1
ATOM 2787 O O . ASP A 1 366 ? 14.395 3.375 2.005 1.00 98.69 366 ASP A O 1
ATOM 2791 N N . VAL A 1 367 ? 13.927 4.406 0.064 1.00 98.69 367 VAL A N 1
ATOM 2792 C CA . VAL A 1 367 ? 12.596 4.880 0.478 1.00 98.69 367 VAL A CA 1
ATOM 2793 C C . VAL A 1 367 ? 11.617 3.713 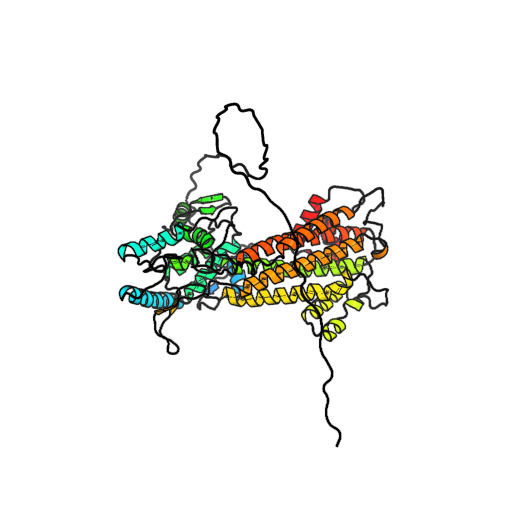0.651 1.00 98.69 367 VAL A C 1
ATOM 2795 O O . VAL A 1 367 ? 10.857 3.706 1.616 1.00 98.69 367 VAL A O 1
ATOM 2798 N N . LEU A 1 368 ? 11.646 2.712 -0.234 1.00 98.56 368 LEU A N 1
ATOM 2799 C CA . LEU A 1 368 ? 10.800 1.517 -0.147 1.00 98.56 368 LEU A CA 1
ATOM 2800 C C . LEU A 1 368 ? 11.106 0.693 1.113 1.00 98.56 368 LEU A C 1
ATOM 2802 O O . LEU A 1 368 ? 10.195 0.373 1.874 1.00 98.56 368 LEU A O 1
ATOM 2806 N N . ASP A 1 369 ? 12.385 0.415 1.368 1.00 98.31 369 ASP A N 1
ATOM 2807 C CA . ASP A 1 369 ? 12.856 -0.274 2.571 1.00 98.31 369 ASP A CA 1
ATOM 2808 C C . ASP A 1 369 ? 12.565 0.564 3.832 1.00 98.31 369 ASP A C 1
ATOM 2810 O O . ASP A 1 369 ? 12.308 0.019 4.906 1.00 98.31 369 ASP A O 1
ATOM 2814 N N . GLY A 1 370 ? 12.559 1.896 3.711 1.00 98.12 370 GLY A N 1
ATOM 2815 C CA . GLY A 1 370 ? 12.104 2.828 4.743 1.00 98.12 370 GLY A CA 1
ATOM 2816 C C . GLY A 1 370 ? 10.629 2.663 5.106 1.00 98.12 370 GLY A C 1
ATOM 2817 O O . GLY A 1 370 ? 10.313 2.551 6.290 1.00 98.12 370 GLY A O 1
ATOM 2818 N N . VAL A 1 371 ? 9.740 2.596 4.111 1.00 98.31 371 VAL A N 1
ATOM 2819 C CA . VAL A 1 371 ? 8.300 2.371 4.327 1.00 98.31 371 VAL A CA 1
ATOM 2820 C C . VAL A 1 371 ? 8.035 0.967 4.874 1.00 98.31 371 VAL A C 1
ATOM 2822 O O . VAL A 1 371 ? 7.221 0.821 5.780 1.00 98.31 371 VAL A O 1
ATOM 2825 N N . GLU A 1 372 ? 8.747 -0.064 4.413 1.00 97.50 372 GLU A N 1
ATOM 2826 C CA . GLU A 1 372 ? 8.576 -1.424 4.948 1.00 97.50 372 GLU A CA 1
ATOM 2827 C C . GLU A 1 372 ? 8.957 -1.505 6.442 1.00 97.50 372 GLU A C 1
ATOM 2829 O O . GLU A 1 372 ? 8.220 -2.094 7.234 1.00 97.50 372 GLU A O 1
ATOM 2834 N N . ARG A 1 373 ? 10.015 -0.796 6.873 1.00 96.44 373 ARG A N 1
ATOM 2835 C CA . ARG A 1 373 ? 10.363 -0.642 8.303 1.00 96.44 373 ARG A CA 1
ATOM 2836 C C . ARG A 1 373 ? 9.315 0.125 9.120 1.00 96.44 373 ARG A C 1
ATOM 2838 O O . ARG A 1 373 ? 9.180 -0.144 10.311 1.00 96.44 373 ARG A O 1
ATOM 2845 N N . GLN A 1 374 ? 8.587 1.070 8.520 1.00 96.38 374 GLN A N 1
ATOM 2846 C CA . GLN A 1 374 ? 7.460 1.745 9.183 1.00 96.38 374 GLN A CA 1
ATOM 2847 C C . GLN A 1 374 ? 6.248 0.815 9.308 1.00 96.38 374 GLN A C 1
ATOM 2849 O O . GLN A 1 374 ? 5.590 0.797 10.345 1.00 96.38 374 GLN A O 1
ATOM 2854 N N . LEU A 1 375 ? 5.970 0.004 8.285 1.00 97.44 375 LEU A N 1
ATOM 2855 C CA . LEU A 1 375 ? 4.831 -0.915 8.287 1.00 97.44 375 LEU A CA 1
ATOM 2856 C C . LEU A 1 375 ? 4.971 -2.033 9.321 1.00 97.44 375 LEU A C 1
ATOM 2858 O O . LEU A 1 375 ? 3.976 -2.367 9.953 1.00 97.44 375 LEU A O 1
ATOM 2862 N N . GLU A 1 376 ? 6.182 -2.535 9.578 1.00 95.12 376 GLU A N 1
ATOM 2863 C CA . GLU A 1 376 ? 6.454 -3.418 10.727 1.00 95.12 376 GLU A CA 1
ATOM 2864 C C . GLU A 1 376 ? 6.000 -2.799 12.070 1.00 95.12 376 GLU A C 1
ATOM 2866 O O . GLU A 1 376 ? 5.552 -3.517 12.962 1.00 95.12 376 GLU A O 1
ATOM 2871 N N . GLN A 1 377 ? 6.070 -1.474 12.234 1.00 93.50 377 GLN A N 1
ATOM 2872 C CA . GLN A 1 377 ? 5.590 -0.799 13.447 1.00 93.50 377 GLN A CA 1
ATOM 2873 C C . GLN A 1 377 ? 4.064 -0.629 13.423 1.00 93.50 377 GLN A C 1
ATOM 2875 O O . GLN A 1 377 ? 3.390 -0.980 14.388 1.00 93.50 377 GLN A O 1
ATOM 2880 N N . GLU A 1 378 ? 3.508 -0.149 12.306 1.00 94.75 378 GLU A N 1
ATOM 2881 C CA . GLU A 1 378 ? 2.068 0.116 12.161 1.00 94.75 378 GLU A CA 1
ATOM 2882 C C . GLU A 1 378 ? 1.215 -1.169 12.268 1.00 94.75 378 GLU A C 1
ATOM 2884 O O . GLU A 1 378 ? 0.127 -1.116 12.836 1.00 94.75 378 GLU A O 1
ATOM 2889 N N . VAL A 1 379 ? 1.693 -2.344 11.816 1.00 95.06 379 VAL A N 1
ATOM 2890 C CA . VAL A 1 379 ? 0.933 -3.610 11.978 1.00 95.06 379 VAL A CA 1
ATOM 2891 C C . VAL A 1 379 ? 0.896 -4.144 13.417 1.00 95.06 379 VAL A C 1
ATOM 2893 O O . VAL A 1 379 ? 0.029 -4.954 13.740 1.00 95.06 379 VAL A O 1
ATOM 2896 N N . ARG A 1 380 ? 1.793 -3.675 14.293 1.00 93.00 380 ARG A N 1
ATOM 2897 C CA . ARG A 1 380 ? 1.804 -3.996 15.734 1.00 93.00 380 ARG A CA 1
ATOM 2898 C C . ARG A 1 380 ? 1.124 -2.924 16.594 1.00 93.00 380 ARG A C 1
ATOM 2900 O O . ARG A 1 380 ? 1.039 -3.076 17.809 1.00 93.00 380 ARG A O 1
ATOM 2907 N N . ALA A 1 381 ? 0.674 -1.818 16.000 1.00 92.62 381 ALA A N 1
ATOM 2908 C CA . ALA A 1 381 ? 0.249 -0.642 16.747 1.00 92.62 381 ALA A CA 1
ATOM 2909 C C . ALA A 1 381 ? -1.162 -0.784 17.350 1.00 92.62 381 ALA A C 1
ATOM 2911 O O . ALA A 1 381 ? -2.158 -0.951 16.642 1.00 92.62 381 ALA A O 1
ATOM 2912 N N . VAL A 1 382 ? -1.274 -0.593 18.669 1.00 94.69 382 VAL A N 1
ATOM 2913 C CA . VAL A 1 382 ? -2.568 -0.403 19.343 1.00 94.69 382 VAL A CA 1
ATOM 2914 C C . VAL A 1 382 ? -3.057 1.026 19.067 1.00 94.69 382 VAL A C 1
ATOM 2916 O O . VAL A 1 382 ? -2.666 1.986 19.733 1.00 94.69 382 VAL A O 1
ATOM 2919 N N . THR A 1 383 ? -3.898 1.167 18.039 1.00 94.44 383 THR A N 1
ATOM 2920 C CA . THR A 1 383 ? -4.366 2.460 17.493 1.00 94.44 383 THR A CA 1
ATOM 2921 C C . THR A 1 383 ? -5.680 2.981 18.100 1.00 94.44 383 THR A C 1
ATOM 2923 O O . THR A 1 383 ? -6.268 3.927 17.583 1.00 94.44 383 THR A O 1
ATOM 2926 N N . ASP A 1 384 ? -6.181 2.361 19.174 1.00 94.00 384 ASP A N 1
ATOM 2927 C CA . ASP A 1 384 ? -7.464 2.709 19.806 1.00 94.00 384 ASP A CA 1
ATOM 2928 C C . ASP A 1 384 ? -7.394 3.938 20.739 1.00 94.00 384 ASP A C 1
ATOM 2930 O O . ASP A 1 384 ? -6.327 4.288 21.250 1.00 94.00 384 ASP A O 1
ATOM 2934 N N . SER A 1 385 ? -8.533 4.605 20.974 1.00 93.50 385 SER A N 1
ATOM 2935 C CA . SER A 1 385 ? -8.628 5.745 21.900 1.00 93.50 385 SER A CA 1
ATOM 2936 C C . SER A 1 385 ? -10.060 5.951 22.450 1.00 93.50 385 SER A C 1
ATOM 2938 O O . SER A 1 385 ? -11.020 5.887 21.676 1.00 93.50 385 SER A O 1
ATOM 2940 N N . PRO A 1 386 ? -10.246 6.241 23.756 1.00 95.56 386 PRO A N 1
ATOM 2941 C CA . PRO A 1 386 ? -9.239 6.136 24.806 1.00 95.56 386 PRO A CA 1
ATOM 2942 C C . PRO A 1 386 ? -8.873 4.668 25.058 1.00 95.56 386 PRO A C 1
ATOM 2944 O O . PRO A 1 386 ? -9.713 3.779 24.917 1.00 95.56 386 PRO A O 1
ATOM 2947 N N . LEU A 1 387 ? -7.635 4.423 25.470 1.00 97.00 387 LEU A N 1
ATOM 2948 C CA . LEU A 1 387 ? -7.223 3.140 26.037 1.00 97.00 387 LEU A CA 1
ATOM 2949 C C . LEU A 1 387 ? -7.679 3.067 27.497 1.00 97.00 387 LEU A C 1
ATOM 2951 O O . LEU A 1 387 ? -7.853 4.100 28.144 1.00 97.00 387 LEU A O 1
ATOM 2955 N N . TYR A 1 388 ? -7.881 1.865 28.021 1.00 97.50 388 TYR A N 1
ATOM 2956 C CA . TYR A 1 388 ? -8.059 1.631 29.448 1.00 97.50 388 TYR A CA 1
ATOM 2957 C C . TYR A 1 388 ? -6.818 0.922 29.986 1.00 97.50 388 TYR A C 1
ATOM 2959 O O . TYR A 1 388 ? -6.575 -0.237 29.656 1.00 97.50 388 TYR A O 1
ATOM 2967 N N . LEU A 1 389 ? -6.024 1.643 30.775 1.00 97.19 389 LEU A N 1
ATOM 2968 C CA . LEU A 1 389 ? -4.743 1.175 31.298 1.00 97.19 389 LEU A CA 1
ATOM 2969 C C . LEU A 1 389 ? -4.875 0.863 32.790 1.00 97.19 389 LEU A C 1
ATOM 2971 O O . LEU A 1 389 ? -5.556 1.586 33.519 1.00 97.19 389 LEU A O 1
ATOM 2975 N N . LEU A 1 390 ? -4.217 -0.207 33.238 1.00 95.94 390 LEU A N 1
ATOM 2976 C CA . LEU A 1 390 ? -4.048 -0.509 34.663 1.00 95.94 390 LEU A CA 1
ATOM 2977 C C . LEU A 1 390 ? -2.894 0.321 35.244 1.00 95.94 390 LEU A C 1
ATOM 2979 O O . LEU A 1 390 ? -2.018 0.761 34.501 1.00 95.94 390 LEU A O 1
ATOM 2983 N N . ALA A 1 391 ? -2.868 0.495 36.567 1.00 96.50 391 ALA A N 1
ATOM 2984 C CA . ALA A 1 391 ? -1.821 1.264 37.238 1.00 96.50 391 ALA A CA 1
ATOM 2985 C C . ALA A 1 391 ? -0.419 0.662 36.998 1.00 96.50 391 ALA A C 1
ATOM 2987 O O . ALA A 1 391 ? -0.160 -0.493 37.345 1.00 96.50 391 ALA A O 1
ATOM 2988 N N . ALA A 1 392 ? 0.483 1.458 36.423 1.00 96.06 392 ALA A N 1
ATOM 2989 C CA . ALA A 1 392 ? 1.844 1.077 36.039 1.00 96.06 392 ALA A CA 1
ATOM 2990 C C . ALA A 1 392 ? 2.768 2.306 36.078 1.00 96.06 392 ALA A C 1
ATOM 2992 O O . ALA A 1 392 ? 2.294 3.431 35.983 1.00 96.06 392 ALA A O 1
ATOM 2993 N N . ASP A 1 393 ? 4.078 2.110 36.257 1.00 95.50 393 ASP A N 1
ATOM 2994 C CA . ASP A 1 393 ? 5.120 3.158 36.193 1.00 95.50 393 ASP A CA 1
ATOM 2995 C C . ASP A 1 393 ? 4.911 4.416 37.076 1.00 95.50 393 ASP A C 1
ATOM 2997 O O . ASP A 1 393 ? 5.567 5.442 36.901 1.00 95.50 393 ASP A O 1
ATOM 3001 N N . GLY A 1 394 ? 4.043 4.318 38.091 1.00 95.25 394 GLY A N 1
ATOM 3002 C CA . GLY A 1 394 ? 3.652 5.422 38.980 1.00 95.25 394 GLY A CA 1
ATOM 3003 C C . GLY A 1 394 ? 2.379 6.162 38.551 1.00 95.25 394 GLY A C 1
ATOM 3004 O O . GLY A 1 394 ? 1.911 7.037 39.280 1.00 95.25 394 GLY A O 1
ATOM 3005 N N . GLU A 1 395 ? 1.798 5.792 37.412 1.00 96.94 395 GLU A N 1
ATOM 3006 C CA . GLU A 1 395 ? 0.530 6.296 36.894 1.00 96.94 395 GLU A CA 1
ATOM 3007 C C . GLU A 1 395 ? -0.685 5.463 37.376 1.00 96.94 395 GLU A C 1
ATOM 3009 O O . GLU A 1 395 ? -0.552 4.266 37.656 1.00 96.94 395 GLU A O 1
ATOM 3014 N N . PRO A 1 396 ? -1.877 6.079 37.523 1.00 96.38 396 PRO A N 1
ATOM 3015 C CA . PRO A 1 396 ? -3.086 5.411 38.007 1.00 96.38 396 PRO A CA 1
ATOM 3016 C C . PRO A 1 396 ? -3.813 4.581 36.933 1.00 96.38 396 PRO A C 1
ATOM 3018 O O . PRO A 1 396 ? -3.681 4.805 35.736 1.00 96.38 396 PRO A O 1
ATOM 3021 N N . GLU A 1 397 ? -4.673 3.666 37.383 1.00 96.81 397 GLU A N 1
ATOM 3022 C CA . GLU A 1 397 ? -5.627 2.952 36.524 1.00 96.81 397 GLU A CA 1
ATOM 3023 C C . GLU A 1 397 ? -6.718 3.903 35.992 1.00 96.81 397 GLU A C 1
ATOM 3025 O O . GLU A 1 397 ? -7.286 4.687 36.758 1.00 96.81 397 GLU A O 1
ATOM 3030 N N . GLY A 1 398 ? -7.046 3.837 34.696 1.00 96.75 398 GLY A N 1
ATOM 3031 C CA . GLY A 1 398 ? -8.079 4.701 34.113 1.00 96.75 398 GLY A CA 1
ATOM 3032 C C . GLY A 1 398 ? -8.140 4.755 32.584 1.00 96.75 398 GLY A C 1
ATOM 3033 O O . GLY A 1 398 ? -7.497 3.984 31.874 1.00 96.75 398 GLY A O 1
ATOM 3034 N N . PHE A 1 399 ? -8.947 5.693 32.070 1.00 97.00 399 PHE A N 1
ATOM 3035 C CA . PHE A 1 399 ? -9.096 5.950 30.634 1.00 97.00 399 PHE A CA 1
ATOM 3036 C C . PHE A 1 399 ? -8.099 7.002 30.138 1.00 97.00 399 PHE A C 1
ATOM 3038 O O . PHE A 1 399 ? -8.184 8.175 30.499 1.00 97.00 399 PHE A O 1
ATOM 3045 N N . TYR A 1 400 ? -7.215 6.586 29.237 1.00 96.56 400 TYR A N 1
ATOM 3046 C CA . TYR A 1 400 ? -6.155 7.396 28.654 1.00 96.56 400 TYR A CA 1
ATOM 3047 C C . TYR A 1 400 ? -6.494 7.792 27.209 1.00 96.56 400 TYR A C 1
ATOM 3049 O O . TYR A 1 400 ? -6.569 6.919 26.339 1.00 96.56 400 TYR A O 1
ATOM 3057 N N . PRO A 1 401 ? -6.700 9.088 26.899 1.00 94.00 401 PRO A N 1
ATOM 3058 C CA . PRO A 1 401 ? -6.890 9.534 25.523 1.00 94.00 401 PRO A CA 1
ATOM 3059 C C . PRO A 1 401 ? -5.574 9.399 24.744 1.00 94.00 401 PRO A C 1
ATOM 3061 O O . PRO A 1 401 ? -4.617 10.127 24.994 1.00 94.00 401 PRO A O 1
ATOM 3064 N N . SER A 1 402 ? -5.532 8.472 23.784 1.00 93.12 402 SER A N 1
ATOM 3065 C CA . SER A 1 402 ? -4.395 8.295 22.872 1.00 93.12 402 SER A CA 1
ATOM 3066 C C . SER A 1 402 ? -4.572 9.128 21.597 1.00 93.12 402 SER A C 1
ATOM 3068 O O . SER A 1 402 ? -5.702 9.424 21.191 1.00 93.12 402 SER A O 1
ATOM 3070 N N . GLY A 1 403 ? -3.455 9.455 20.942 1.00 93.19 403 GLY A N 1
ATOM 3071 C CA . GLY A 1 403 ? -3.410 9.948 19.560 1.00 93.19 403 GLY A CA 1
ATOM 3072 C C . GLY A 1 403 ? -3.034 8.861 18.545 1.00 93.19 403 GLY A C 1
ATOM 3073 O O . GLY A 1 403 ? -2.689 9.178 17.409 1.00 93.19 403 GLY A O 1
ATOM 3074 N N . ASN A 1 404 ? -3.058 7.581 18.939 1.00 94.19 404 ASN A N 1
ATOM 3075 C CA . ASN A 1 404 ? -2.446 6.484 18.177 1.00 94.19 404 ASN A CA 1
ATOM 3076 C C . ASN A 1 404 ? -3.177 6.161 16.859 1.00 94.19 404 ASN A C 1
ATOM 3078 O O . ASN A 1 404 ? -2.671 5.390 16.054 1.00 94.19 404 ASN A O 1
ATOM 3082 N N . PHE A 1 405 ?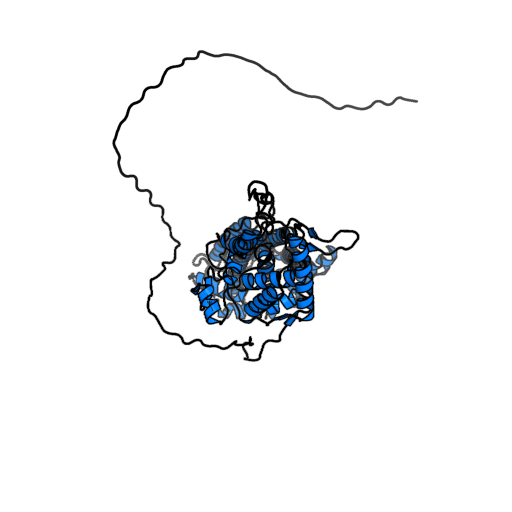 -4.344 6.757 16.610 1.00 92.00 405 PHE A N 1
ATOM 3083 C CA . PHE A 1 405 ? -5.045 6.701 15.323 1.00 92.00 405 PHE A CA 1
ATOM 3084 C C . PHE A 1 405 ? -4.393 7.569 14.222 1.00 92.00 405 PHE A C 1
ATOM 3086 O O . PHE A 1 405 ? -4.860 7.558 13.086 1.00 92.00 405 PHE A O 1
ATOM 3093 N N . HIS A 1 406 ? -3.349 8.346 14.533 1.00 93.12 406 HIS A N 1
ATOM 3094 C CA . HIS A 1 406 ? -2.769 9.353 13.636 1.00 93.12 406 HIS A CA 1
ATOM 3095 C C . HIS A 1 406 ? -1.430 8.898 13.014 1.00 93.12 406 HIS A C 1
ATOM 3097 O O . HIS A 1 406 ? -0.354 9.334 13.429 1.00 93.12 406 HIS A O 1
ATOM 3103 N N . SER A 1 407 ? -1.486 8.041 11.986 1.00 91.75 407 SER A N 1
ATOM 3104 C CA . SER A 1 407 ? -0.325 7.452 11.273 1.00 91.75 407 SER A CA 1
ATOM 3105 C C . SER A 1 407 ? 0.480 8.448 10.406 1.00 91.75 407 SER A C 1
ATOM 3107 O O . SER A 1 407 ? 0.645 8.282 9.193 1.00 91.75 407 SER A O 1
ATOM 3109 N N . GLN A 1 408 ? 0.995 9.526 11.007 1.00 93.81 408 GLN A N 1
ATOM 3110 C CA . GLN A 1 408 ? 1.751 10.585 10.318 1.00 93.81 408 GLN A CA 1
ATOM 3111 C C . GLN A 1 408 ? 3.077 10.086 9.721 1.00 93.81 408 GLN A C 1
ATOM 3113 O O . GLN A 1 408 ? 3.477 10.535 8.645 1.00 93.81 408 GLN A O 1
ATOM 3118 N N . ALA A 1 409 ? 3.763 9.165 10.407 1.00 94.38 409 ALA A N 1
ATOM 3119 C CA . ALA A 1 409 ? 5.042 8.621 9.954 1.00 94.38 409 ALA A CA 1
ATOM 3120 C C . ALA A 1 409 ? 4.875 7.856 8.632 1.00 94.38 409 ALA A C 1
ATOM 3122 O O . ALA A 1 409 ? 5.589 8.138 7.664 1.00 94.38 409 ALA A O 1
ATOM 3123 N N . LEU A 1 410 ? 3.876 6.968 8.572 1.00 96.31 410 LEU A N 1
ATOM 3124 C CA . LEU A 1 410 ? 3.478 6.266 7.356 1.00 96.31 410 LEU A CA 1
ATOM 3125 C C . LEU A 1 410 ? 3.000 7.233 6.259 1.00 96.31 410 LEU A C 1
ATOM 3127 O O . LEU A 1 410 ? 3.359 7.052 5.098 1.00 96.31 410 LEU A O 1
ATOM 3131 N N . ALA A 1 411 ? 2.251 8.291 6.596 1.00 95.81 411 ALA A N 1
ATOM 3132 C CA . ALA A 1 411 ? 1.811 9.288 5.614 1.00 95.81 411 ALA A CA 1
ATOM 3133 C C . ALA A 1 411 ? 2.990 9.976 4.894 1.00 95.81 411 ALA A C 1
ATOM 3135 O O . ALA A 1 411 ? 2.979 10.095 3.666 1.00 95.81 411 ALA A O 1
ATOM 3136 N N . PHE A 1 412 ? 4.039 10.363 5.633 1.00 97.75 412 PHE A N 1
ATOM 3137 C CA . PHE A 1 412 ? 5.272 10.893 5.039 1.00 97.75 412 PHE A CA 1
ATOM 3138 C C . PHE A 1 412 ? 6.000 9.847 4.182 1.00 97.75 412 PHE A C 1
ATOM 3140 O O . PHE A 1 412 ? 6.479 10.178 3.097 1.00 97.75 412 PHE A O 1
ATOM 3147 N N . GLY A 1 413 ? 6.055 8.589 4.633 1.00 98.19 413 GLY A N 1
ATOM 3148 C CA . GLY A 1 413 ? 6.647 7.485 3.875 1.00 98.19 413 GLY A CA 1
ATOM 3149 C C . GLY A 1 413 ? 5.941 7.234 2.538 1.00 98.19 413 GLY A C 1
ATOM 3150 O O . GLY A 1 413 ? 6.590 7.131 1.498 1.00 98.19 413 GLY A O 1
ATOM 3151 N N . LEU A 1 414 ? 4.606 7.220 2.537 1.00 98.25 414 LEU A N 1
ATOM 3152 C CA . LEU A 1 414 ? 3.777 7.020 1.344 1.00 98.25 414 LEU A CA 1
ATOM 3153 C C . LEU A 1 414 ? 3.923 8.155 0.321 1.00 98.25 414 LEU A C 1
ATOM 3155 O O . LEU A 1 414 ? 4.061 7.886 -0.874 1.00 98.25 414 LEU A O 1
ATOM 3159 N N . ASP A 1 415 ? 3.939 9.415 0.766 1.00 98.44 415 ASP A N 1
ATOM 3160 C CA . ASP A 1 415 ? 4.179 10.554 -0.128 1.00 98.44 415 ASP A CA 1
ATOM 3161 C C . ASP A 1 415 ? 5.625 10.568 -0.666 1.00 98.44 415 ASP A C 1
ATOM 3163 O O . ASP A 1 415 ? 5.840 10.861 -1.845 1.00 98.44 415 ASP A O 1
ATOM 3167 N N . ALA A 1 416 ? 6.620 10.182 0.143 1.00 98.62 416 ALA A N 1
ATOM 3168 C CA . ALA A 1 416 ? 7.999 10.014 -0.320 1.00 98.62 416 ALA A CA 1
ATOM 3169 C C . ALA A 1 416 ? 8.120 8.897 -1.373 1.00 98.62 416 ALA A C 1
ATOM 3171 O O . ALA A 1 416 ? 8.778 9.083 -2.399 1.00 98.62 416 ALA A O 1
ATOM 3172 N N . LEU A 1 417 ? 7.440 7.764 -1.169 1.00 98.50 417 LEU A N 1
ATOM 3173 C CA . LEU A 1 417 ? 7.424 6.639 -2.106 1.00 98.50 417 LEU A CA 1
ATOM 3174 C C . LEU A 1 417 ? 6.698 6.999 -3.416 1.00 98.50 417 LEU A C 1
ATOM 3176 O O . LEU A 1 417 ? 7.151 6.618 -4.497 1.00 98.50 417 LEU A O 1
ATOM 3180 N N . ALA A 1 418 ? 5.643 7.819 -3.348 1.00 98.75 418 ALA A N 1
ATOM 3181 C CA . ALA A 1 418 ? 4.981 8.393 -4.521 1.00 98.75 418 ALA A CA 1
ATOM 3182 C C . ALA A 1 418 ? 5.929 9.298 -5.333 1.00 98.75 418 ALA A C 1
ATOM 3184 O O . ALA A 1 418 ? 6.015 9.172 -6.557 1.00 98.75 418 ALA A O 1
ATOM 3185 N N . ILE A 1 419 ? 6.703 10.164 -4.667 1.00 98.81 419 ILE A N 1
ATOM 3186 C CA . ILE A 1 419 ? 7.736 10.990 -5.315 1.00 98.81 419 ILE A CA 1
ATOM 3187 C C . ILE A 1 419 ? 8.833 10.111 -5.939 1.00 98.81 419 ILE A C 1
ATOM 3189 O O . ILE A 1 419 ? 9.233 10.352 -7.081 1.00 98.81 419 ILE A O 1
ATOM 3193 N N . ALA A 1 420 ? 9.293 9.077 -5.232 1.00 98.81 420 ALA A N 1
ATOM 3194 C CA . ALA A 1 420 ? 10.333 8.166 -5.703 1.00 98.81 420 ALA A CA 1
ATOM 3195 C C . ALA A 1 420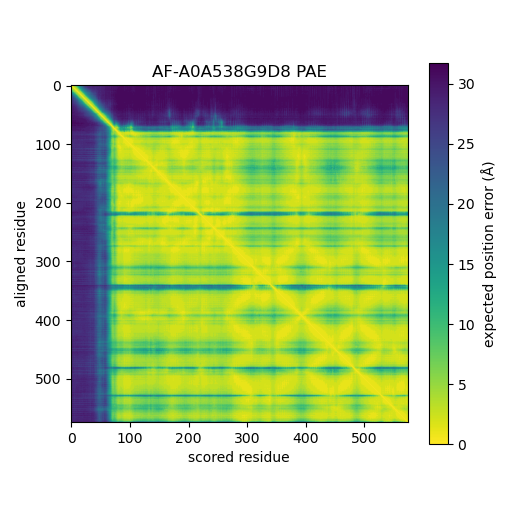 ? 9.908 7.425 -6.987 1.00 98.81 420 ALA A C 1
ATOM 3197 O O . ALA A 1 420 ? 10.610 7.475 -8.002 1.00 98.81 420 ALA A O 1
ATOM 3198 N N . PHE A 1 421 ? 8.714 6.824 -6.997 1.00 98.81 421 PHE A N 1
ATOM 3199 C CA . PHE A 1 421 ? 8.187 6.133 -8.177 1.00 98.81 421 PHE A CA 1
ATOM 3200 C C . PHE A 1 421 ? 7.813 7.083 -9.330 1.00 98.81 421 PHE A C 1
ATOM 3202 O O . PHE A 1 421 ? 7.938 6.701 -10.497 1.00 98.81 421 PHE A O 1
ATOM 3209 N N . ALA A 1 422 ? 7.463 8.347 -9.056 1.00 98.81 422 ALA A N 1
ATOM 3210 C CA . ALA A 1 422 ? 7.348 9.362 -10.106 1.00 98.81 422 ALA A CA 1
ATOM 3211 C C . ALA A 1 422 ? 8.697 9.628 -10.802 1.00 98.81 422 ALA A C 1
ATOM 3213 O O . ALA A 1 422 ? 8.734 9.761 -12.026 1.00 98.81 422 ALA A O 1
ATOM 3214 N N . GLN A 1 423 ? 9.814 9.665 -10.062 1.00 98.62 423 GLN A N 1
ATOM 3215 C CA . GLN A 1 423 ? 11.140 9.832 -10.673 1.00 98.62 423 GLN A CA 1
ATOM 3216 C C . GLN A 1 423 ? 11.603 8.594 -11.446 1.00 98.62 423 GLN A C 1
ATOM 3218 O O . GLN A 1 423 ? 12.225 8.743 -12.498 1.00 98.62 423 GLN A O 1
ATOM 3223 N N . LEU A 1 424 ? 11.243 7.390 -10.998 1.00 98.75 424 LEU A N 1
ATOM 3224 C CA . LEU A 1 424 ? 11.455 6.155 -11.760 1.00 98.75 424 LEU A CA 1
ATOM 3225 C C . LEU A 1 424 ? 10.715 6.193 -13.110 1.00 98.75 424 LEU A C 1
ATOM 3227 O O . LEU A 1 424 ? 11.324 5.918 -14.145 1.00 98.75 424 LEU A O 1
ATOM 3231 N N . ALA A 1 425 ? 9.445 6.619 -13.127 1.00 98.81 425 ALA A N 1
ATOM 3232 C CA . ALA A 1 425 ? 8.684 6.808 -14.367 1.00 98.81 425 ALA A CA 1
ATOM 3233 C C . ALA A 1 425 ? 9.316 7.869 -15.289 1.00 98.81 425 ALA A C 1
ATOM 3235 O O . ALA A 1 425 ? 9.472 7.632 -16.486 1.00 98.81 425 ALA A O 1
ATOM 3236 N N . ASN A 1 426 ? 9.744 9.012 -14.738 1.00 98.75 426 ASN A N 1
ATOM 3237 C CA . ASN A 1 426 ? 10.444 10.055 -15.500 1.00 98.75 426 ASN A CA 1
ATOM 3238 C C . ASN A 1 426 ? 11.774 9.554 -16.093 1.00 98.75 426 ASN A C 1
ATOM 3240 O O . ASN A 1 426 ? 12.164 9.966 -17.187 1.00 98.75 426 ASN A O 1
ATOM 3244 N N . LEU A 1 427 ? 12.485 8.665 -15.391 1.00 98.81 427 LEU A N 1
ATOM 3245 C CA . LEU A 1 427 ? 13.726 8.081 -15.891 1.00 98.81 427 LEU A CA 1
ATOM 3246 C C . LEU A 1 427 ? 13.461 7.111 -17.049 1.00 98.81 427 LEU A C 1
ATOM 3248 O O . LEU A 1 427 ? 14.140 7.209 -18.070 1.00 98.81 427 LEU A O 1
ATOM 3252 N N . ALA A 1 428 ? 12.451 6.244 -16.928 1.00 98.75 428 ALA A N 1
ATOM 3253 C CA . ALA A 1 428 ? 11.996 5.358 -18.003 1.00 98.75 428 ALA A CA 1
ATOM 3254 C C . ALA A 1 428 ? 11.531 6.144 -19.244 1.00 98.75 428 ALA A C 1
ATOM 3256 O O . ALA A 1 428 ? 11.955 5.859 -20.361 1.00 98.75 428 ALA A O 1
ATOM 3257 N N . GLU A 1 429 ? 10.762 7.223 -19.063 1.00 98.62 429 GLU A N 1
ATOM 3258 C CA . GLU A 1 429 ? 10.387 8.137 -20.152 1.00 98.62 429 GLU A CA 1
ATOM 3259 C C . GLU A 1 429 ? 11.613 8.719 -20.867 1.00 98.62 429 GLU A C 1
ATOM 3261 O O . GLU A 1 429 ? 11.678 8.736 -22.100 1.00 98.62 429 GLU A O 1
ATOM 3266 N N . LYS A 1 430 ? 12.626 9.144 -20.105 1.00 98.50 430 LYS A N 1
ATOM 3267 C CA . LYS A 1 430 ? 13.879 9.668 -20.657 1.00 98.50 430 LYS A CA 1
ATOM 3268 C C . LYS A 1 430 ? 14.804 8.590 -21.229 1.00 98.50 430 LYS A C 1
ATOM 3270 O O . LYS A 1 430 ? 15.678 8.949 -22.014 1.00 98.50 430 LYS A O 1
ATOM 3275 N N . ARG A 1 431 ? 14.653 7.306 -20.894 1.00 98.06 431 ARG A N 1
ATOM 3276 C CA . ARG A 1 431 ? 15.328 6.189 -21.586 1.00 98.06 431 ARG A CA 1
ATOM 3277 C C . ARG A 1 431 ? 14.629 5.875 -22.908 1.00 98.06 431 ARG A C 1
ATOM 3279 O O . ARG A 1 431 ? 15.283 5.924 -23.948 1.00 98.06 431 ARG A O 1
ATOM 3286 N N . LEU A 1 432 ? 13.304 5.709 -22.900 1.00 98.44 432 LEU A N 1
ATOM 3287 C CA . LEU A 1 432 ? 12.473 5.535 -24.099 1.00 98.44 432 LEU A CA 1
ATOM 3288 C C . LEU A 1 432 ? 12.718 6.651 -25.135 1.00 98.44 432 LEU A C 1
ATOM 3290 O O . LEU A 1 432 ? 12.957 6.379 -26.308 1.00 98.44 432 LEU A O 1
ATOM 3294 N N . HIS A 1 433 ? 12.781 7.912 -24.700 1.00 97.62 433 HIS A N 1
ATOM 3295 C CA . HIS A 1 433 ? 13.095 9.049 -25.574 1.00 97.62 433 HIS A CA 1
ATOM 3296 C C . HIS A 1 433 ? 14.553 9.083 -26.088 1.00 97.62 433 HIS A C 1
ATOM 3298 O O . HIS A 1 433 ? 14.867 9.861 -26.987 1.00 97.62 433 HIS A O 1
ATOM 3304 N N . ARG A 1 434 ? 15.492 8.305 -25.532 1.00 96.88 434 ARG A N 1
ATOM 3305 C CA . ARG A 1 434 ? 16.827 8.095 -26.141 1.00 96.88 434 ARG A CA 1
ATOM 3306 C C . ARG A 1 434 ? 16.850 6.887 -27.070 1.00 96.88 434 ARG A C 1
ATOM 3308 O O . ARG A 1 434 ? 17.568 6.926 -28.058 1.00 96.88 434 ARG A O 1
ATOM 3315 N N . LEU A 1 435 ? 16.036 5.868 -26.802 1.00 96.75 435 LEU A N 1
ATOM 3316 C CA . LEU A 1 435 ? 15.886 4.700 -27.670 1.00 96.75 435 LEU A CA 1
ATOM 3317 C C . LEU A 1 435 ? 15.299 5.075 -29.049 1.00 96.75 435 LEU A C 1
ATOM 3319 O O . LEU A 1 435 ? 15.737 4.555 -30.071 1.00 96.75 435 LEU A O 1
ATOM 3323 N N . LEU A 1 436 ? 14.356 6.025 -29.069 1.00 97.06 436 LEU A N 1
ATOM 3324 C CA . LEU A 1 436 ? 13.673 6.533 -30.271 1.00 97.06 436 LEU A CA 1
ATOM 3325 C C . LEU A 1 436 ? 14.503 7.484 -31.161 1.00 97.06 436 LEU A C 1
ATOM 3327 O O . LEU A 1 436 ? 14.018 7.857 -32.225 1.00 97.06 436 LEU A O 1
ATOM 3331 N N . ASP A 1 437 ? 15.689 7.914 -30.721 1.00 95.50 437 ASP A N 1
ATOM 3332 C CA . ASP A 1 437 ? 16.524 8.940 -31.369 1.00 95.50 437 ASP A CA 1
ATOM 3333 C C . ASP A 1 437 ? 17.799 8.266 -31.898 1.00 95.50 437 ASP A C 1
ATOM 3335 O O . ASP A 1 437 ? 18.672 7.882 -31.111 1.00 95.50 437 ASP A O 1
ATOM 3339 N N . ALA A 1 438 ? 17.901 8.091 -33.220 1.00 95.06 438 ALA A N 1
ATOM 3340 C CA . ALA A 1 438 ? 18.928 7.256 -33.861 1.00 95.06 438 ALA A CA 1
ATOM 3341 C C . ALA A 1 438 ? 20.367 7.658 -33.493 1.00 95.06 438 ALA A C 1
ATOM 3343 O O . ALA A 1 438 ? 21.264 6.816 -33.447 1.00 95.06 438 ALA A O 1
ATOM 3344 N N . ARG A 1 439 ? 20.584 8.937 -33.159 1.00 93.00 439 ARG A N 1
ATOM 3345 C CA . ARG A 1 439 ? 21.882 9.497 -32.737 1.00 93.00 439 ARG A CA 1
ATOM 3346 C C . ARG A 1 439 ? 22.351 8.984 -31.373 1.00 93.00 439 ARG A C 1
ATOM 3348 O O . ARG A 1 439 ? 23.532 9.102 -31.062 1.00 93.00 439 ARG A O 1
ATOM 3355 N N . PHE A 1 440 ? 21.435 8.468 -30.552 1.00 92.38 440 PHE A N 1
ATOM 3356 C CA . PHE A 1 440 ? 21.736 7.886 -29.243 1.00 92.38 440 PHE A CA 1
ATOM 3357 C C . PHE A 1 440 ? 21.575 6.371 -29.223 1.00 92.38 440 PHE A C 1
ATOM 3359 O O . PHE A 1 440 ? 22.330 5.720 -28.509 1.00 92.38 440 PHE A O 1
ATOM 3366 N N . SER A 1 441 ? 20.619 5.809 -29.969 1.00 93.75 441 SER A N 1
ATOM 3367 C CA . SER A 1 441 ? 20.386 4.362 -29.988 1.00 93.75 441 SER A CA 1
ATOM 3368 C C . SER A 1 441 ? 21.230 3.607 -31.015 1.00 93.75 441 SER A C 1
ATOM 3370 O O . SER A 1 441 ? 21.566 2.447 -30.783 1.00 93.75 441 SER A O 1
ATOM 3372 N N . GLY A 1 442 ? 21.594 4.230 -32.141 1.00 93.25 442 GLY A N 1
ATOM 3373 C CA . GLY A 1 442 ? 22.178 3.526 -33.287 1.00 93.25 442 GLY A CA 1
ATOM 3374 C C . GLY A 1 442 ? 21.192 2.543 -33.935 1.00 93.25 442 GLY A C 1
ATOM 3375 O O . GLY A 1 442 ? 21.588 1.456 -34.354 1.00 93.25 442 GLY A O 1
ATOM 3376 N N . LEU A 1 443 ? 19.903 2.887 -33.931 1.00 95.25 443 LEU A N 1
ATOM 3377 C CA . LEU A 1 443 ? 18.793 2.129 -34.517 1.00 95.25 443 LEU A CA 1
ATOM 3378 C C . LEU A 1 443 ? 18.047 3.021 -35.530 1.00 95.25 443 LEU A C 1
ATOM 3380 O O . LEU A 1 443 ? 18.224 4.241 -35.488 1.00 95.25 443 LEU A O 1
ATOM 3384 N N . PRO A 1 444 ? 17.203 2.462 -36.419 1.00 95.88 444 PRO A N 1
ATOM 3385 C CA . PRO A 1 444 ? 16.300 3.252 -37.256 1.00 95.88 444 PRO A CA 1
ATOM 3386 C C . PRO A 1 444 ? 15.493 4.278 -36.445 1.00 95.88 444 PRO A C 1
ATOM 3388 O O . PRO A 1 444 ? 15.018 3.977 -35.345 1.00 95.88 444 PRO A O 1
ATOM 3391 N N . GLU A 1 445 ? 15.330 5.489 -36.989 1.00 95.75 445 GLU A N 1
ATOM 3392 C CA . GLU A 1 445 ? 14.634 6.585 -36.301 1.00 95.75 445 GLU A CA 1
ATOM 3393 C C . GLU A 1 445 ? 13.228 6.166 -35.854 1.00 95.75 445 GLU A C 1
ATOM 3395 O O . GLU A 1 445 ? 12.483 5.515 -36.592 1.00 95.75 445 GLU A O 1
ATOM 3400 N N . GLN A 1 446 ? 12.863 6.539 -34.624 1.00 96.44 446 GLN A N 1
ATOM 3401 C CA . GLN A 1 446 ? 11.592 6.177 -33.980 1.00 96.44 446 GLN A CA 1
ATOM 3402 C C . GLN A 1 446 ? 11.330 4.658 -33.864 1.00 96.44 446 GLN A C 1
ATOM 3404 O O . GLN A 1 446 ? 10.212 4.258 -33.535 1.00 96.44 446 GLN A O 1
ATOM 3409 N N . LEU A 1 447 ? 12.341 3.807 -34.091 1.00 96.88 447 LEU A N 1
ATOM 3410 C CA . LEU A 1 447 ? 12.231 2.344 -34.186 1.00 96.88 447 LEU A CA 1
ATOM 3411 C C . LEU A 1 447 ? 11.250 1.861 -35.276 1.00 96.88 447 LEU A C 1
ATOM 3413 O O . LEU A 1 447 ? 10.650 0.789 -35.153 1.00 96.88 447 LEU A O 1
ATOM 3417 N N . ALA A 1 448 ? 11.060 2.651 -36.334 1.00 96.12 448 ALA A N 1
ATOM 3418 C CA . ALA A 1 448 ? 10.281 2.249 -37.502 1.00 96.12 448 ALA A CA 1
ATOM 3419 C C . ALA A 1 448 ? 11.107 1.331 -38.422 1.00 96.12 448 ALA A C 1
ATOM 3421 O O . ALA A 1 448 ? 12.281 1.602 -38.665 1.00 96.12 448 ALA A O 1
ATOM 3422 N N . ALA A 1 449 ? 10.491 0.277 -38.970 1.00 92.25 449 ALA A N 1
ATOM 3423 C CA . ALA A 1 449 ? 11.137 -0.579 -39.972 1.00 92.25 449 ALA A CA 1
ATOM 3424 C C . ALA A 1 449 ? 11.391 0.177 -41.294 1.00 92.25 449 ALA A C 1
ATOM 3426 O O . ALA A 1 449 ? 12.471 0.077 -41.869 1.00 92.25 449 ALA A O 1
ATOM 3427 N N . GLU A 1 450 ? 10.433 1.012 -41.715 1.00 93.19 450 GLU A N 1
ATOM 3428 C CA . GLU A 1 450 ? 10.586 1.990 -42.801 1.00 93.19 450 GLU A CA 1
ATOM 3429 C C . GLU A 1 450 ? 10.329 3.416 -42.264 1.00 93.19 450 GLU A C 1
ATOM 3431 O O . GLU A 1 450 ? 9.180 3.881 -42.252 1.00 93.19 450 GLU A O 1
ATOM 3436 N N . PRO A 1 451 ? 11.365 4.130 -41.776 1.00 91.94 451 PRO A N 1
ATOM 3437 C CA . PRO A 1 451 ? 11.216 5.479 -41.233 1.00 91.94 451 PRO A CA 1
ATOM 3438 C C . PRO A 1 451 ? 10.584 6.460 -42.228 1.00 91.94 451 PRO A C 1
ATOM 3440 O O . PRO A 1 451 ? 10.979 6.544 -43.388 1.00 91.94 451 PRO A O 1
ATOM 3443 N N . GLY A 1 452 ? 9.591 7.221 -41.764 1.00 90.00 452 GLY A N 1
ATOM 3444 C CA . GLY A 1 452 ? 8.854 8.198 -42.575 1.00 90.00 452 GLY A CA 1
ATOM 3445 C C . GLY A 1 452 ? 7.645 7.624 -43.324 1.00 90.00 452 GLY A C 1
ATOM 3446 O O . GLY A 1 452 ? 6.688 8.361 -43.547 1.00 90.00 452 GLY A O 1
ATOM 3447 N N . ARG A 1 453 ? 7.633 6.318 -43.633 1.00 92.75 453 ARG A N 1
ATOM 3448 C CA . ARG A 1 453 ? 6.422 5.584 -44.052 1.00 92.75 453 ARG A CA 1
ATOM 3449 C C . ARG A 1 453 ? 5.636 5.075 -42.844 1.00 92.75 453 ARG A C 1
ATOM 3451 O O . ARG A 1 453 ? 4.407 5.104 -42.858 1.00 92.75 453 ARG A O 1
ATOM 3458 N N . HIS A 1 454 ? 6.345 4.631 -41.808 1.00 94.31 454 HIS A N 1
ATOM 3459 C CA . HIS A 1 454 ? 5.773 4.155 -40.553 1.00 94.31 454 HIS A CA 1
ATOM 3460 C C . HIS A 1 454 ? 6.185 5.045 -39.374 1.00 94.31 454 HIS A C 1
ATOM 3462 O O . HIS A 1 454 ? 7.289 5.592 -39.322 1.00 94.31 454 HIS A O 1
ATOM 3468 N N . THR A 1 455 ? 5.261 5.191 -38.428 1.00 92.00 455 THR A N 1
ATOM 3469 C CA . THR A 1 455 ? 5.360 5.992 -37.202 1.00 92.00 455 THR A CA 1
ATOM 3470 C C . THR A 1 455 ? 6.209 5.292 -36.139 1.00 92.00 455 THR A C 1
ATOM 3472 O O . THR A 1 455 ? 6.814 5.949 -35.285 1.00 92.00 455 THR A O 1
ATOM 3475 N N . GLY A 1 456 ? 6.252 3.957 -36.181 1.00 92.50 456 GLY A N 1
ATOM 3476 C CA . GLY A 1 456 ? 7.050 3.151 -35.266 1.00 92.50 456 GLY A CA 1
ATOM 3477 C C . GLY A 1 456 ? 6.628 3.331 -33.804 1.00 92.50 456 GLY A C 1
ATOM 3478 O O . GLY A 1 456 ? 5.455 3.506 -33.470 1.00 92.50 456 GLY A O 1
ATOM 3479 N N . ALA A 1 457 ? 7.604 3.310 -32.902 1.00 94.25 457 ALA A N 1
ATOM 3480 C CA . ALA A 1 457 ? 7.383 3.364 -31.461 1.00 94.25 457 ALA A CA 1
ATOM 3481 C C . ALA A 1 457 ? 7.134 4.789 -30.908 1.00 94.25 457 ALA A C 1
ATOM 3483 O O . ALA A 1 457 ? 6.878 4.944 -29.711 1.00 94.25 457 ALA A O 1
ATOM 3484 N N . SER A 1 458 ? 7.160 5.850 -31.729 1.00 94.62 458 SER A N 1
ATOM 3485 C CA . SER A 1 458 ? 7.058 7.240 -31.233 1.00 94.62 458 SER A CA 1
ATOM 3486 C C . SER A 1 458 ? 5.720 7.585 -30.565 1.00 94.62 458 SER A C 1
ATOM 3488 O O . SER A 1 458 ? 5.654 8.482 -29.722 1.00 94.62 458 SER A O 1
ATOM 3490 N N . VAL A 1 459 ? 4.642 6.864 -30.889 1.00 93.50 459 VAL A N 1
ATOM 3491 C CA . VAL A 1 459 ? 3.335 7.020 -30.225 1.00 93.50 459 VAL A CA 1
ATOM 3492 C C . VAL A 1 459 ? 3.306 6.458 -28.802 1.00 93.50 459 VAL A C 1
ATOM 3494 O O . VAL A 1 459 ? 2.552 6.972 -27.976 1.00 93.50 459 VAL A O 1
ATOM 3497 N N . LEU A 1 460 ? 4.165 5.486 -28.477 1.00 96.25 460 LEU A N 1
ATOM 3498 C CA . LEU A 1 460 ? 4.287 4.918 -27.127 1.00 96.25 460 LEU A CA 1
ATOM 3499 C C . LEU A 1 460 ? 4.794 5.983 -26.145 1.00 96.25 460 LEU A C 1
ATOM 3501 O O . LEU A 1 460 ? 4.222 6.184 -25.074 1.00 96.25 460 LEU A O 1
ATOM 3505 N N . HIS A 1 461 ? 5.814 6.746 -26.556 1.00 97.62 461 HIS A N 1
ATOM 3506 C CA . HIS A 1 461 ? 6.375 7.842 -25.758 1.00 97.62 461 HIS A CA 1
ATOM 3507 C C . HIS A 1 461 ? 5.353 8.947 -25.466 1.00 97.62 461 HIS A C 1
ATOM 3509 O O . HIS A 1 461 ? 5.327 9.462 -24.352 1.00 97.62 461 HIS A O 1
ATOM 3515 N N . LYS A 1 462 ? 4.437 9.250 -26.397 1.00 97.31 462 LYS A N 1
ATOM 3516 C CA . LYS A 1 462 ? 3.338 10.210 -26.159 1.00 97.31 462 LYS A CA 1
ATOM 3517 C C . LYS A 1 462 ? 2.414 9.752 -25.020 1.00 97.31 462 LYS A C 1
ATOM 3519 O O . LYS A 1 462 ? 2.007 10.578 -24.206 1.00 97.31 462 LYS A O 1
ATOM 3524 N N . GLY A 1 463 ? 2.131 8.448 -24.929 1.00 96.56 463 GLY A N 1
ATOM 3525 C CA . GLY A 1 463 ? 1.390 7.854 -23.809 1.00 96.56 463 GLY A CA 1
ATOM 3526 C C . GLY A 1 463 ? 2.148 7.971 -22.484 1.00 96.56 463 GLY A C 1
ATOM 3527 O O . GLY A 1 463 ? 1.589 8.420 -21.484 1.00 96.56 463 GLY A O 1
ATOM 3528 N N . VAL A 1 464 ? 3.446 7.658 -22.492 1.00 98.38 464 VAL A N 1
ATOM 3529 C CA . VAL A 1 464 ? 4.327 7.790 -21.319 1.00 98.38 464 VAL A CA 1
ATOM 3530 C C . VAL A 1 464 ? 4.421 9.235 -20.816 1.00 98.38 464 VAL A C 1
ATOM 3532 O O . VAL A 1 464 ? 4.314 9.468 -19.615 1.00 98.38 464 VAL A O 1
ATOM 3535 N N . VAL A 1 465 ? 4.547 10.223 -21.709 1.00 98.44 465 VAL A N 1
ATOM 3536 C CA . VAL A 1 465 ? 4.588 11.649 -21.336 1.00 98.44 465 VAL A CA 1
ATOM 3537 C C . VAL A 1 465 ? 3.311 12.078 -20.604 1.00 98.44 465 VAL A C 1
ATOM 3539 O O . VAL A 1 465 ? 3.399 12.806 -19.615 1.00 98.44 465 VAL A O 1
ATOM 3542 N N . ALA A 1 466 ? 2.135 11.597 -21.024 1.00 98.25 466 ALA A N 1
ATOM 3543 C CA . ALA A 1 466 ? 0.882 11.868 -20.317 1.00 98.25 466 ALA A CA 1
ATOM 3544 C C . ALA A 1 466 ? 0.866 11.247 -18.905 1.00 98.25 466 ALA A C 1
ATOM 3546 O O . ALA A 1 466 ? 0.499 11.923 -17.943 1.00 98.25 466 ALA A O 1
ATOM 3547 N N . LEU A 1 467 ? 1.337 10.002 -18.759 1.00 98.69 467 LEU A N 1
ATOM 3548 C CA . LEU A 1 467 ? 1.439 9.315 -17.464 1.00 98.69 467 LEU A CA 1
ATOM 3549 C C . LEU A 1 467 ? 2.434 10.003 -16.512 1.00 98.69 467 LEU A C 1
ATOM 3551 O O . LEU A 1 467 ? 2.150 10.138 -15.325 1.00 98.69 467 LEU A O 1
ATOM 3555 N N . CYS A 1 468 ? 3.560 10.518 -17.015 1.00 98.69 468 CYS A N 1
ATOM 3556 C CA . CYS A 1 468 ? 4.497 11.328 -16.226 1.00 98.69 468 CYS A CA 1
ATOM 3557 C C . CYS A 1 468 ? 3.873 12.645 -15.727 1.00 98.69 468 CYS A C 1
ATOM 3559 O O . CYS A 1 468 ? 4.145 13.070 -14.601 1.00 98.69 468 CYS A O 1
ATOM 3561 N N . VAL A 1 469 ? 3.007 13.287 -16.523 1.00 98.38 469 VAL A N 1
ATOM 3562 C CA . VAL A 1 469 ? 2.258 14.482 -16.091 1.00 98.38 469 VAL A CA 1
ATOM 3563 C C . VAL A 1 469 ? 1.208 14.130 -15.032 1.00 98.38 469 VAL A C 1
ATOM 3565 O O . VAL A 1 469 ? 1.080 14.863 -14.052 1.00 98.38 469 VAL A O 1
ATOM 3568 N N . GLU A 1 470 ? 0.510 12.999 -15.166 1.00 98.69 470 GLU A N 1
ATOM 3569 C CA . GLU A 1 470 ? -0.421 12.515 -14.136 1.00 98.69 470 GLU A CA 1
ATOM 3570 C C . GLU A 1 470 ? 0.312 12.193 -12.821 1.00 98.69 470 GLU A C 1
ATOM 3572 O O . GLU A 1 470 ? -0.060 12.687 -11.754 1.00 98.69 470 GLU A O 1
ATOM 3577 N N . ASN A 1 471 ? 1.427 11.462 -12.900 1.00 98.75 471 ASN A N 1
ATOM 3578 C CA . ASN A 1 471 ? 2.250 11.103 -11.744 1.00 98.75 471 ASN A CA 1
ATOM 3579 C C . ASN A 1 471 ? 2.828 12.328 -11.026 1.00 98.75 471 ASN A C 1
ATOM 3581 O O . ASN A 1 471 ? 2.941 12.313 -9.803 1.00 98.75 471 ASN A O 1
ATOM 3585 N N . ARG A 1 472 ? 3.118 13.425 -11.740 1.00 97.75 472 ARG A N 1
ATOM 3586 C CA . ARG A 1 472 ? 3.519 14.698 -11.117 1.00 97.75 472 ARG A CA 1
ATOM 3587 C C . ARG A 1 472 ? 2.420 15.311 -10.239 1.00 97.75 472 ARG A C 1
ATOM 3589 O O . ARG A 1 472 ? 2.752 15.985 -9.268 1.00 97.75 472 ARG A O 1
ATOM 3596 N N . MET A 1 473 ? 1.144 15.101 -10.564 1.00 97.50 473 MET A N 1
ATOM 3597 C CA . MET A 1 473 ? 0.021 15.563 -9.737 1.00 97.50 473 MET A CA 1
ATOM 3598 C C . MET A 1 473 ? -0.227 14.617 -8.554 1.00 97.50 473 MET A C 1
ATOM 3600 O O . MET A 1 473 ? -0.457 15.076 -7.440 1.00 97.50 473 MET A O 1
ATOM 3604 N N . LEU A 1 474 ? -0.111 13.303 -8.770 1.00 98.25 474 LEU A N 1
ATOM 3605 C CA . LEU A 1 474 ? -0.262 12.280 -7.723 1.00 98.25 474 LEU A CA 1
ATOM 3606 C C . LEU A 1 474 ? 0.866 12.318 -6.671 1.00 98.25 474 LEU A C 1
ATOM 3608 O O . LEU A 1 474 ? 0.627 12.012 -5.502 1.00 98.25 474 LEU A O 1
ATOM 3612 N N . ALA A 1 475 ? 2.071 12.739 -7.069 1.00 97.88 475 ALA A N 1
ATOM 3613 C CA . ALA A 1 475 ? 3.233 12.932 -6.199 1.00 97.88 475 ALA A CA 1
ATOM 3614 C C . ALA A 1 475 ? 3.233 14.263 -5.412 1.00 97.88 475 ALA A C 1
ATOM 3616 O O . ALA A 1 475 ? 4.202 14.556 -4.713 1.00 97.88 475 ALA A O 1
ATOM 3617 N N . LEU A 1 476 ? 2.173 15.078 -5.496 1.00 96.69 476 LEU A N 1
ATOM 3618 C CA . LEU A 1 476 ? 1.954 16.159 -4.530 1.00 96.69 476 LEU A CA 1
ATOM 3619 C C . LEU A 1 476 ? 1.640 15.533 -3.156 1.00 96.69 476 LEU A C 1
ATOM 3621 O O . LEU A 1 476 ? 0.759 14.669 -3.104 1.00 96.69 476 LEU A O 1
ATOM 3625 N N . PRO A 1 477 ? 2.317 15.912 -2.055 1.00 95.88 477 PRO A N 1
ATOM 3626 C CA . PRO A 1 477 ? 2.068 15.285 -0.759 1.00 95.88 477 PRO A CA 1
ATOM 3627 C C . PRO A 1 477 ? 0.632 15.489 -0.254 1.00 95.88 477 PRO A C 1
ATOM 3629 O O . PRO A 1 477 ? 0.094 16.591 -0.335 1.00 95.88 477 PRO A O 1
ATOM 3632 N N . ALA A 1 478 ? 0.017 14.433 0.282 1.00 93.00 478 ALA A N 1
ATOM 3633 C CA . ALA A 1 478 ? -1.253 14.510 1.009 1.00 93.00 478 ALA A CA 1
ATOM 3634 C C . ALA A 1 478 ? -1.040 14.927 2.476 1.00 93.00 478 ALA A C 1
ATOM 3636 O O . ALA A 1 478 ? -1.824 15.699 3.022 1.00 93.00 478 ALA A O 1
ATOM 3637 N N . SER A 1 479 ? 0.064 14.475 3.074 1.00 93.19 479 SER A N 1
ATOM 3638 C CA . SER A 1 479 ? 0.472 14.692 4.472 1.00 93.19 479 SER A CA 1
ATOM 3639 C C . SER A 1 479 ? 0.770 16.149 4.868 1.00 93.19 479 SER A C 1
ATOM 3641 O O . SER A 1 479 ? 1.053 16.413 6.035 1.00 93.19 479 SER A O 1
ATOM 3643 N N . VAL A 1 480 ? 0.721 17.091 3.917 1.00 92.12 480 VAL A N 1
ATOM 3644 C CA . VAL A 1 480 ? 0.909 18.541 4.143 1.00 92.12 480 VAL A CA 1
ATOM 3645 C C . VAL A 1 480 ? -0.396 19.342 4.053 1.00 92.12 480 VAL A C 1
ATOM 3647 O O . VAL A 1 480 ? -0.379 20.562 4.219 1.00 92.12 480 VAL A O 1
ATOM 3650 N N . ASN A 1 481 ? -1.524 18.683 3.772 1.00 83.94 481 ASN A N 1
ATOM 3651 C CA . ASN A 1 481 ? -2.840 19.301 3.879 1.00 83.94 481 ASN A CA 1
ATOM 3652 C C . ASN A 1 481 ? -3.270 19.360 5.353 1.00 83.94 481 ASN A C 1
ATOM 3654 O O . ASN A 1 481 ? -3.098 18.394 6.087 1.00 83.94 481 ASN A O 1
ATOM 3658 N N . VAL A 1 482 ? -3.877 20.473 5.764 1.00 75.31 482 VAL A N 1
ATOM 3659 C CA . VAL A 1 482 ? -4.490 20.646 7.092 1.00 75.31 482 VAL A CA 1
ATOM 3660 C C . VAL A 1 482 ? -5.945 21.045 6.881 1.00 75.31 482 VAL A C 1
ATOM 3662 O O . VAL A 1 482 ? -6.261 21.782 5.942 1.00 75.31 482 VAL A O 1
ATOM 3665 N N . SER A 1 483 ? -6.864 20.535 7.695 1.00 79.50 483 SER A N 1
ATOM 3666 C CA . SER A 1 483 ? -8.297 20.820 7.577 1.00 79.50 483 SER A CA 1
ATOM 3667 C C . SER A 1 483 ? -8.982 20.748 8.943 1.00 79.50 483 SER A C 1
ATOM 3669 O O . SER A 1 483 ? -8.496 20.082 9.845 1.00 79.50 483 SER A O 1
ATOM 3671 N N . ASP A 1 484 ? -10.115 21.430 9.097 1.00 85.31 484 ASP A N 1
ATOM 3672 C CA . ASP A 1 484 ? -10.940 21.383 10.311 1.00 85.31 484 ASP A CA 1
ATOM 3673 C C . ASP A 1 484 ? -12.150 20.477 10.059 1.00 85.31 484 ASP A C 1
ATOM 3675 O O . ASP A 1 484 ? -12.926 20.695 9.121 1.00 85.31 484 ASP A O 1
ATOM 3679 N N . THR A 1 485 ? -12.302 19.459 10.902 1.00 86.56 485 THR A N 1
ATOM 3680 C CA . THR A 1 485 ? -13.499 18.626 11.007 1.00 86.56 485 THR A CA 1
ATOM 3681 C C . THR A 1 485 ? -13.999 18.579 12.454 1.00 86.56 485 THR A C 1
ATOM 3683 O O . THR A 1 485 ? -13.291 18.907 13.407 1.00 86.56 485 THR A O 1
ATOM 3686 N N . SER A 1 486 ? -15.265 18.193 12.642 1.00 86.50 486 SER A N 1
ATOM 3687 C CA . SER A 1 486 ? -15.907 18.153 13.967 1.00 86.50 486 SER A CA 1
ATOM 3688 C C . SER A 1 486 ? -15.843 19.486 14.743 1.00 86.50 486 SER A C 1
ATOM 3690 O O . SER A 1 486 ? -15.798 19.484 15.971 1.00 86.50 486 SER A O 1
ATOM 3692 N N . ALA A 1 487 ? -15.894 20.618 14.025 1.00 87.19 487 ALA A N 1
ATOM 3693 C CA . ALA A 1 487 ? -15.954 21.985 14.559 1.00 87.19 487 ALA A CA 1
ATOM 3694 C C . ALA A 1 487 ? -14.802 22.325 15.526 1.00 87.19 487 ALA A C 1
ATOM 3696 O O . ALA A 1 487 ? -15.032 22.695 16.681 1.00 87.19 487 ALA A O 1
ATOM 3697 N N . GLY A 1 488 ? -13.568 22.174 15.044 1.00 85.88 488 GLY A N 1
ATOM 3698 C CA . GLY A 1 488 ? -12.335 22.442 15.785 1.00 85.88 488 GLY A CA 1
ATOM 3699 C C . GLY A 1 488 ? -11.935 21.350 16.781 1.00 85.88 488 GLY A C 1
ATOM 3700 O O . GLY A 1 488 ? -11.031 21.573 17.580 1.00 85.88 488 GLY A O 1
ATOM 3701 N N . GLN A 1 489 ? -12.608 20.192 16.781 1.00 86.12 489 GLN A N 1
ATOM 3702 C CA . GLN A 1 489 ? -12.232 19.043 17.619 1.00 86.12 489 GLN A CA 1
ATOM 3703 C C . GLN A 1 489 ? -11.333 18.032 16.886 1.00 86.12 489 GLN A C 1
ATOM 3705 O O . GLN A 1 489 ? -10.618 17.278 17.543 1.00 86.12 489 GLN A O 1
ATOM 3710 N N . GLU A 1 490 ? -11.371 18.016 15.553 1.00 88.25 490 GLU A N 1
ATOM 3711 C CA . GLU A 1 490 ? -10.476 17.254 14.678 1.00 88.25 490 GLU A CA 1
ATOM 3712 C C . GLU A 1 490 ? -9.828 18.248 13.699 1.00 88.25 490 GLU A C 1
ATOM 3714 O O . GLU A 1 490 ? -10.229 18.346 12.540 1.00 88.25 490 GLU A O 1
ATOM 3719 N N . ASP A 1 491 ? -8.882 19.044 14.199 1.00 89.50 491 ASP A N 1
ATOM 3720 C CA . ASP A 1 491 ? -8.225 20.170 13.514 1.00 89.50 491 ASP A CA 1
ATOM 3721 C C . ASP A 1 491 ? -6.921 19.793 12.781 1.00 89.50 491 ASP A C 1
ATOM 3723 O O . ASP A 1 491 ? -6.312 20.625 12.101 1.00 89.50 491 ASP A O 1
ATOM 3727 N N . PHE A 1 492 ? -6.497 18.532 12.893 1.00 90.06 492 PHE A N 1
ATOM 3728 C CA . PHE A 1 492 ? -5.295 17.992 12.264 1.00 90.06 492 PHE A CA 1
ATOM 3729 C C . PHE A 1 492 ? -5.509 16.519 11.869 1.00 90.06 492 PHE A C 1
ATOM 3731 O O . PHE A 1 492 ? -6.043 15.741 12.657 1.00 90.06 492 PHE A O 1
ATOM 3738 N N . GLN A 1 493 ? -5.115 16.121 10.652 1.00 89.69 493 GLN A N 1
ATOM 3739 C CA . GLN A 1 493 ? -5.276 14.750 10.137 1.00 89.69 493 GLN A CA 1
ATOM 3740 C C . GLN A 1 493 ? -4.046 14.319 9.326 1.00 89.69 493 GLN A C 1
ATOM 3742 O O . GLN A 1 493 ? -3.482 15.112 8.577 1.00 89.69 493 GLN A O 1
ATOM 3747 N N . ALA A 1 494 ? -3.643 13.048 9.430 1.00 90.88 494 ALA A N 1
ATOM 3748 C CA . ALA A 1 494 ? -2.458 12.532 8.732 1.00 90.88 494 ALA A CA 1
ATOM 3749 C C . ALA A 1 494 ? -2.671 12.308 7.219 1.00 90.88 494 ALA A C 1
ATOM 3751 O O . ALA A 1 494 ? -1.705 12.224 6.463 1.00 90.88 494 ALA A O 1
ATOM 3752 N N . PHE A 1 495 ? -3.926 12.145 6.777 1.00 92.12 495 PHE A N 1
ATOM 3753 C CA . PHE A 1 495 ? -4.314 11.780 5.402 1.00 92.12 495 PHE A CA 1
ATOM 3754 C C . PHE A 1 495 ? -3.616 10.520 4.830 1.00 92.12 495 PHE A C 1
ATOM 3756 O O . PHE A 1 495 ? -3.569 10.335 3.612 1.00 92.12 495 PHE A O 1
ATOM 3763 N N . ALA A 1 496 ? -3.124 9.615 5.689 1.00 93.75 496 ALA A N 1
ATOM 3764 C CA . ALA A 1 496 ? -2.325 8.444 5.306 1.00 93.75 496 ALA A CA 1
ATOM 3765 C C . ALA A 1 496 ? -3.003 7.561 4.238 1.00 93.75 496 ALA A C 1
ATOM 3767 O O . ALA A 1 496 ? -2.391 7.261 3.212 1.00 93.75 496 ALA A O 1
ATOM 3768 N N . PHE A 1 497 ? -4.287 7.221 4.412 1.00 94.25 497 PHE A N 1
ATOM 3769 C CA . PHE A 1 497 ? -5.037 6.419 3.435 1.00 94.25 497 PHE A CA 1
ATOM 3770 C C . PHE A 1 497 ? -5.178 7.107 2.067 1.00 94.25 497 PHE A C 1
ATOM 3772 O O . PHE A 1 497 ? -5.077 6.461 1.027 1.00 94.25 497 PHE A O 1
ATOM 3779 N N . LEU A 1 498 ? -5.345 8.435 2.042 1.00 92.44 498 LEU A N 1
ATOM 3780 C CA . LEU A 1 498 ? -5.375 9.207 0.796 1.00 92.44 498 LEU A CA 1
ATOM 3781 C C . LEU A 1 498 ? -3.992 9.226 0.121 1.00 92.44 498 LEU A C 1
ATOM 3783 O O . LEU A 1 498 ? -3.907 9.130 -1.103 1.00 92.44 498 LEU A O 1
ATOM 3787 N N . GLY A 1 499 ? -2.910 9.291 0.905 1.00 94.69 499 GLY A N 1
ATOM 3788 C CA . GLY A 1 499 ? -1.538 9.079 0.431 1.00 94.69 499 GLY A CA 1
ATOM 3789 C C . GLY A 1 499 ? -1.349 7.701 -0.214 1.00 94.69 499 GLY A C 1
ATOM 3790 O O . GLY A 1 499 ? -0.806 7.607 -1.316 1.00 94.69 499 GLY A O 1
ATOM 3791 N N . ALA A 1 500 ? -1.875 6.647 0.417 1.00 96.25 500 ALA A N 1
ATOM 3792 C CA . ALA A 1 500 ? -1.850 5.286 -0.111 1.00 96.25 500 ALA A CA 1
ATOM 3793 C C . ALA A 1 500 ? -2.671 5.144 -1.409 1.00 96.25 500 ALA A C 1
ATOM 3795 O O . ALA A 1 500 ? -2.168 4.599 -2.388 1.00 96.25 500 ALA A O 1
ATOM 3796 N N . GLU A 1 501 ? -3.881 5.702 -1.494 1.00 94.94 501 GLU A N 1
ATOM 3797 C CA . GLU A 1 501 ? -4.686 5.687 -2.728 1.00 94.94 501 GLU A CA 1
ATOM 3798 C C . GLU A 1 501 ? -4.024 6.467 -3.884 1.00 94.94 501 GLU A C 1
ATOM 3800 O O . GLU A 1 501 ? -4.003 5.993 -5.027 1.00 94.94 501 GLU A O 1
ATOM 3805 N N . LYS A 1 502 ? -3.394 7.618 -3.597 1.00 96.25 502 LYS A N 1
ATOM 3806 C CA . LYS A 1 502 ? -2.552 8.355 -4.565 1.00 96.25 502 LYS A CA 1
ATOM 3807 C C . LYS A 1 502 ? -1.408 7.480 -5.078 1.00 96.25 502 LYS A C 1
ATOM 3809 O O . LYS A 1 502 ? -1.197 7.396 -6.289 1.00 96.25 502 LYS A O 1
ATOM 3814 N N . LEU A 1 503 ? -0.696 6.802 -4.173 1.00 98.38 503 LEU A N 1
ATOM 3815 C CA . LEU A 1 503 ? 0.383 5.874 -4.512 1.00 98.38 503 LEU A CA 1
ATOM 3816 C C . LEU A 1 503 ? -0.133 4.673 -5.323 1.00 98.38 503 LEU A C 1
ATOM 3818 O O . LEU A 1 503 ? 0.505 4.290 -6.301 1.00 98.38 503 LEU A O 1
ATOM 3822 N N . ARG A 1 504 ? -1.309 4.116 -4.997 1.00 97.81 504 ARG A N 1
ATOM 3823 C CA . ARG A 1 504 ? -1.924 3.006 -5.743 1.00 97.81 504 ARG A CA 1
ATOM 3824 C C . ARG A 1 504 ? -2.121 3.359 -7.213 1.00 97.81 504 ARG A C 1
ATOM 3826 O O . ARG A 1 504 ? -1.714 2.576 -8.076 1.00 97.81 504 ARG A O 1
ATOM 3833 N N . ARG A 1 505 ? -2.687 4.540 -7.484 1.00 97.88 505 ARG A N 1
ATOM 3834 C CA . ARG A 1 505 ? -2.893 5.068 -8.841 1.00 97.88 505 ARG A CA 1
ATOM 3835 C C . ARG A 1 505 ? -1.575 5.440 -9.532 1.00 97.88 505 ARG A C 1
ATOM 3837 O O . ARG A 1 505 ? -1.434 5.222 -10.731 1.00 97.88 505 ARG A O 1
ATOM 3844 N N . LEU A 1 506 ? -0.594 5.955 -8.794 1.00 98.81 506 LEU A N 1
ATOM 3845 C CA . LEU A 1 506 ? 0.725 6.274 -9.344 1.00 98.81 506 LEU A CA 1
ATOM 3846 C C . LEU A 1 506 ? 1.471 5.008 -9.792 1.00 98.81 506 LEU A C 1
ATOM 3848 O O . LEU A 1 506 ? 2.027 4.983 -10.889 1.00 98.81 506 LEU A O 1
ATOM 3852 N N . LEU A 1 507 ? 1.431 3.936 -8.996 1.00 98.81 507 LEU A N 1
ATOM 3853 C CA . LEU A 1 507 ? 1.998 2.637 -9.367 1.00 98.81 507 LEU A CA 1
ATOM 3854 C C . LEU A 1 507 ? 1.253 2.010 -10.560 1.00 98.81 507 LEU A C 1
ATOM 3856 O O . LEU A 1 507 ? 1.911 1.492 -11.458 1.00 98.81 507 LEU A O 1
ATOM 3860 N N . ASP A 1 508 ? -0.080 2.147 -10.651 1.00 98.56 508 ASP A N 1
ATOM 3861 C CA . ASP A 1 508 ? -0.848 1.742 -11.847 1.00 98.56 508 ASP A CA 1
ATOM 3862 C C . ASP A 1 508 ? -0.327 2.415 -13.134 1.00 98.56 508 ASP A C 1
ATOM 3864 O O . ASP A 1 508 ? -0.306 1.804 -14.204 1.00 98.56 508 ASP A O 1
ATOM 3868 N N . ASN A 1 509 ? 0.113 3.670 -13.034 1.00 98.81 509 ASN A N 1
ATOM 3869 C CA . ASN A 1 509 ? 0.708 4.403 -14.147 1.00 98.81 509 ASN A CA 1
ATOM 3870 C C . ASN A 1 509 ? 2.166 3.983 -14.409 1.00 98.81 509 ASN A C 1
ATOM 3872 O O . ASN A 1 509 ? 2.574 3.938 -15.567 1.00 98.81 509 ASN A O 1
ATOM 3876 N N . VAL A 1 510 ? 2.955 3.643 -13.379 1.00 98.81 510 VAL A N 1
ATOM 3877 C CA . VAL A 1 510 ? 4.330 3.120 -13.545 1.00 98.81 510 VAL A CA 1
ATOM 3878 C C . VAL A 1 510 ? 4.328 1.786 -14.296 1.00 98.81 510 VAL A C 1
ATOM 3880 O O . VAL A 1 510 ? 5.129 1.619 -15.212 1.00 98.81 510 VAL A O 1
ATOM 3883 N N . GLU A 1 511 ? 3.408 0.870 -13.974 1.00 98.75 511 GLU A N 1
ATOM 3884 C CA . GLU A 1 511 ? 3.216 -0.389 -14.718 1.00 98.75 511 GLU A CA 1
ATOM 3885 C C . GLU A 1 511 ? 3.036 -0.135 -16.223 1.00 98.75 511 GLU A C 1
ATOM 3887 O O . GLU A 1 511 ? 3.652 -0.801 -17.052 1.00 98.75 511 GLU A O 1
ATOM 3892 N N . LEU A 1 512 ? 2.210 0.858 -16.578 1.00 98.69 512 LEU A N 1
ATOM 3893 C CA . LEU A 1 512 ? 1.984 1.260 -17.965 1.00 98.69 512 LEU A CA 1
ATOM 3894 C C . LEU A 1 512 ? 3.230 1.905 -18.584 1.00 98.69 512 LEU A C 1
ATOM 3896 O O . LEU A 1 512 ? 3.548 1.604 -19.731 1.00 98.69 512 LEU A O 1
ATOM 3900 N N . VAL A 1 513 ? 3.957 2.758 -17.852 1.00 98.88 513 VAL A N 1
ATOM 3901 C CA . VAL A 1 513 ? 5.210 3.365 -18.340 1.00 98.88 513 VAL A CA 1
ATOM 3902 C C . VAL A 1 513 ? 6.258 2.297 -18.665 1.00 98.88 513 VAL A C 1
ATOM 3904 O O . VAL A 1 513 ? 6.863 2.363 -19.736 1.00 98.88 513 VAL A O 1
ATOM 3907 N N . LEU A 1 514 ? 6.426 1.287 -17.805 1.00 98.69 514 LEU A N 1
ATOM 3908 C CA . LEU A 1 514 ? 7.300 0.150 -18.097 1.00 98.69 514 LEU A CA 1
ATOM 3909 C C . LEU A 1 514 ? 6.769 -0.684 -19.268 1.00 98.69 514 LEU A C 1
ATOM 3911 O O . LEU A 1 514 ? 7.556 -1.058 -20.128 1.00 98.69 514 LEU A O 1
ATOM 3915 N N . ALA A 1 515 ? 5.457 -0.915 -19.378 1.00 98.56 515 ALA A N 1
ATOM 3916 C CA . ALA A 1 515 ? 4.891 -1.638 -20.518 1.00 98.56 515 ALA A CA 1
ATOM 3917 C C . ALA A 1 515 ? 5.148 -0.934 -21.865 1.00 98.56 515 ALA A C 1
ATOM 3919 O O . ALA A 1 515 ? 5.497 -1.589 -22.847 1.00 98.56 515 ALA A O 1
ATOM 3920 N N . TYR A 1 516 ? 5.043 0.398 -21.914 1.00 98.62 516 TYR A N 1
ATOM 3921 C CA . TYR A 1 516 ? 5.411 1.192 -23.090 1.00 98.62 516 TYR A CA 1
ATOM 3922 C C . TYR A 1 516 ? 6.924 1.152 -23.388 1.00 98.62 516 TYR A C 1
ATOM 3924 O O . TYR A 1 516 ? 7.305 1.088 -24.558 1.00 98.62 516 TYR A O 1
ATOM 3932 N N . GLU A 1 517 ? 7.786 1.185 -22.363 1.00 98.62 517 GLU A N 1
ATOM 3933 C CA . GLU A 1 517 ? 9.244 1.076 -22.529 1.00 98.62 517 GLU A CA 1
ATOM 3934 C C . GLU A 1 517 ? 9.650 -0.318 -23.040 1.00 98.62 517 GLU A C 1
ATOM 3936 O O . GLU A 1 517 ? 10.371 -0.422 -24.030 1.00 98.62 517 GLU A O 1
ATOM 3941 N N . LEU A 1 518 ? 9.129 -1.387 -22.433 1.00 98.31 518 LEU A N 1
ATOM 3942 C CA . LEU A 1 518 ? 9.417 -2.780 -22.786 1.00 98.31 518 LEU A CA 1
ATOM 3943 C C . LEU A 1 518 ? 8.918 -3.148 -24.193 1.00 98.31 518 LEU A C 1
ATOM 3945 O O . LEU A 1 518 ? 9.620 -3.853 -24.915 1.00 98.31 518 LEU A O 1
ATOM 3949 N N . LEU A 1 519 ? 7.765 -2.626 -24.632 1.00 97.88 519 LEU A N 1
ATOM 3950 C CA . LEU A 1 519 ? 7.275 -2.805 -26.008 1.00 97.88 519 LEU A CA 1
ATOM 3951 C C . LEU A 1 519 ? 8.244 -2.162 -27.021 1.00 97.88 519 LEU A C 1
ATOM 3953 O O . LEU A 1 519 ? 8.609 -2.784 -28.021 1.00 97.88 519 LEU A O 1
ATOM 3957 N N . ALA A 1 520 ? 8.746 -0.957 -26.731 1.00 97.94 520 ALA A N 1
ATOM 3958 C CA . ALA A 1 520 ? 9.768 -0.311 -27.554 1.00 97.94 520 ALA A CA 1
ATOM 3959 C C . ALA A 1 520 ? 11.115 -1.060 -27.519 1.00 97.94 520 ALA A C 1
ATOM 3961 O O . ALA A 1 520 ? 11.758 -1.207 -28.557 1.00 97.94 520 ALA A O 1
ATOM 3962 N N . LEU A 1 521 ? 11.529 -1.594 -26.365 1.00 97.62 521 LEU A N 1
ATOM 3963 C CA . LEU A 1 521 ? 12.737 -2.418 -26.245 1.00 97.62 521 LEU A CA 1
ATOM 3964 C C . LEU A 1 521 ? 12.615 -3.737 -27.021 1.00 97.62 521 LEU A C 1
ATOM 3966 O O . LEU A 1 521 ? 13.570 -4.150 -27.677 1.00 97.62 521 LEU A O 1
ATOM 3970 N N . ARG A 1 522 ? 11.430 -4.360 -27.051 1.00 96.44 522 ARG A N 1
ATOM 3971 C CA . ARG A 1 522 ? 11.180 -5.561 -27.860 1.00 96.44 522 ARG A CA 1
ATOM 3972 C C . ARG A 1 522 ? 11.276 -5.289 -29.364 1.00 96.44 522 ARG A C 1
ATOM 3974 O O . ARG A 1 522 ? 11.773 -6.148 -30.098 1.00 96.44 522 ARG A O 1
ATOM 3981 N N . GLN A 1 523 ? 10.868 -4.104 -29.822 1.00 96.75 523 GLN A N 1
ATOM 3982 C CA . GLN A 1 523 ? 11.129 -3.646 -31.191 1.00 96.75 523 GLN A CA 1
ATOM 3983 C C . GLN A 1 523 ? 12.622 -3.345 -31.411 1.00 96.75 523 GLN A C 1
ATOM 3985 O O . GLN A 1 523 ? 13.181 -3.748 -32.427 1.00 96.75 523 GLN A O 1
ATOM 3990 N N . ALA A 1 524 ? 13.309 -2.709 -30.458 1.00 96.94 524 ALA A N 1
ATOM 3991 C CA . ALA A 1 524 ? 14.747 -2.456 -30.561 1.00 96.94 524 ALA A CA 1
ATOM 3992 C C . ALA A 1 524 ? 15.584 -3.750 -30.665 1.00 96.94 524 ALA A C 1
ATOM 3994 O O . ALA A 1 524 ? 16.511 -3.785 -31.470 1.00 96.94 524 ALA A O 1
ATOM 3995 N N . ARG A 1 525 ? 15.228 -4.838 -29.955 1.00 96.19 525 ARG A N 1
ATOM 3996 C CA . ARG A 1 525 ? 15.862 -6.168 -30.132 1.00 96.19 525 ARG A CA 1
ATOM 3997 C C . ARG A 1 525 ? 15.579 -6.788 -31.502 1.00 96.19 525 ARG A C 1
ATOM 3999 O O . ARG A 1 525 ? 16.421 -7.516 -32.011 1.00 96.19 525 ARG A O 1
ATOM 4006 N N . HIS A 1 526 ? 14.431 -6.499 -32.120 1.00 95.25 526 HIS A N 1
ATOM 4007 C CA . HIS A 1 526 ? 14.169 -6.932 -33.496 1.00 95.25 526 HIS A CA 1
ATOM 4008 C C . HIS A 1 526 ? 15.025 -6.163 -34.517 1.00 95.25 526 HIS A C 1
ATOM 4010 O O . HIS A 1 526 ? 15.526 -6.759 -35.463 1.00 95.25 526 HIS A O 1
ATOM 4016 N N . LEU A 1 527 ? 15.233 -4.860 -34.302 1.00 94.88 527 LEU A N 1
ATOM 4017 C CA . LEU A 1 527 ? 16.049 -4.003 -35.174 1.00 94.88 527 LEU A CA 1
ATOM 4018 C C . LEU A 1 527 ? 17.566 -4.127 -34.931 1.00 94.88 527 LEU A C 1
ATOM 4020 O O . LEU A 1 527 ? 18.352 -3.580 -35.705 1.00 94.88 527 LEU A O 1
ATOM 4024 N N . ARG A 1 528 ? 17.991 -4.822 -33.869 1.00 93.44 528 ARG A N 1
ATOM 4025 C CA . ARG A 1 528 ? 19.396 -5.108 -33.554 1.00 93.44 528 ARG A CA 1
ATOM 4026 C C . ARG A 1 528 ? 19.574 -6.586 -33.256 1.00 93.44 528 ARG A C 1
ATOM 4028 O O . ARG A 1 528 ? 19.383 -7.025 -32.120 1.00 93.44 528 ARG A O 1
ATOM 4035 N N . ASP A 1 529 ? 19.994 -7.334 -34.273 1.00 84.00 529 ASP A N 1
ATOM 4036 C CA . ASP A 1 529 ? 20.392 -8.721 -34.077 1.00 84.00 529 ASP A CA 1
ATOM 4037 C C . ASP A 1 529 ? 21.831 -8.812 -33.557 1.00 84.00 529 ASP A C 1
ATOM 4039 O O . ASP A 1 529 ? 22.802 -8.885 -34.307 1.00 84.00 529 ASP A O 1
ATOM 4043 N N . ALA A 1 530 ? 21.948 -8.713 -32.235 1.00 86.62 530 ALA A N 1
ATOM 4044 C CA . ALA A 1 530 ? 23.177 -8.890 -31.482 1.00 86.62 530 ALA A CA 1
ATOM 4045 C C . ALA A 1 530 ? 22.891 -9.800 -30.273 1.00 86.62 530 ALA A C 1
ATOM 4047 O O . ALA A 1 530 ? 21.796 -9.703 -29.705 1.00 86.62 530 ALA A O 1
ATOM 4048 N N . PRO A 1 531 ? 23.845 -10.656 -29.854 1.00 89.44 531 PRO A N 1
ATOM 4049 C CA . PRO A 1 531 ? 23.689 -11.477 -28.658 1.00 89.44 531 PRO A CA 1
ATOM 4050 C C . PRO A 1 531 ? 23.396 -10.633 -27.414 1.00 89.44 531 PRO A C 1
ATOM 4052 O O . PRO A 1 531 ? 23.991 -9.570 -27.220 1.00 89.44 531 PRO A O 1
ATOM 4055 N N . LEU A 1 532 ? 22.513 -11.130 -26.550 1.00 94.00 532 LEU A N 1
ATOM 4056 C CA . LEU A 1 532 ? 22.259 -10.559 -25.229 1.00 94.00 532 LEU A CA 1
ATOM 4057 C C . LEU A 1 532 ? 22.725 -11.530 -24.133 1.00 94.00 532 LEU A C 1
ATOM 4059 O O . LEU A 1 532 ? 22.709 -12.742 -24.335 1.00 94.00 532 LEU A O 1
ATOM 4063 N N . PRO A 1 533 ? 23.096 -11.035 -22.940 1.00 94.31 533 PRO A N 1
ATOM 4064 C CA . PRO A 1 533 ? 23.212 -11.875 -21.753 1.00 94.31 533 PRO A CA 1
ATOM 4065 C C . PRO A 1 533 ? 21.904 -12.634 -21.488 1.00 94.31 533 PRO A C 1
ATOM 4067 O O . PRO A 1 533 ? 20.820 -12.054 -21.571 1.00 94.31 533 PRO A O 1
ATOM 4070 N N . ALA A 1 534 ? 22.003 -13.910 -21.107 1.00 94.56 534 ALA A N 1
ATOM 4071 C CA . ALA A 1 534 ? 20.856 -14.817 -20.986 1.00 94.56 534 ALA A CA 1
ATOM 4072 C C . ALA A 1 534 ? 19.649 -14.301 -20.155 1.00 94.56 534 ALA A C 1
ATOM 4074 O O . ALA A 1 534 ? 18.522 -14.627 -20.525 1.00 94.56 534 ALA A O 1
ATOM 4075 N N . PRO A 1 535 ? 19.798 -13.502 -19.071 1.00 94.31 535 PRO A N 1
ATOM 4076 C CA . PRO A 1 535 ? 18.645 -12.903 -18.383 1.00 94.31 535 PRO A CA 1
ATOM 4077 C C . PRO A 1 535 ? 17.854 -11.914 -19.256 1.00 94.31 535 PRO A C 1
ATOM 4079 O O . PRO A 1 535 ? 16.630 -11.855 -19.180 1.00 94.31 535 PRO A O 1
ATOM 4082 N N . LEU A 1 536 ? 18.548 -11.147 -20.103 1.00 96.25 536 LEU A N 1
ATOM 4083 C CA . LEU A 1 536 ? 17.943 -10.167 -21.008 1.00 96.25 536 LEU A CA 1
ATOM 4084 C C . LEU A 1 536 ? 17.382 -10.827 -22.271 1.00 96.25 536 LEU A C 1
ATOM 4086 O O . LEU A 1 536 ? 16.375 -10.363 -22.800 1.00 96.25 536 LEU A O 1
ATOM 4090 N N . GLU A 1 537 ? 17.993 -11.925 -22.719 1.00 95.25 537 GLU A N 1
ATOM 4091 C CA . GLU A 1 537 ? 17.470 -12.750 -23.810 1.00 95.25 537 GLU A CA 1
ATOM 4092 C C . GLU A 1 537 ? 16.126 -13.391 -23.429 1.00 95.25 537 GLU A C 1
ATOM 4094 O O . GLU A 1 537 ? 15.131 -13.119 -24.100 1.00 95.25 537 GLU A O 1
ATOM 4099 N N . ARG A 1 538 ? 16.037 -14.072 -22.270 1.00 94.94 538 ARG A N 1
ATOM 4100 C CA . ARG A 1 538 ? 14.759 -14.612 -21.754 1.00 94.94 538 ARG A CA 1
ATOM 4101 C C . ARG A 1 538 ? 13.665 -13.548 -21.655 1.00 94.94 538 ARG A C 1
ATOM 4103 O O . ARG A 1 538 ? 12.525 -13.803 -22.029 1.00 94.94 538 ARG A O 1
ATOM 4110 N N . ALA A 1 539 ? 14.000 -12.343 -21.190 1.00 95.38 539 ALA A N 1
ATOM 4111 C CA . ALA A 1 539 ? 13.042 -11.241 -21.122 1.00 95.38 539 ALA A CA 1
ATOM 4112 C C . ALA A 1 539 ? 12.572 -10.764 -22.513 1.00 95.38 539 ALA A C 1
ATOM 4114 O O . ALA A 1 539 ? 11.417 -10.366 -22.667 1.00 95.38 539 ALA A O 1
ATOM 4115 N N . CYS A 1 540 ? 13.427 -10.809 -23.540 1.00 94.94 540 CYS A N 1
ATOM 4116 C CA . CYS A 1 540 ? 13.029 -10.531 -24.922 1.00 94.94 540 CYS A CA 1
ATOM 4117 C C . CYS A 1 540 ? 12.155 -11.634 -25.536 1.00 94.94 540 CYS A C 1
ATOM 4119 O O . CYS A 1 540 ? 11.258 -11.302 -26.316 1.00 94.94 540 CYS A O 1
ATOM 4121 N N . ASP A 1 541 ? 12.383 -12.897 -25.175 1.00 93.94 541 ASP A N 1
ATOM 4122 C CA . ASP A 1 541 ? 11.586 -14.041 -25.633 1.00 93.94 541 ASP A CA 1
ATOM 4123 C C . ASP A 1 541 ? 10.196 -14.053 -24.982 1.00 93.94 541 ASP A C 1
ATOM 4125 O O . ASP A 1 541 ? 9.189 -14.124 -25.684 1.00 93.94 541 ASP A O 1
ATOM 4129 N N . GLU A 1 542 ? 10.116 -13.834 -23.666 1.00 95.25 542 GLU A N 1
ATOM 4130 C CA . GLU A 1 542 ? 8.858 -13.585 -22.946 1.00 95.25 542 GLU A CA 1
ATOM 4131 C C . GLU A 1 542 ? 8.063 -12.439 -23.596 1.00 95.25 542 GLU A C 1
ATOM 4133 O O . GLU A 1 542 ? 6.875 -12.573 -23.880 1.00 95.25 542 GLU A O 1
ATOM 4138 N N . LEU A 1 543 ? 8.717 -11.316 -23.924 1.00 95.62 543 LEU A N 1
ATOM 4139 C CA . LEU A 1 543 ? 8.074 -10.210 -24.645 1.00 95.62 543 LEU A CA 1
ATOM 4140 C C . LEU A 1 543 ? 7.676 -10.577 -26.089 1.00 95.62 543 LEU A C 1
ATOM 4142 O O . LEU A 1 543 ? 6.740 -9.975 -26.620 1.00 95.62 543 LEU A O 1
ATOM 4146 N N . ALA A 1 544 ? 8.342 -11.544 -26.731 1.00 94.12 544 ALA A N 1
ATOM 4147 C CA . ALA A 1 544 ? 8.006 -12.008 -28.078 1.00 94.12 544 ALA A CA 1
ATOM 4148 C C . ALA A 1 544 ? 6.674 -12.769 -28.133 1.00 94.12 544 ALA A C 1
ATOM 4150 O O . ALA A 1 544 ? 5.976 -12.650 -29.139 1.00 94.12 544 ALA A O 1
ATOM 4151 N N . GLU A 1 545 ? 6.289 -13.484 -27.065 1.00 93.25 545 GLU A N 1
ATOM 4152 C CA . GLU A 1 545 ? 4.975 -14.148 -26.978 1.00 93.25 545 GLU A CA 1
ATOM 4153 C C . GLU A 1 545 ? 3.818 -13.142 -27.106 1.00 93.25 545 GLU A C 1
ATOM 4155 O O . GLU A 1 545 ? 2.769 -13.441 -27.681 1.00 93.25 545 GLU A O 1
ATOM 4160 N N . PHE A 1 546 ? 4.006 -11.926 -26.579 1.00 91.06 546 PHE A N 1
ATOM 4161 C CA . PHE A 1 546 ? 2.954 -10.913 -26.498 1.00 91.06 546 PHE A CA 1
ATOM 4162 C C . PHE A 1 546 ? 3.056 -9.821 -27.563 1.00 91.06 546 PHE A C 1
ATOM 4164 O O . PHE A 1 546 ? 2.013 -9.266 -27.920 1.00 91.06 546 PHE A O 1
ATOM 4171 N N . VAL A 1 547 ? 4.257 -9.503 -28.059 1.00 92.06 547 VAL A N 1
ATOM 4172 C CA . VAL A 1 547 ? 4.536 -8.372 -28.962 1.00 92.06 547 VAL A CA 1
ATOM 4173 C C . VAL A 1 547 ? 5.273 -8.859 -30.221 1.00 92.06 547 VAL A C 1
ATOM 4175 O O . VAL A 1 547 ? 6.504 -8.964 -30.218 1.00 92.06 547 VAL A O 1
ATOM 4178 N N . PRO A 1 548 ? 4.556 -9.122 -31.332 1.00 93.56 548 PRO A N 1
ATOM 4179 C CA . PRO A 1 548 ? 5.196 -9.385 -32.614 1.00 93.56 548 PRO A CA 1
ATOM 4180 C C . PRO A 1 548 ? 5.841 -8.101 -33.180 1.00 93.56 548 PRO A C 1
ATOM 4182 O O . PRO A 1 548 ? 5.344 -6.999 -32.912 1.00 93.56 548 PRO A O 1
ATOM 4185 N N . PRO A 1 549 ? 6.916 -8.216 -33.988 1.00 94.19 549 PRO A N 1
ATOM 4186 C CA . PRO A 1 549 ? 7.622 -7.079 -34.579 1.00 94.19 549 PRO A CA 1
ATOM 4187 C C . PRO A 1 549 ? 6.728 -5.998 -35.200 1.00 94.19 549 PRO A C 1
ATOM 4189 O O . PRO A 1 549 ? 5.733 -6.284 -35.871 1.00 94.19 549 PRO A O 1
ATOM 4192 N N . LEU A 1 550 ? 7.109 -4.735 -35.004 1.00 94.38 550 LEU A N 1
ATOM 4193 C CA . LEU A 1 550 ? 6.425 -3.586 -35.589 1.00 94.38 550 LEU A CA 1
ATOM 4194 C C . LEU A 1 550 ? 7.017 -3.289 -36.974 1.00 94.38 550 LEU A C 1
ATOM 4196 O O . LEU A 1 550 ? 7.861 -2.408 -37.133 1.00 94.38 550 LEU A O 1
ATOM 4200 N N . LEU A 1 551 ? 6.594 -4.084 -37.959 1.00 94.69 551 LEU A N 1
ATOM 4201 C CA . LEU A 1 551 ? 6.954 -3.901 -39.369 1.00 94.69 551 LEU A CA 1
ATOM 4202 C C . LEU A 1 551 ? 6.124 -2.780 -40.016 1.00 94.69 551 LEU A C 1
ATOM 4204 O O . LEU A 1 551 ? 6.678 -1.910 -40.679 1.00 94.69 551 LEU A O 1
ATOM 4208 N N . GLU A 1 552 ? 4.815 -2.764 -39.749 1.00 94.62 552 GLU A N 1
ATOM 4209 C CA . GLU A 1 552 ? 3.854 -1.769 -40.242 1.00 94.62 552 GLU A CA 1
ATOM 4210 C C . GLU A 1 552 ? 3.065 -1.139 -39.079 1.00 94.62 552 GLU A C 1
ATOM 4212 O O . GLU A 1 552 ? 2.858 -1.772 -38.038 1.00 94.62 552 GLU A O 1
ATOM 4217 N N . ASP A 1 553 ? 2.587 0.098 -39.253 1.00 94.56 553 ASP A N 1
ATOM 4218 C CA . ASP A 1 553 ? 1.790 0.805 -38.241 1.00 94.56 553 ASP A CA 1
ATOM 4219 C C . ASP A 1 553 ? 0.446 0.101 -37.965 1.00 94.56 553 ASP A C 1
ATOM 4221 O O . ASP A 1 553 ? -0.385 -0.083 -38.855 1.00 94.56 553 ASP A O 1
ATOM 4225 N N . ARG A 1 554 ? 0.202 -0.251 -36.695 1.00 94.62 554 ARG A N 1
ATOM 4226 C CA . ARG A 1 554 ? -0.972 -1.023 -36.246 1.00 94.62 554 ARG A CA 1
ATOM 4227 C C . ARG A 1 554 ? -1.426 -0.625 -34.828 1.00 94.62 554 ARG A C 1
ATOM 4229 O O . ARG A 1 554 ? -0.647 -0.016 -34.095 1.00 94.62 554 ARG A O 1
ATOM 4236 N N . PRO A 1 555 ? -2.660 -0.947 -34.388 1.00 94.56 555 PRO A N 1
ATOM 4237 C CA . PRO A 1 555 ? -3.137 -0.585 -33.049 1.00 94.56 555 PRO A CA 1
ATOM 4238 C C . PRO A 1 555 ? -2.392 -1.324 -31.920 1.00 94.56 555 PRO A C 1
ATOM 4240 O O . PRO A 1 555 ? -2.648 -2.496 -31.660 1.00 94.56 555 PRO A O 1
ATOM 4243 N N . LEU A 1 556 ? -1.508 -0.622 -31.201 1.00 95.25 556 LEU A N 1
ATOM 4244 C CA . LEU A 1 556 ? -0.685 -1.195 -30.117 1.00 95.25 556 LEU A CA 1
ATOM 4245 C C . LEU A 1 556 ? -1.363 -1.222 -28.733 1.00 95.25 556 LEU A C 1
ATOM 4247 O O . LEU A 1 556 ? -0.838 -1.826 -27.801 1.00 95.25 556 LEU A O 1
ATOM 4251 N N . GLY A 1 557 ? -2.544 -0.614 -28.577 1.00 95.25 557 GLY A N 1
ATOM 4252 C CA . GLY A 1 557 ? -3.278 -0.569 -27.301 1.00 95.25 557 GLY A CA 1
ATOM 4253 C C . GLY A 1 557 ? -3.490 -1.937 -26.620 1.00 95.25 557 GLY A C 1
ATOM 4254 O O . GLY A 1 557 ? -3.230 -2.040 -25.421 1.00 95.25 557 GLY A O 1
ATOM 4255 N N . PRO A 1 558 ? -3.895 -3.003 -27.343 1.00 96.00 558 PRO A N 1
ATOM 4256 C CA . PRO A 1 558 ? -4.010 -4.348 -26.773 1.00 96.00 558 PRO A CA 1
ATOM 4257 C C . PRO A 1 558 ? -2.675 -4.936 -26.294 1.00 96.00 558 PRO A C 1
ATOM 4259 O O . PRO A 1 558 ? -2.663 -5.730 -25.361 1.00 96.00 558 PRO A O 1
ATOM 4262 N N . GLU A 1 559 ? -1.554 -4.555 -26.907 1.00 96.19 559 GLU A N 1
ATOM 42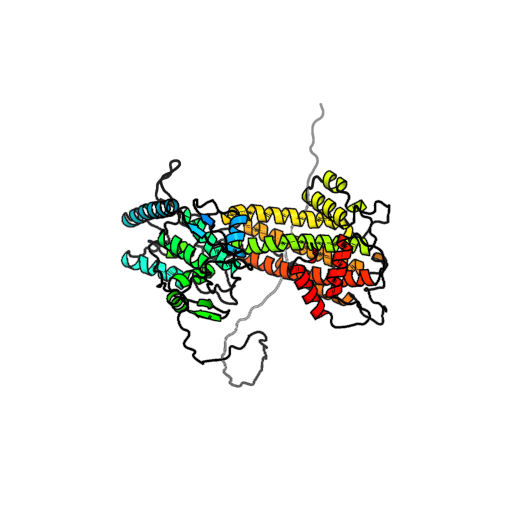63 C CA . GLU A 1 559 ? -0.217 -5.038 -26.535 1.00 96.19 559 GLU A CA 1
ATOM 4264 C C . GLU A 1 559 ? 0.330 -4.332 -25.308 1.00 96.19 559 GLU A C 1
ATOM 4266 O O . GLU A 1 559 ? 0.869 -4.992 -24.428 1.00 96.19 559 GLU A O 1
ATOM 4271 N N . VAL A 1 560 ? 0.087 -3.028 -25.180 1.00 97.38 560 VAL A N 1
ATOM 4272 C CA . VAL A 1 560 ? 0.394 -2.283 -23.952 1.00 97.38 560 VAL A CA 1
ATOM 4273 C C . VAL A 1 560 ? -0.303 -2.913 -22.742 1.00 97.38 560 VAL A C 1
ATOM 4275 O O . VAL A 1 560 ? 0.319 -3.030 -21.692 1.00 97.38 560 VAL A O 1
ATOM 4278 N N . GLN A 1 561 ? -1.552 -3.384 -22.878 1.00 97.31 561 GLN A N 1
ATOM 4279 C CA . GLN A 1 561 ? -2.222 -4.105 -21.786 1.00 97.31 561 GLN A CA 1
ATOM 4280 C C . GLN A 1 561 ? -1.604 -5.491 -21.541 1.00 97.31 561 GLN A C 1
ATOM 4282 O O . GLN A 1 561 ? -1.283 -5.791 -20.397 1.00 97.31 561 GLN A O 1
ATOM 4287 N N . ARG A 1 562 ? -1.336 -6.303 -22.581 1.00 97.31 562 ARG A N 1
ATOM 4288 C CA . ARG A 1 562 ? -0.681 -7.620 -22.399 1.00 97.31 562 ARG A CA 1
ATOM 4289 C C . ARG A 1 562 ? 0.691 -7.506 -21.725 1.00 97.31 562 ARG A C 1
ATOM 4291 O O . ARG A 1 562 ? 0.978 -8.274 -20.814 1.00 97.31 562 ARG A O 1
ATOM 4298 N N . VAL A 1 563 ? 1.514 -6.530 -22.115 1.00 98.00 563 VAL A N 1
ATOM 4299 C CA . VAL A 1 563 ? 2.822 -6.284 -21.481 1.00 98.00 563 VAL A CA 1
ATOM 4300 C C . VAL A 1 563 ? 2.657 -5.712 -20.068 1.00 98.00 563 VAL A C 1
ATOM 4302 O O . VAL A 1 563 ? 3.433 -6.058 -19.184 1.00 98.00 563 VAL A O 1
ATOM 4305 N N . ARG A 1 564 ? 1.626 -4.901 -19.795 1.00 97.88 564 ARG A N 1
ATOM 4306 C CA . ARG A 1 564 ? 1.315 -4.454 -18.426 1.00 97.88 564 ARG A CA 1
ATOM 4307 C C . ARG A 1 564 ? 0.912 -5.622 -17.523 1.00 97.88 564 ARG A C 1
ATOM 4309 O O . ARG A 1 564 ? 1.365 -5.685 -16.384 1.00 97.88 564 ARG A O 1
ATOM 4316 N N . ASP A 1 565 ? 0.094 -6.546 -18.014 1.00 96.75 565 ASP A N 1
ATOM 4317 C CA . ASP A 1 565 ? -0.307 -7.736 -17.260 1.00 96.75 565 ASP A CA 1
ATOM 4318 C C . ASP A 1 565 ? 0.877 -8.703 -17.071 1.00 96.75 565 ASP A C 1
ATOM 4320 O O . ASP A 1 565 ? 1.035 -9.274 -15.991 1.00 96.75 565 ASP A O 1
ATOM 4324 N N . LEU A 1 566 ? 1.787 -8.790 -18.050 1.00 96.12 566 LEU A N 1
ATOM 4325 C CA . LEU A 1 566 ? 3.080 -9.464 -17.895 1.00 96.12 566 LEU A CA 1
ATOM 4326 C C . LEU A 1 566 ? 3.919 -8.816 -16.777 1.00 96.12 566 LEU A C 1
ATOM 4328 O O . LEU A 1 566 ? 4.374 -9.524 -15.878 1.00 96.12 566 LEU A O 1
ATOM 4332 N N . VAL A 1 567 ? 4.038 -7.482 -16.761 1.00 96.75 567 VAL A N 1
ATOM 4333 C CA . VAL A 1 567 ? 4.738 -6.727 -15.702 1.00 96.75 567 VAL A CA 1
ATOM 4334 C C . VAL A 1 567 ? 4.103 -6.955 -14.324 1.00 96.75 567 VAL A C 1
ATOM 4336 O O . VAL A 1 567 ? 4.802 -7.147 -13.330 1.00 96.75 567 VAL A O 1
ATOM 4339 N N . ARG A 1 568 ? 2.769 -6.997 -14.250 1.00 94.94 568 ARG A N 1
ATOM 4340 C CA . ARG A 1 568 ? 2.021 -7.304 -13.018 1.00 94.94 568 ARG A CA 1
ATOM 4341 C C . ARG A 1 568 ? 2.221 -8.737 -12.532 1.00 94.94 568 ARG A C 1
ATOM 4343 O O . ARG A 1 568 ? 2.201 -8.967 -11.328 1.00 94.94 568 ARG A O 1
ATOM 4350 N N . SER A 1 569 ? 2.411 -9.688 -13.446 1.00 93.75 569 SER A N 1
ATOM 4351 C CA . SER A 1 569 ? 2.649 -11.097 -13.109 1.00 93.75 569 SER A CA 1
ATOM 4352 C C . SER A 1 569 ? 4.050 -11.372 -12.553 1.00 93.75 569 SER A C 1
ATOM 4354 O O . SER A 1 569 ? 4.264 -12.416 -11.943 1.00 93.75 569 SER A O 1
ATOM 4356 N N . GLY A 1 570 ? 5.011 -10.473 -12.794 1.00 91.38 570 GLY A N 1
ATOM 4357 C CA . GLY A 1 570 ? 6.413 -10.662 -12.420 1.00 91.38 570 GLY A CA 1
ATOM 4358 C C . GLY A 1 570 ? 7.180 -11.696 -13.258 1.00 91.38 570 GLY A C 1
ATOM 4359 O O . GLY A 1 570 ? 8.362 -11.890 -12.990 1.00 91.38 570 GLY A O 1
ATOM 4360 N N . ARG A 1 571 ? 6.568 -12.322 -14.284 1.00 92.06 571 ARG A N 1
ATOM 4361 C CA . ARG A 1 571 ? 7.206 -13.336 -15.163 1.00 92.06 571 ARG A CA 1
ATOM 4362 C C . ARG A 1 571 ? 8.567 -12.906 -15.726 1.00 92.06 571 ARG A C 1
ATOM 4364 O O . ARG A 1 571 ? 9.458 -13.735 -15.844 1.00 92.06 571 ARG A O 1
ATOM 4371 N N . LEU A 1 572 ? 8.755 -11.612 -16.001 1.00 91.44 572 LEU A N 1
ATOM 4372 C CA . LEU A 1 572 ? 10.019 -11.048 -16.499 1.00 91.44 572 LEU A CA 1
ATOM 4373 C C . LEU A 1 572 ? 11.205 -11.167 -15.518 1.00 91.44 572 LEU A C 1
ATOM 4375 O O . LEU A 1 572 ? 12.321 -10.825 -15.894 1.00 91.44 572 LEU A O 1
ATOM 4379 N N . LEU A 1 573 ? 10.986 -11.611 -14.275 1.00 88.81 573 LEU A N 1
ATOM 4380 C CA . LEU A 1 573 ? 12.022 -11.812 -13.253 1.00 88.81 573 LEU A CA 1
ATOM 4381 C C . LEU A 1 573 ? 12.411 -13.292 -13.032 1.00 88.81 573 LEU A C 1
ATOM 4383 O O . LEU A 1 573 ? 13.151 -13.567 -12.087 1.00 88.81 573 LEU A O 1
ATOM 4387 N N . ALA A 1 574 ? 11.900 -14.224 -13.850 1.00 76.94 574 ALA A N 1
ATOM 4388 C CA . ALA A 1 574 ? 12.050 -15.678 -13.678 1.00 76.94 574 ALA A CA 1
ATOM 4389 C C . ALA A 1 574 ? 13.324 -16.311 -14.299 1.00 76.94 574 ALA A C 1
ATOM 4391 O O . ALA A 1 574 ? 13.949 -15.752 -15.240 1.00 76.94 574 ALA A O 1
#

Radius of gyration: 31.1 Å; Cα contacts (8 Å, |Δi|>4): 912; chains: 1; bounding box: 92×97×84 Å

pLDDT: mean 87.1, std 20.71, range [26.56, 98.88]

Sequence (574 aa):
MRPREPLRRAPGARRSRAADRGGAARRARRRRCRARAGTRAQRRADPLLAPRSRDLRRGARRTPRRACRGARRRDGSPLPVIRIDSHDALDLSLYRRIVRDGEPVELASTLLGQVDERRAAMLRALEAGTPAYGVTTGLGYMSKREIPPTDRPALQRSILLGRSVGVGEPLPHEVVRGAMLLRLTGFLSGDAGVSSDLCRLLAELLNDGWKPYVPSGPHGAAGEVIPLSHLFQTLVGEGFVLEDGERMLARDALAARGLEPYEPGLKEGLALVNGAPLAPALAVQLVDRARPLLEQATLSAALATALVGASARTFSPRIGRLKRDPHQVAVQERLLELLGGGEWEDRPQAPVSLRVVPQVHGAVLDVLDGVERQLEQEVRAVTDSPLYLLAADGEPEGFYPSGNFHSQALAFGLDALAIAFAQLANLAEKRLHRLLDARFSGLPEQLAAEPGRHTGASVLHKGVVALCVENRMLALPASVNVSDTSAGQEDFQAFAFLGAEKLRRLLDNVELVLAYELLALRQARHLRDAPLPAPLERACDELAEFVPPLLEDRPLGPEVQRVRDLVRSGRLLA

Nearest PDB structures (foldseek):
  1gkj-assembly1_A  TM=9.249E-01  e=4.295E-31  Pseudomonas putida
  7tqr-assembly1_A  TM=9.174E-01  e=7.810E-31  Thermoplasma acidophilum
  6v6h-assembly1_A  TM=9.220E-01  e=5.926E-31  Trypanosoma cruzi
  6v6h-assembly1_B  TM=9.220E-01  e=6.205E-31  Trypanosoma cruzi
  6s7q-assembly1_D  TM=9.413E-01  e=2.350E-29  Treponema denticola

Solvent-accessible surface area (backbone atoms only — not comparable to full-atom values): 31815 Å² total; per-residue (Å²): 140,83,87,89,85,88,86,83,81,88,86,88,87,84,87,87,80,89,89,80,89,87,78,87,88,89,88,83,85,91,86,88,86,86,87,88,85,86,80,92,78,90,78,89,79,84,85,92,81,75,88,80,85,74,94,74,94,73,92,73,93,77,76,85,79,87,64,88,74,71,45,57,47,98,88,64,50,73,49,66,73,45,74,42,68,54,41,67,71,50,44,68,66,56,46,44,38,41,39,74,71,49,32,33,61,43,74,34,69,69,39,39,49,50,11,39,54,39,20,54,50,49,50,52,41,50,72,75,60,53,80,38,73,53,41,40,19,32,59,64,67,38,44,84,40,76,44,60,82,87,48,31,49,60,44,17,54,44,51,21,58,81,36,50,76,45,37,81,58,67,54,58,66,50,29,56,45,26,25,54,50,38,50,46,37,31,41,46,67,6,33,46,34,38,54,40,65,59,49,48,52,53,39,51,37,60,50,73,61,65,42,55,45,23,37,66,28,79,84,90,56,44,36,43,35,35,48,31,9,29,37,53,24,30,50,55,26,37,69,29,23,53,56,100,82,41,84,38,49,15,39,62,56,32,49,71,73,74,40,77,64,51,77,43,53,73,44,32,21,45,53,66,27,36,22,48,42,48,31,52,30,42,38,52,59,49,50,68,52,45,55,63,50,52,52,50,52,48,50,52,49,38,46,52,32,61,71,42,66,47,52,40,60,72,38,42,42,70,60,24,60,74,73,68,38,67,43,24,22,51,40,13,49,52,40,27,58,47,44,65,70,39,55,80,63,90,65,80,86,62,58,65,50,66,58,44,43,31,64,51,53,11,53,35,46,51,44,48,58,49,37,53,61,45,44,50,49,58,62,45,44,62,22,41,57,50,28,45,45,71,62,49,101,90,47,74,61,46,71,43,83,52,71,53,22,48,53,44,69,56,9,52,36,33,28,50,41,26,41,36,51,38,51,53,38,49,36,48,48,49,36,45,62,36,54,38,34,35,94,65,19,78,45,53,50,24,54,13,71,46,62,86,85,31,64,44,47,54,64,43,53,58,55,35,54,53,43,48,55,51,25,60,61,46,33,50,62,44,52,78,53,76,52,75,36,52,87,71,63,32,54,58,40,24,46,29,48,59,19,35,53,33,32,52,55,38,50,60,40,38,44,44,38,50,16,41,39,50,54,44,48,49,38,47,52,69,75,44,92,66,92,62,38,67,67,47,40,53,41,46,52,62,44,44,80,66,49,73,77,58,68,66,79,69,90,54,68,71,40,39,51,52,41,24,51,42,62,74,66,48,64,78,75,114

Secondary structure (DSSP, 8-state):
-PPP-------------------------------------------------------------------B-TTSPBPPPEEE-STT---HHHHHHHHTS---EEE-HHHHHHHHHHHHHHHHHHHTT---TTTTB-SGGGGGSB--TTTHHHHHHHHHHTT---EEEEPPHHHHHHHHHHHHHHHTTSTT---HHHHHHHHHHHHTT--B--EEE---SSSSHHHHHHHHTTTTT-SEEEETTEEEEHHHHHHTTTPPPP---TTHHHHHHSS--HHHHHHHHHHHHHHHHHHHHHHHHHHHHHHHT--GGGG-HHHHHHHT-HHHHHHHHHHHHHTTT----------HHHHTHHHHHHHHHHHHHHHHHHHHHHTT----SSEEE-SBTTBPSEEE---TT--HHHHHHHHHHHHHHHHHHHHHHHHHHHHT-HHHH-SSGGG-SSBTTB-TTHHHHHHHHHHHHHHHHHTS-STT----BTTTTB-----HHHHHHHHHHHHHHHHHHHHHHHHHHHHHHHH------HHHHHHHHHHHHH----SS----HHHHHHHHHHHHHTGGG-

Foldseek 3Di:
DDDDDDDDDDDDDDDDDDDDDDDDDDDDDDDDDDDDDDDDDDDDDDDPDDDDDDDDDDDDDDDQPQDLPFDADPVRHHADEAEDAALLPDFLVVLCCLQVVVHAYDYDPVLLVQLVVLLVLVVVCVVVVFDFAQQQWDDQLRSPHGDPPVCRLVSLLCLLVVQQPADAAFDDLSLLLQLLLLLLSLSSVNQLSFHSVVSVVSSVCSRSSWFQRQHPDDQDFQFRQNSLSSSCNLLQQAFFGADVRDTDGSQVVCVSNVHHRDRGDGSRSQSSRFAHRSLLSLVSVLLVQVVLLLLLLLLLLLLLCVLQVPFLVLLPLVVVVVVVQVLLSVSSVSSCVQQVNTDHDDDPHADPLSNCSSVLSSQLVVLSVVLSVLSSVSSSFSGHAQTFDPDDPNDHTGTHGDSSRASQSLLVSLLSNLVSLLVSLVSLLVSLVQCQPCVRRVFPHRLALDPPQANHLPVLSVLSVVLSVLSVVLSPRPQPDFDDDSHNSRGGHRCSNVSSVSSVVNVVSSLLSSLSSLLSSLSSCVRDVDDGDPLSVVLSVVLCVQHPHPHHDDDCVSSSVVSSVVSSVSVSVD

Mean predicted aligned error: 9.64 Å